Protein AF-A0A7S1AQ30-F1 (afdb_monomer_lite)

pLDDT: mean 84.22, std 15.95, range [24.86, 98.44]

Sequence (669 aa):
MRWVPVAVVLSGFHLGPVALGQPQGQPQKIQPPKWLSDEGKDLFTEVNDEEHWFGNAACDGREKLLKAMAGKSEKDSADHRVRVLLHLGLCEYRKGNYKKSGQRIDSAIGEMNVPSEDVLMKNPPMAPIPLMKQAAIAMQNHELTQAGTALRRTREVIDRNLRKTLKMLHKQLEQQGSVPPLEMLIAEIPGFGYTGDLMPNLVMQVPQLKQDLQWMELVEAALDNSDKLLAQVDASVPAKRSRLSVSKSQSKAGSLLYVRTLATGPLHTAKASLAAQQLIDLGVTKAFVKEGASKEKSASLLAHTREGGGCKQFPKTCEKLDKVEDVKSNGFGDTRVLVVKAGKKQELDLCNTNANVGILVAATEGAKVSVGSSGEEAVLEAGTPTVVDFCQKVVIEASEATPVLFAQAWHPEFAAVERSGELRARSEAFGLSEDEVKAATKVVNDYAKKSWDKVAKAWRQNSPLISDIKSSLKAEAEALQQQQEAAAEEARRMDEANDETRKKNLEELERKRADKRKAEELAEAKRLEHKRKLEMERANRDPWLNAPEVLAAEQNLADLKEARRDANAKLEFDLSTQLTKDISAAERQVKKVIKQAKKTYKKAAKESQGDGVQQPVNDHAEELAKLKAELEEVSKKKVAASDAEEYKEAKRLKQEESKLQEQISKLEL

Foldseek 3Di:
DDDDPPPDQPCLLVVDPPPLVDDPDAFPDDQQDPPFDPVLRVLVRVLLVDLQNLDPVNLVSLVVNLVSLPPDDDPCSLSVLLVSLQSNLLSCVLVLVLVSSLVSLVVSVVSSVDPDVVVLCVPLSRVLSVLSSQLSVCVVLLQLLSNLLSLVVSLLSLLVVLLVVLVVVQVVVVVVDDDDPSVVVSLCLVVQQPPDPPRVSVCSHPVVSSVSSSSSVSSVVSLVVSLVLLCVLDVCSVVLCVVQPDDSPPDPQDLGHERGSFDDDFKFFCLLFVLSVLCVVLVLLVLCLVLPVPDDDKFWQDAQLDGGPCCVSRVVSNVSNCVSLQQNLQRQKIKMKDWAAAADKDKDDAGRYQQKKKKKAKSDFFKKKFWAPVRDIDGHHHSTIMIGNSNTIMIMHGNHGIIMIITMGGRLSCALSNSLVCCVSNVVVSVHDPVRSVVSSVSSVVCRVPPSVVRNVSNCVRPPSSVVSSVVSVVVVVVVVVVVVVVVVVVVVVVVVVVVVVVVVVVVVVVVVVVVVVVVVVVVVVVVVVVVVVVVVVCVPQVLCPDPQLVVLVVVLVVLVVVLVVCVVVVVVVSNVVSVVVNVVSVVVSVVSSVVSSVVVVVVVVDDDDDDDDDDDDDLVVVLVVLVVVLVVLVVVLVVCVVVVVVVSNVVSVVVNVVSVVVNVVSVD

Organism: Noctiluca scintillans (NCBI:txid2966)

Secondary structure (DSSP, 8-state):
-------SSSTTTS-SS----SPTT---PPPPPTTS-HHHHHHHHHHHH-SSTTSHHHHHHHHHHHHHTTT---TTHHHHHHHHHHHHHHHHHHTT-HHHHHHHHHHHHHHTT-S-HHHHHHSTTTTHHHHHHHHHHHHHTT-HHHHHHHHHHHHHHHHHHHHHHHHHHHHHHHTTS----HHHHHHHGGGTTTSSSSHHHHHHH-HHHHHHHHHHHHHHHHHHHHHHHHHHH-TTHHHHHHHH---TTT-SS-S-B--TT----SEEEGGG-HHHHHHHHTTHHHHHHHHHTT--S-EEEEETTEEPGGGGT-HHHHHHHTT-HHHHT-TT-EEEEEEEPTT--EEPPPPSBTTEEEEEEESSS-EEEEETTTTEEEEE-BT--EEE-TTS-EEEEESS-EEEEEEEEE-TTS-HHHHHHHHHHTTTTTT--HHHHHHHHHHHHHHIIIIIHHHHHHHHHH-HHHHHHHHHHHHHHHHHHHHHHHHHHHHHHHHHHHHHHHHHHHHHHHHHHHHHHHHHHHHHHHHHHHHHHHHHHHHHH-GGGGSHHHHHHHHHHHHHHHHHHHHHHTT-HHHHHHHHHHHHHHHHHHHHHHHHHHHHHHHHTTS------------HHHHHHHHHHHHHHHHHHHHHHHHTT-HHHHHHHHHHHHHHHHHHHHHH-

Structure (mmCIF, N/CA/C/O backbone):
data_AF-A0A7S1AQ30-F1
#
_entry.id   AF-A0A7S1AQ30-F1
#
loop_
_atom_site.group_PDB
_atom_site.id
_atom_site.type_symbol
_atom_site.label_atom_id
_atom_site.label_alt_id
_atom_site.label_comp_id
_atom_site.label_asym_id
_atom_site.label_entity_id
_atom_site.label_seq_id
_atom_site.pdbx_PDB_ins_code
_atom_site.Cartn_x
_atom_site.Cartn_y
_atom_site.Cartn_z
_atom_site.occupancy
_atom_site.B_iso_or_equiv
_atom_site.auth_seq_id
_atom_site.auth_comp_id
_atom_site.auth_asym_id
_atom_site.auth_atom_id
_atom_site.pdbx_PDB_model_num
ATOM 1 N N . MET A 1 1 ? 37.862 -14.621 14.852 1.00 35.75 1 MET A N 1
ATOM 2 C CA . MET A 1 1 ? 37.222 -13.595 13.999 1.00 35.75 1 MET A CA 1
ATOM 3 C C . MET A 1 1 ? 36.957 -12.366 14.855 1.00 35.75 1 MET A C 1
ATOM 5 O O . MET A 1 1 ? 36.139 -12.436 15.762 1.00 35.75 1 MET A O 1
ATOM 9 N N . ARG A 1 2 ? 37.736 -11.293 14.668 1.00 24.86 2 ARG A N 1
ATOM 10 C CA . ARG A 1 2 ? 37.573 -10.042 15.422 1.00 24.86 2 ARG A CA 1
ATOM 11 C C . ARG A 1 2 ? 36.401 -9.265 14.821 1.00 24.86 2 ARG A C 1
ATOM 13 O O . ARG A 1 2 ? 36.434 -8.953 13.636 1.00 24.86 2 ARG A O 1
ATOM 20 N N . TRP A 1 3 ? 35.387 -8.989 15.635 1.00 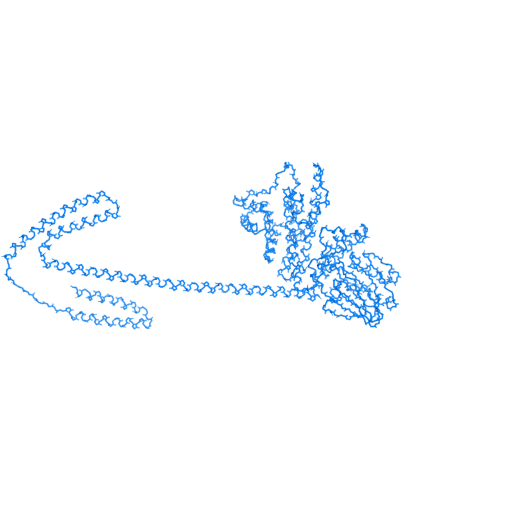27.28 3 TRP A N 1
ATOM 21 C CA . TRP A 1 3 ? 34.316 -8.051 15.312 1.00 27.28 3 TRP A CA 1
ATOM 22 C C . TRP A 1 3 ? 34.930 -6.660 15.138 1.00 27.28 3 TRP A C 1
ATOM 24 O O . TRP A 1 3 ? 35.350 -6.037 16.111 1.00 27.28 3 TRP A O 1
ATOM 34 N N . VAL A 1 4 ? 35.035 -6.198 13.893 1.00 27.28 4 VAL A N 1
ATOM 35 C CA . VAL A 1 4 ? 35.295 -4.787 13.601 1.00 27.28 4 VAL A CA 1
ATOM 36 C C . VAL A 1 4 ? 33.967 -4.056 13.820 1.00 27.28 4 VAL A C 1
ATOM 38 O O . VAL A 1 4 ? 32.960 -4.481 13.252 1.00 27.28 4 VAL A O 1
ATOM 41 N N . PRO A 1 5 ? 33.908 -3.007 14.656 1.00 31.91 5 PRO A N 1
ATOM 42 C CA . PRO A 1 5 ? 32.681 -2.249 14.847 1.00 31.91 5 PRO A CA 1
ATOM 43 C C . PRO A 1 5 ? 32.255 -1.633 13.509 1.00 31.91 5 PRO A C 1
ATOM 45 O O . PRO A 1 5 ? 33.018 -0.907 12.871 1.00 31.91 5 PRO A O 1
ATOM 48 N N . VAL A 1 6 ? 31.030 -1.951 13.087 1.00 38.19 6 VAL A N 1
ATOM 49 C CA . VAL A 1 6 ? 30.344 -1.403 11.909 1.00 38.19 6 VAL A CA 1
ATOM 50 C C . VAL A 1 6 ? 30.047 0.078 12.173 1.00 38.19 6 VAL A C 1
ATOM 52 O O . VAL A 1 6 ? 28.957 0.447 12.592 1.00 38.19 6 VAL A O 1
ATOM 55 N N . ALA A 1 7 ? 31.061 0.925 12.011 1.00 34.66 7 ALA A N 1
ATOM 56 C CA . ALA A 1 7 ? 30.972 2.382 12.136 1.00 34.66 7 ALA A CA 1
ATOM 57 C C . ALA A 1 7 ? 31.231 3.098 10.797 1.00 34.66 7 ALA A C 1
ATOM 59 O O . ALA A 1 7 ? 31.447 4.306 10.763 1.00 34.66 7 ALA A O 1
ATOM 60 N N . VAL A 1 8 ? 31.214 2.371 9.678 1.00 37.03 8 VAL A N 1
ATOM 61 C CA . VAL A 1 8 ? 31.484 2.912 8.341 1.00 37.03 8 VAL A CA 1
ATOM 62 C C . VAL A 1 8 ? 30.286 2.595 7.440 1.00 37.03 8 VAL A C 1
ATOM 64 O O . VAL A 1 8 ? 29.797 1.471 7.462 1.00 37.03 8 VAL A O 1
ATOM 67 N N . VAL A 1 9 ? 29.853 3.593 6.655 1.00 39.03 9 VAL A N 1
ATOM 68 C CA . VAL A 1 9 ? 28.774 3.577 5.633 1.00 39.03 9 VAL A CA 1
ATOM 69 C C . VAL A 1 9 ? 27.334 3.873 6.115 1.00 39.03 9 VAL A C 1
ATOM 71 O O . VAL A 1 9 ? 26.371 3.248 5.693 1.00 39.03 9 VAL A O 1
ATOM 74 N N . LEU A 1 10 ? 27.132 4.882 6.972 1.00 37.28 10 LEU A N 1
ATOM 75 C CA . LEU A 1 10 ? 25.803 5.526 7.140 1.00 37.28 10 LEU A CA 1
ATOM 76 C C . LEU A 1 10 ? 25.809 7.036 6.830 1.00 37.28 10 LEU A C 1
ATOM 78 O O . LEU A 1 10 ? 24.758 7.672 6.768 1.00 37.28 10 LEU A O 1
ATOM 82 N N . SER A 1 11 ? 26.983 7.600 6.545 1.00 36.12 11 SER A N 1
ATOM 83 C CA . SER A 1 11 ? 27.182 8.987 6.104 1.00 36.12 11 SER A CA 1
ATOM 84 C C . SER A 1 11 ? 26.808 9.233 4.630 1.00 36.12 11 SER A C 1
ATOM 86 O O . SER A 1 11 ? 26.823 10.369 4.177 1.00 36.12 11 SER A O 1
ATOM 88 N N . GLY A 1 12 ? 26.450 8.199 3.860 1.00 37.56 12 GLY A N 1
ATOM 89 C CA . GLY A 1 12 ? 26.011 8.354 2.463 1.00 37.56 12 GLY A CA 1
ATOM 90 C C . GLY A 1 12 ? 24.580 8.895 2.317 1.00 37.56 12 GLY A C 1
ATOM 91 O O . GLY A 1 12 ? 24.242 9.511 1.306 1.00 37.56 12 GLY A O 1
ATOM 92 N N . PHE A 1 13 ? 23.744 8.723 3.347 1.00 41.44 13 PHE A N 1
ATOM 93 C CA . PHE A 1 13 ? 22.387 9.292 3.440 1.00 41.44 13 PHE A CA 1
ATOM 94 C C . PHE A 1 13 ? 22.278 10.415 4.480 1.00 41.44 13 PHE A C 1
ATOM 96 O O . PHE A 1 13 ? 21.264 11.102 4.562 1.00 41.44 13 PHE A O 1
ATOM 103 N N . HIS A 1 14 ? 23.325 10.617 5.276 1.00 41.09 14 HIS A N 1
ATOM 104 C CA . HIS A 1 14 ? 23.576 11.852 6.005 1.00 41.09 14 HIS A CA 1
ATOM 105 C C . HIS A 1 14 ? 24.850 12.446 5.431 1.00 41.09 14 HIS A C 1
ATOM 107 O O . HIS A 1 14 ? 25.932 12.229 5.979 1.00 41.09 14 HIS A O 1
ATOM 113 N N . LEU A 1 15 ? 24.710 13.207 4.337 1.00 38.72 15 LEU A N 1
ATOM 114 C CA . LEU A 1 15 ? 25.700 14.237 4.035 1.00 38.72 15 LEU A CA 1
ATOM 115 C C . LEU A 1 15 ? 25.999 14.938 5.366 1.00 38.72 15 LEU A C 1
ATOM 117 O O . LEU A 1 15 ? 25.067 15.254 6.114 1.00 38.72 15 LEU A O 1
ATOM 121 N N . GLY A 1 16 ? 27.285 15.066 5.702 1.00 34.88 16 GLY A N 1
ATOM 122 C CA . GLY A 1 16 ? 27.736 15.744 6.917 1.00 34.88 16 GLY A CA 1
ATOM 123 C C . GLY A 1 16 ? 27.085 17.125 7.068 1.00 34.88 16 GLY A C 1
ATOM 124 O O . GLY A 1 16 ? 26.407 17.569 6.141 1.00 34.88 16 GLY A O 1
ATOM 125 N N . PRO A 1 17 ? 27.268 17.806 8.217 1.00 35.72 17 PRO A N 1
ATOM 126 C CA . PRO A 1 17 ? 26.604 19.079 8.514 1.00 35.72 17 PRO A CA 1
ATOM 127 C C . PRO A 1 17 ? 26.589 19.945 7.261 1.00 35.72 17 PRO A C 1
ATOM 129 O O . PRO A 1 17 ? 27.657 20.273 6.744 1.00 35.72 17 PRO A O 1
ATOM 132 N N . VAL A 1 18 ? 25.387 20.172 6.717 1.00 43.00 18 VAL A N 1
ATOM 133 C CA . VAL A 1 18 ? 25.195 20.814 5.418 1.00 43.00 18 VAL A CA 1
ATOM 134 C C . VAL A 1 18 ? 25.970 22.122 5.473 1.00 43.00 18 VAL A C 1
ATOM 136 O O . VAL A 1 18 ? 25.599 23.033 6.213 1.00 43.00 18 VAL A O 1
ATOM 139 N N . ALA A 1 19 ? 27.102 22.189 4.774 1.00 40.06 19 ALA A N 1
ATOM 140 C CA . ALA A 1 19 ? 27.920 23.386 4.721 1.00 40.06 19 ALA A CA 1
ATOM 141 C C . ALA A 1 19 ? 27.200 24.385 3.806 1.00 40.06 19 ALA A C 1
ATOM 143 O O . ALA A 1 19 ? 27.552 24.558 2.644 1.00 40.06 19 ALA A O 1
ATOM 144 N N . LEU A 1 20 ? 26.148 25.021 4.328 1.00 48.34 20 LEU A N 1
ATOM 145 C CA . LEU A 1 20 ? 25.370 26.085 3.682 1.00 48.34 20 LEU A CA 1
ATOM 146 C C . LEU A 1 20 ? 26.115 27.431 3.739 1.00 48.34 20 LEU A C 1
ATOM 148 O O . LEU A 1 20 ? 25.516 28.480 3.935 1.00 48.34 20 LEU A O 1
ATOM 152 N N . GLY A 1 21 ? 27.440 27.400 3.584 1.00 43.66 21 GLY A N 1
ATOM 153 C CA . GLY A 1 21 ? 28.284 28.593 3.502 1.00 43.66 21 GLY A CA 1
ATOM 154 C C . GLY A 1 21 ? 28.367 29.192 2.095 1.00 43.66 21 GLY A C 1
ATOM 155 O O . GLY A 1 21 ? 29.190 30.075 1.874 1.00 43.66 21 GLY A O 1
ATOM 156 N N . GLN A 1 22 ? 27.583 28.701 1.128 1.00 47.47 22 GLN A N 1
ATOM 157 C CA . GLN A 1 22 ? 27.549 29.280 -0.214 1.00 47.47 22 GLN A CA 1
ATOM 158 C C . GLN A 1 22 ? 26.546 30.440 -0.300 1.00 47.47 22 GLN A C 1
ATOM 160 O O . GLN A 1 22 ? 25.500 30.390 0.348 1.00 47.47 22 GLN A O 1
ATOM 165 N N . PRO A 1 23 ? 26.863 31.491 -1.079 1.00 43.53 23 PRO A N 1
ATOM 166 C CA . PRO A 1 23 ? 26.017 32.671 -1.211 1.00 43.53 23 PRO A CA 1
ATOM 167 C C . PRO A 1 23 ? 24.616 32.309 -1.723 1.00 43.53 23 PRO A C 1
ATOM 169 O O . PRO A 1 23 ? 24.462 31.430 -2.574 1.00 43.53 23 PRO A O 1
ATOM 172 N N . GLN A 1 24 ? 23.602 33.010 -1.201 1.00 44.88 24 GLN A N 1
ATOM 173 C CA . GLN A 1 24 ? 22.209 32.908 -1.644 1.00 44.88 24 GLN A CA 1
ATOM 174 C C . GLN A 1 24 ? 22.126 32.954 -3.180 1.00 44.88 24 GLN A C 1
ATOM 176 O O . GLN A 1 24 ? 22.593 33.908 -3.798 1.00 44.88 24 GLN A O 1
ATOM 181 N N . GLY A 1 25 ? 21.517 31.929 -3.786 1.00 51.97 25 GLY A N 1
ATOM 182 C CA . GLY A 1 25 ? 21.142 31.930 -5.206 1.00 51.97 25 GLY A CA 1
ATOM 183 C C . GLY A 1 25 ? 21.826 30.897 -6.108 1.00 51.97 25 GLY A C 1
ATOM 184 O O . GLY A 1 25 ? 21.402 30.769 -7.253 1.00 51.97 25 GLY A O 1
ATOM 185 N N . GLN A 1 26 ? 22.823 30.130 -5.641 1.00 52.97 26 GLN A N 1
ATOM 186 C CA . GLN A 1 26 ? 23.357 29.004 -6.424 1.00 52.97 26 GLN A CA 1
ATOM 187 C C . GLN A 1 26 ? 22.793 27.655 -5.945 1.00 52.97 26 GLN A C 1
ATOM 189 O O . GLN A 1 26 ? 22.905 27.342 -4.758 1.00 52.97 26 GLN A O 1
ATOM 194 N N . PRO A 1 27 ? 22.190 26.843 -6.838 1.00 59.00 27 PRO A N 1
ATOM 195 C CA . PRO A 1 27 ? 21.684 25.524 -6.477 1.00 59.00 27 PRO A CA 1
ATOM 196 C C . PRO A 1 27 ? 22.842 24.617 -6.049 1.00 59.00 27 PRO A C 1
ATOM 198 O O . PRO A 1 27 ? 23.843 24.494 -6.761 1.00 59.00 27 PRO A O 1
ATOM 201 N N . GLN A 1 28 ? 22.706 23.954 -4.897 1.00 63.56 28 GLN A N 1
ATOM 202 C CA . GLN A 1 28 ? 23.661 22.929 -4.478 1.00 63.56 28 GLN A CA 1
ATOM 203 C C . GLN A 1 28 ? 23.558 21.739 -5.439 1.00 63.56 28 GLN A C 1
ATOM 205 O O . GLN A 1 28 ? 22.665 20.909 -5.317 1.00 63.56 28 GLN A O 1
ATOM 210 N N . LYS A 1 29 ? 24.453 21.637 -6.423 1.00 71.19 29 LYS A N 1
ATOM 211 C CA . LYS A 1 29 ? 24.487 20.470 -7.313 1.00 71.19 29 LYS A CA 1
ATOM 212 C C . LYS A 1 29 ? 25.257 19.326 -6.664 1.00 71.19 29 LYS A C 1
ATOM 214 O O . LYS A 1 29 ? 26.360 19.519 -6.146 1.00 71.19 29 LYS A O 1
ATOM 219 N N . ILE A 1 30 ? 24.693 18.120 -6.720 1.00 77.06 30 ILE A N 1
ATOM 220 C CA . ILE A 1 30 ? 25.434 16.905 -6.372 1.00 77.06 30 ILE A CA 1
ATOM 221 C C . ILE A 1 30 ? 26.508 16.730 -7.447 1.00 77.06 30 ILE A C 1
ATOM 223 O O . ILE A 1 30 ? 26.189 16.570 -8.621 1.00 77.06 30 ILE A O 1
ATOM 227 N N . GLN A 1 31 ? 27.778 16.802 -7.054 1.00 82.81 31 GLN A N 1
ATOM 228 C CA . GLN A 1 31 ? 28.889 16.655 -7.992 1.00 82.81 31 GLN A CA 1
ATOM 229 C C . GLN A 1 31 ? 28.980 15.203 -8.479 1.00 82.81 31 GLN A C 1
ATOM 231 O O . GLN A 1 31 ? 28.841 14.286 -7.659 1.00 82.81 31 GLN A O 1
ATOM 236 N N . PRO A 1 32 ? 29.235 14.968 -9.779 1.00 89.31 32 PRO A N 1
ATOM 237 C CA . PRO A 1 32 ? 29.434 13.620 -10.272 1.00 89.31 32 PRO A CA 1
ATOM 238 C C . PRO A 1 32 ? 30.708 13.017 -9.657 1.00 89.31 32 PRO A C 1
ATOM 240 O O . PRO A 1 32 ? 31.725 13.710 -9.521 1.00 89.31 32 PRO A O 1
ATOM 243 N N . PRO A 1 33 ? 30.688 11.727 -9.283 1.00 90.44 33 PRO A N 1
ATOM 244 C CA . PRO A 1 33 ? 31.868 11.048 -8.770 1.00 90.44 33 PRO A CA 1
ATOM 245 C C . PRO A 1 33 ? 33.064 11.146 -9.718 1.00 90.44 33 PRO A C 1
ATOM 247 O O . PRO A 1 33 ? 32.943 10.939 -10.926 1.00 90.44 33 PRO A O 1
ATOM 250 N N . LYS A 1 34 ? 34.257 11.393 -9.165 1.00 91.75 34 LYS A N 1
ATOM 251 C CA . LYS A 1 34 ? 35.488 11.560 -9.963 1.00 91.75 34 LYS A CA 1
ATOM 252 C C . LYS A 1 34 ? 35.882 10.306 -10.747 1.00 91.75 34 LYS A C 1
ATOM 254 O O . LYS A 1 34 ? 36.579 10.421 -11.748 1.00 91.75 34 LYS A O 1
ATOM 259 N N . TRP A 1 35 ? 35.457 9.132 -10.283 1.00 93.25 35 TRP A N 1
ATOM 260 C CA . TRP A 1 35 ? 35.776 7.831 -10.873 1.00 93.25 35 TRP A CA 1
ATOM 261 C C . TRP A 1 35 ? 34.862 7.416 -12.032 1.00 93.25 35 TRP A C 1
ATOM 263 O O . TRP A 1 35 ? 35.122 6.395 -12.679 1.00 93.25 35 TRP A O 1
ATOM 273 N N . LEU A 1 36 ? 33.794 8.173 -12.299 1.00 93.69 36 LEU A N 1
ATOM 274 C CA . LEU A 1 36 ? 32.994 7.990 -13.507 1.00 93.69 36 LEU A CA 1
ATOM 275 C C . LEU A 1 36 ? 33.792 8.431 -14.740 1.00 93.69 36 LEU A C 1
ATOM 277 O O . LEU A 1 36 ? 34.599 9.360 -14.673 1.00 93.69 36 LEU A O 1
ATOM 281 N N . SER A 1 37 ? 33.549 7.769 -15.875 1.00 93.69 37 SER A N 1
ATOM 282 C CA . SER A 1 37 ? 33.976 8.282 -17.182 1.00 93.69 37 SER A CA 1
ATOM 283 C C . SER A 1 37 ? 33.293 9.617 -17.472 1.00 93.69 37 SER A C 1
ATOM 285 O O . SER A 1 37 ? 32.289 9.934 -16.840 1.00 93.69 37 SER A O 1
ATOM 287 N N . ASP A 1 38 ? 33.790 10.385 -18.438 1.00 94.50 38 ASP A N 1
ATOM 288 C CA . ASP A 1 38 ? 33.160 11.662 -18.797 1.00 94.50 38 ASP A CA 1
ATOM 289 C C . ASP A 1 38 ? 31.712 11.463 -19.271 1.00 94.50 38 ASP A C 1
ATOM 291 O O . ASP A 1 38 ? 30.817 12.103 -18.735 1.00 94.50 38 ASP A O 1
ATOM 295 N N . GLU A 1 39 ? 31.447 10.439 -20.091 1.00 93.56 39 GLU A N 1
ATOM 296 C CA . GLU A 1 39 ? 30.076 10.012 -20.426 1.00 93.56 39 GLU A CA 1
ATOM 297 C C . GLU A 1 39 ? 29.244 9.667 -19.174 1.00 93.56 39 GLU A C 1
ATOM 299 O O . GLU A 1 39 ? 28.075 10.026 -19.064 1.00 93.56 39 GLU A O 1
ATOM 304 N N . GLY A 1 40 ? 29.842 8.990 -18.188 1.00 93.38 40 GLY A N 1
ATOM 305 C CA . GLY A 1 40 ? 29.174 8.674 -16.926 1.00 93.38 40 GLY A CA 1
ATOM 306 C C . GLY A 1 40 ? 28.871 9.914 -16.081 1.00 93.38 40 GLY A C 1
ATOM 307 O O . GLY A 1 40 ? 27.836 9.956 -15.418 1.00 93.38 40 GLY A O 1
ATOM 308 N N . LYS A 1 41 ? 29.746 10.927 -16.104 1.00 94.69 41 LYS A N 1
ATOM 309 C CA . LYS A 1 41 ? 29.526 12.217 -15.435 1.00 94.69 41 LYS A CA 1
ATOM 310 C C . LYS A 1 41 ? 28.421 13.006 -16.129 1.00 94.69 41 LYS A C 1
ATOM 312 O O . LYS A 1 41 ? 27.590 13.576 -15.429 1.00 94.69 41 LYS A O 1
ATOM 317 N N . ASP A 1 42 ? 28.377 12.985 -17.458 1.00 93.62 42 ASP A N 1
ATOM 318 C CA . ASP A 1 42 ? 27.323 13.630 -18.243 1.00 93.62 42 ASP A CA 1
ATOM 319 C C . ASP A 1 42 ? 25.963 12.995 -17.938 1.00 93.62 42 ASP A C 1
ATOM 321 O O . ASP A 1 42 ? 25.036 13.701 -17.546 1.00 93.62 42 ASP A O 1
ATOM 325 N N . LEU A 1 43 ? 25.875 11.657 -17.968 1.00 94.12 43 LEU A N 1
ATOM 326 C CA . LEU A 1 43 ? 24.670 10.916 -17.572 1.00 94.12 43 LEU A CA 1
ATOM 327 C C . LEU A 1 43 ? 24.260 11.201 -16.119 1.00 94.12 43 LEU A C 1
ATOM 329 O O . LEU A 1 43 ? 23.074 11.290 -15.807 1.00 94.12 43 LEU A O 1
ATOM 333 N N . PHE A 1 44 ? 25.228 11.326 -15.207 1.00 93.25 44 PHE A N 1
ATOM 334 C CA . PHE A 1 44 ? 24.955 11.660 -13.810 1.00 93.25 44 PHE A CA 1
ATOM 335 C C . PHE A 1 44 ? 24.370 13.068 -13.672 1.00 93.25 44 PHE A C 1
ATOM 337 O O . PHE A 1 44 ? 23.411 13.257 -12.922 1.00 93.25 44 PHE A O 1
ATOM 344 N N . THR A 1 45 ? 24.934 14.049 -14.373 1.00 91.31 45 THR A N 1
ATOM 345 C CA . THR A 1 45 ? 24.428 15.423 -14.375 1.00 91.31 45 THR A CA 1
ATOM 346 C C . THR A 1 45 ? 23.043 15.492 -15.008 1.00 91.31 45 THR A C 1
ATOM 348 O O . THR A 1 45 ? 22.145 16.051 -14.387 1.00 91.31 45 THR A O 1
ATOM 351 N N . GLU A 1 46 ? 22.837 14.853 -16.164 1.00 91.31 46 GLU A N 1
ATOM 352 C CA . GLU A 1 46 ? 21.544 14.784 -16.858 1.00 91.31 46 GLU A CA 1
ATOM 353 C C . GLU A 1 46 ? 20.455 14.255 -15.917 1.00 91.31 46 GLU A C 1
ATOM 355 O O . GLU A 1 46 ? 19.473 14.939 -15.647 1.00 91.31 46 GLU A O 1
ATOM 360 N N . VAL A 1 47 ? 20.683 13.091 -15.301 1.00 90.38 47 VAL A N 1
ATOM 361 C CA . VAL A 1 47 ? 19.725 12.456 -14.383 1.00 90.38 47 VAL A CA 1
ATOM 362 C C . VAL A 1 47 ? 19.393 13.314 -13.153 1.00 90.38 47 VAL A C 1
ATOM 364 O O . VAL A 1 47 ? 18.273 13.226 -12.644 1.00 90.38 47 VAL A O 1
ATOM 367 N N . ASN A 1 48 ? 20.348 14.088 -12.630 1.00 85.75 48 ASN A N 1
ATOM 368 C CA . ASN A 1 48 ? 20.127 14.924 -11.443 1.00 85.75 48 ASN A CA 1
ATOM 369 C C . ASN A 1 48 ? 19.547 16.308 -11.775 1.00 85.75 48 ASN A C 1
ATOM 371 O O . ASN A 1 48 ? 18.906 16.915 -10.915 1.00 85.75 48 ASN A O 1
ATOM 375 N N . ASP A 1 49 ? 19.759 16.808 -12.991 1.00 86.06 49 ASP A N 1
ATOM 376 C CA . ASP A 1 49 ? 19.189 18.076 -13.449 1.00 86.06 49 ASP A CA 1
ATOM 377 C C . ASP A 1 49 ? 17.737 17.905 -13.950 1.00 86.06 49 ASP A C 1
ATOM 379 O O . ASP A 1 49 ? 16.991 18.883 -13.984 1.00 86.06 49 ASP A O 1
ATOM 383 N N . GLU A 1 50 ? 17.294 16.672 -14.232 1.00 85.62 50 GLU A N 1
ATOM 384 C CA . GLU A 1 50 ? 15.908 16.339 -14.599 1.00 85.62 50 GLU A CA 1
ATOM 385 C C . GLU A 1 50 ? 14.870 16.920 -13.628 1.00 85.62 50 GLU A C 1
ATOM 387 O O . GLU A 1 50 ? 14.935 16.731 -12.407 1.00 85.62 50 GLU A O 1
ATOM 392 N N . GLU A 1 51 ? 13.864 17.609 -14.170 1.00 81.19 51 GLU A N 1
ATOM 393 C CA . GLU A 1 51 ? 12.785 18.217 -13.386 1.00 81.19 51 GLU A CA 1
ATOM 394 C C . GLU A 1 51 ? 11.945 17.138 -12.690 1.00 81.19 51 GLU A C 1
ATOM 396 O O . GLU A 1 51 ? 11.722 17.185 -11.475 1.00 81.19 51 GLU A O 1
ATOM 401 N N . HIS A 1 52 ? 11.572 16.106 -13.448 1.00 83.50 52 HIS A N 1
ATOM 402 C CA . HIS A 1 52 ? 10.823 14.956 -12.963 1.00 83.50 52 HIS A CA 1
ATOM 403 C C . HIS A 1 52 ? 11.775 13.800 -12.651 1.00 83.50 52 HIS A C 1
ATOM 405 O O . HIS A 1 52 ? 12.106 12.982 -13.509 1.00 83.50 52 HIS A O 1
ATOM 411 N N . TRP A 1 53 ? 12.157 13.679 -11.382 1.00 83.19 53 TRP A N 1
ATOM 412 C CA . TRP A 1 53 ? 13.114 12.700 -10.866 1.00 83.19 53 TRP A CA 1
ATOM 413 C C . TRP A 1 53 ? 12.741 11.261 -11.206 1.00 83.19 53 TRP A C 1
ATOM 415 O O . TRP A 1 53 ? 13.618 10.434 -11.439 1.00 83.19 53 TRP A O 1
ATOM 425 N N . PHE A 1 54 ? 11.444 10.965 -11.269 1.00 88.19 54 PHE A N 1
ATOM 426 C CA . PHE A 1 54 ? 10.931 9.651 -11.643 1.00 88.19 54 PHE A CA 1
ATOM 427 C C . PHE A 1 54 ? 10.312 9.623 -13.040 1.00 88.19 54 PHE A C 1
ATOM 429 O O . PHE A 1 54 ? 9.636 8.654 -13.340 1.00 88.19 54 PHE A O 1
ATOM 436 N N . GLY A 1 55 ? 10.507 10.637 -13.891 1.00 87.81 55 GLY A N 1
ATOM 437 C CA . GLY A 1 55 ? 10.032 10.669 -15.281 1.00 87.81 55 GLY A CA 1
ATOM 438 C C . GLY A 1 55 ? 10.662 9.583 -16.166 1.00 87.81 55 GLY A C 1
ATOM 439 O O . GLY A 1 55 ? 11.667 8.983 -15.801 1.00 87.81 55 GLY A O 1
ATOM 440 N N . ASN A 1 56 ? 10.081 9.305 -17.342 1.00 91.44 56 ASN A N 1
ATOM 441 C CA . ASN A 1 56 ? 10.586 8.237 -18.226 1.00 91.44 56 ASN A CA 1
ATOM 442 C C . ASN A 1 56 ? 12.042 8.477 -18.661 1.00 91.44 56 ASN A C 1
ATOM 444 O O . ASN A 1 56 ? 12.855 7.569 -18.515 1.00 91.44 56 ASN A O 1
ATOM 448 N N . ALA A 1 57 ? 12.376 9.702 -19.084 1.00 91.50 57 ALA A N 1
ATOM 449 C CA . ALA A 1 57 ? 13.740 10.091 -19.449 1.00 91.50 57 ALA A CA 1
ATOM 450 C C . ALA A 1 57 ? 14.723 9.878 -18.285 1.00 91.50 57 ALA A C 1
ATOM 452 O O . ALA A 1 57 ? 15.705 9.150 -18.426 1.00 91.50 57 ALA A O 1
ATOM 453 N N . ALA A 1 58 ? 14.388 10.384 -17.095 1.00 91.06 58 ALA A N 1
ATOM 454 C CA . ALA A 1 58 ? 15.197 10.211 -15.892 1.00 91.06 58 ALA A CA 1
ATOM 455 C C . ALA A 1 58 ? 15.368 8.728 -15.488 1.00 91.06 58 ALA A C 1
ATOM 457 O O . ALA A 1 58 ? 16.424 8.328 -14.991 1.00 91.06 58 ALA A O 1
ATOM 458 N N . CYS A 1 59 ? 14.347 7.886 -15.678 1.00 94.62 59 CYS A N 1
ATOM 459 C CA . CYS A 1 59 ? 14.440 6.446 -15.421 1.00 94.62 59 CYS A CA 1
ATOM 460 C C . CYS A 1 59 ? 15.363 5.742 -16.429 1.00 94.62 59 CYS A C 1
ATOM 462 O O . CYS A 1 59 ? 16.190 4.921 -16.032 1.00 94.62 59 CYS A O 1
ATOM 464 N N . ASP A 1 60 ? 15.260 6.078 -17.713 1.00 94.94 60 ASP A N 1
ATOM 465 C CA . ASP A 1 60 ? 16.080 5.474 -18.765 1.00 94.94 60 ASP A CA 1
ATOM 466 C C . ASP A 1 60 ? 17.544 5.940 -18.665 1.00 94.94 60 ASP A C 1
ATOM 468 O O . ASP A 1 60 ? 18.471 5.134 -18.800 1.00 94.94 60 ASP A O 1
ATOM 472 N N . GLY A 1 61 ? 17.764 7.215 -18.324 1.00 95.00 61 GLY A N 1
ATOM 473 C CA . GLY A 1 61 ? 19.074 7.773 -17.991 1.00 95.00 61 GLY A CA 1
ATOM 474 C C . GLY A 1 61 ? 19.726 7.053 -16.809 1.00 95.00 61 GLY A C 1
ATOM 475 O O . GLY A 1 61 ? 20.898 6.689 -16.878 1.00 95.00 61 GLY A O 1
ATOM 476 N N . ARG A 1 62 ? 18.959 6.721 -15.759 1.00 95.25 62 ARG A N 1
ATOM 477 C CA . ARG A 1 62 ? 19.459 5.915 -14.628 1.00 95.25 62 ARG A CA 1
ATOM 478 C C . ARG A 1 62 ? 19.846 4.493 -15.018 1.00 95.25 62 ARG A C 1
ATOM 480 O O . ARG A 1 62 ? 20.812 3.969 -14.471 1.00 95.25 62 ARG A O 1
ATOM 487 N N . GLU A 1 63 ? 19.137 3.866 -15.955 1.00 96.25 63 GLU A N 1
ATOM 488 C CA . GLU A 1 63 ? 19.485 2.525 -16.445 1.00 96.25 63 GLU A CA 1
ATOM 489 C C . GLU A 1 63 ? 20.834 2.562 -17.194 1.00 96.25 63 GLU A C 1
ATOM 491 O O . GLU A 1 63 ? 21.671 1.675 -17.012 1.00 96.25 63 GLU A O 1
ATOM 496 N N . LYS A 1 64 ? 21.084 3.617 -17.988 1.00 96.50 64 LYS A N 1
ATOM 497 C CA . LYS A 1 64 ? 22.381 3.864 -18.648 1.00 96.50 64 LYS A CA 1
ATOM 498 C C . LYS A 1 64 ? 23.482 4.181 -17.634 1.00 96.50 64 LYS A C 1
ATOM 500 O O . LYS A 1 64 ? 24.554 3.580 -17.685 1.00 96.50 64 LYS A O 1
ATOM 505 N N . LEU A 1 65 ? 23.199 5.057 -16.672 1.00 95.94 65 LEU A N 1
ATOM 506 C CA . LEU A 1 65 ? 24.133 5.436 -15.615 1.00 95.94 65 LEU A CA 1
ATOM 507 C C . LEU A 1 65 ? 24.552 4.229 -14.766 1.00 95.94 65 LEU A C 1
ATOM 509 O O . LEU A 1 65 ? 25.734 4.060 -14.481 1.00 95.94 65 LEU A O 1
ATOM 513 N N . LEU A 1 66 ? 23.613 3.341 -14.418 1.00 95.75 66 LEU A N 1
ATOM 514 C CA . LEU A 1 66 ? 23.921 2.108 -13.691 1.00 95.75 66 LEU A CA 1
ATOM 515 C C . LEU A 1 66 ? 24.913 1.225 -14.464 1.00 95.75 66 LEU A C 1
ATOM 517 O O . LEU A 1 66 ? 25.820 0.655 -13.860 1.00 95.75 66 LEU A O 1
ATOM 521 N N . LYS A 1 67 ? 24.776 1.135 -15.795 1.00 95.31 67 LYS A N 1
ATOM 522 C CA . LYS A 1 67 ? 25.733 0.411 -16.648 1.00 95.31 67 LYS A CA 1
ATOM 523 C C . LYS A 1 67 ? 27.107 1.083 -16.645 1.00 95.31 67 LYS A C 1
ATOM 525 O O . LYS A 1 67 ? 28.106 0.382 -16.531 1.00 95.31 67 LYS A O 1
ATOM 530 N N . ALA A 1 68 ? 27.167 2.414 -16.696 1.00 94.06 68 ALA A N 1
ATOM 531 C CA . ALA A 1 68 ? 28.424 3.165 -16.611 1.00 94.06 68 ALA A CA 1
ATOM 532 C C . ALA A 1 68 ? 29.130 3.012 -15.244 1.00 94.06 68 ALA A C 1
ATOM 534 O O . ALA A 1 68 ? 30.355 3.103 -15.155 1.00 94.06 68 ALA A O 1
ATOM 535 N N . MET A 1 69 ? 28.369 2.739 -14.178 1.00 93.44 69 MET A N 1
ATOM 536 C CA . MET A 1 69 ? 28.888 2.452 -12.833 1.00 93.44 69 MET A CA 1
ATOM 537 C C . MET A 1 69 ? 29.372 1.004 -12.645 1.00 93.44 69 MET A C 1
ATOM 539 O O . MET A 1 69 ? 29.983 0.695 -11.617 1.00 93.44 69 MET A O 1
ATOM 543 N N . ALA A 1 70 ? 29.095 0.100 -13.590 1.00 89.25 70 ALA A N 1
ATOM 544 C CA . ALA A 1 70 ? 29.418 -1.316 -13.451 1.00 89.25 70 ALA A CA 1
ATOM 545 C C . ALA A 1 70 ? 30.938 -1.554 -13.378 1.00 89.25 70 ALA A C 1
ATOM 547 O O . ALA A 1 70 ? 31.725 -0.939 -14.098 1.00 89.25 70 ALA A O 1
ATOM 548 N N . GLY A 1 71 ? 31.362 -2.459 -12.489 1.00 84.56 71 GLY A N 1
ATOM 549 C CA . GLY A 1 71 ? 32.774 -2.824 -12.317 1.00 84.56 71 GLY A CA 1
ATOM 550 C C . GLY A 1 71 ? 33.641 -1.782 -11.596 1.00 84.56 71 GLY A C 1
ATOM 551 O O . GLY A 1 71 ? 34.849 -1.975 -11.491 1.00 84.56 71 GLY A O 1
ATOM 552 N N . LYS A 1 72 ? 33.059 -0.688 -11.084 1.00 87.25 72 LYS A N 1
ATOM 553 C CA . LYS A 1 72 ? 33.773 0.322 -10.285 1.00 87.25 72 LYS A CA 1
ATOM 554 C C . LYS A 1 72 ? 33.744 -0.052 -8.801 1.00 87.25 72 LYS A C 1
ATOM 556 O O . LYS A 1 72 ? 32.671 -0.285 -8.250 1.00 87.25 72 LYS A O 1
ATOM 561 N N . SER A 1 73 ? 34.906 -0.085 -8.149 1.00 85.06 73 SER A N 1
ATOM 562 C CA . SER A 1 73 ? 35.066 -0.521 -6.749 1.00 85.06 73 SER A CA 1
ATOM 563 C C . SER A 1 73 ? 35.646 0.560 -5.829 1.00 85.06 73 SER A C 1
ATOM 565 O O . SER A 1 73 ? 36.266 0.246 -4.815 1.00 85.06 73 SER A O 1
ATOM 567 N N . GLU A 1 74 ? 35.478 1.833 -6.186 1.00 88.88 74 GLU A N 1
ATOM 568 C CA . GLU A 1 74 ? 35.914 2.957 -5.350 1.00 88.88 74 GLU A CA 1
ATOM 569 C C . GLU A 1 74 ? 35.118 3.035 -4.043 1.00 88.88 74 GLU A C 1
ATOM 571 O O . GLU A 1 74 ? 33.983 2.552 -3.965 1.00 88.88 74 GLU A O 1
ATOM 576 N N . LYS A 1 75 ? 35.700 3.667 -3.018 1.00 83.88 75 LYS A N 1
ATOM 577 C CA . LYS A 1 75 ? 35.160 3.701 -1.644 1.00 83.88 75 LYS A CA 1
ATOM 578 C C . LYS A 1 75 ? 33.716 4.220 -1.549 1.00 83.88 75 LYS A C 1
ATOM 580 O O . LYS A 1 75 ? 32.971 3.758 -0.694 1.00 83.88 75 LYS A O 1
ATOM 585 N N . ASP A 1 76 ? 33.334 5.166 -2.400 1.00 86.81 76 ASP A N 1
ATOM 586 C CA . ASP A 1 76 ? 32.003 5.788 -2.470 1.00 86.81 76 ASP A CA 1
ATOM 587 C C . ASP A 1 76 ? 31.119 5.209 -3.593 1.00 86.81 76 ASP A C 1
ATOM 589 O O . ASP A 1 76 ? 29.950 5.571 -3.717 1.00 86.81 76 ASP A O 1
ATOM 593 N N . SER A 1 77 ? 31.636 4.281 -4.408 1.00 88.88 77 SER A N 1
ATOM 594 C CA . SER A 1 77 ? 30.899 3.735 -5.557 1.00 88.88 77 SER A CA 1
ATOM 595 C C . SER A 1 77 ? 29.615 3.001 -5.161 1.00 88.88 77 SER A C 1
ATOM 597 O O . SER A 1 77 ? 28.604 3.120 -5.857 1.00 88.88 77 SER A O 1
ATOM 599 N N . ALA A 1 78 ? 29.629 2.305 -4.019 1.00 89.44 78 ALA A N 1
ATOM 600 C CA . ALA A 1 78 ? 28.459 1.626 -3.470 1.00 89.44 78 ALA A CA 1
ATOM 601 C C . ALA A 1 78 ? 27.334 2.618 -3.134 1.00 89.44 78 ALA A C 1
ATOM 603 O O . ALA A 1 78 ? 26.207 2.425 -3.579 1.00 89.44 78 ALA A O 1
ATOM 604 N N . ASP A 1 79 ? 27.639 3.734 -2.463 1.00 88.56 79 ASP A N 1
ATOM 605 C CA . ASP A 1 79 ? 26.643 4.748 -2.082 1.00 88.56 79 ASP A CA 1
ATOM 606 C C . ASP A 1 79 ? 25.925 5.343 -3.308 1.00 88.56 79 ASP A C 1
ATOM 608 O O . ASP A 1 79 ? 24.707 5.555 -3.297 1.00 88.56 79 ASP A O 1
ATOM 612 N N . HIS A 1 80 ? 26.657 5.571 -4.403 1.00 91.00 80 HIS A N 1
ATOM 613 C CA . HIS A 1 80 ? 26.066 6.042 -5.656 1.00 91.00 80 HIS A CA 1
ATOM 614 C C . HIS A 1 80 ? 25.216 4.965 -6.343 1.00 91.00 80 HIS A C 1
ATOM 616 O O . HIS A 1 80 ? 24.108 5.271 -6.796 1.00 91.00 80 HIS A O 1
ATOM 622 N N . ARG A 1 81 ? 25.671 3.703 -6.370 1.00 93.19 81 ARG A N 1
ATOM 623 C CA . ARG A 1 81 ? 24.880 2.585 -6.914 1.00 93.19 81 ARG A CA 1
ATOM 624 C C . ARG A 1 81 ? 23.597 2.353 -6.127 1.00 93.19 81 ARG A C 1
ATOM 626 O O . ARG A 1 81 ? 22.552 2.177 -6.748 1.00 93.19 81 ARG A O 1
ATOM 633 N N . VAL A 1 82 ? 23.642 2.429 -4.795 1.00 93.44 82 VAL A N 1
ATOM 634 C CA . VAL A 1 82 ? 22.459 2.342 -3.923 1.00 93.44 82 VAL A CA 1
ATOM 635 C C . VAL A 1 82 ? 21.392 3.346 -4.362 1.00 93.44 82 VAL A C 1
ATOM 637 O O . VAL A 1 82 ? 20.238 2.968 -4.560 1.00 93.44 82 VAL A O 1
ATOM 640 N N . ARG A 1 83 ? 21.769 4.619 -4.550 1.00 91.12 83 ARG A N 1
ATOM 641 C CA . ARG A 1 83 ? 20.837 5.683 -4.964 1.00 91.12 83 ARG A CA 1
ATOM 642 C C . ARG A 1 83 ? 20.214 5.388 -6.328 1.00 91.12 83 ARG A C 1
ATOM 644 O O . ARG A 1 83 ? 18.993 5.452 -6.463 1.00 91.12 83 ARG A O 1
ATOM 651 N N . VAL A 1 84 ? 21.033 5.019 -7.315 1.00 94.56 84 VAL A N 1
ATOM 652 C CA . VAL A 1 84 ? 20.563 4.709 -8.676 1.00 94.56 84 VAL A CA 1
ATOM 653 C C . VAL A 1 84 ? 19.636 3.489 -8.678 1.00 94.56 84 VAL A C 1
ATOM 655 O O . VAL A 1 84 ? 18.556 3.548 -9.261 1.00 94.56 84 VAL A O 1
ATOM 658 N N . LEU A 1 85 ? 20.010 2.406 -7.990 1.00 96.50 85 LEU A N 1
ATOM 659 C CA . LEU A 1 85 ? 19.204 1.186 -7.883 1.00 96.50 85 LEU A CA 1
ATOM 660 C C . LEU A 1 85 ? 17.874 1.433 -7.171 1.00 96.50 85 LEU A C 1
ATOM 662 O O . LEU A 1 85 ? 16.839 0.962 -7.639 1.00 96.50 85 LEU A O 1
ATOM 666 N N . LEU A 1 86 ? 17.880 2.205 -6.082 1.00 95.75 86 LEU A N 1
ATOM 667 C CA . LEU A 1 86 ? 16.664 2.585 -5.370 1.00 95.75 86 LEU A CA 1
ATOM 668 C C . LEU A 1 86 ? 15.721 3.382 -6.276 1.00 95.75 86 LEU A C 1
ATOM 670 O O . LEU A 1 86 ? 14.546 3.039 -6.388 1.00 95.75 86 LEU A O 1
ATOM 674 N N . HIS A 1 87 ? 16.227 4.412 -6.961 1.00 94.81 87 HIS A N 1
ATOM 675 C CA . HIS A 1 87 ? 15.413 5.218 -7.875 1.00 94.81 87 HIS A CA 1
ATOM 676 C C . HIS A 1 87 ? 14.879 4.394 -9.046 1.00 94.81 87 HIS A C 1
ATOM 678 O O . HIS A 1 87 ? 13.711 4.541 -9.396 1.00 94.81 87 HIS A O 1
ATOM 684 N N . LEU A 1 88 ? 15.679 3.480 -9.605 1.00 96.81 88 LEU A N 1
ATOM 685 C CA . LEU A 1 88 ? 15.202 2.521 -10.605 1.00 96.81 88 LEU A CA 1
ATOM 686 C C . LEU A 1 88 ? 14.110 1.609 -10.038 1.00 96.81 88 LEU A C 1
ATOM 688 O O . LEU A 1 88 ? 13.117 1.353 -10.711 1.00 96.81 88 LEU A O 1
ATOM 692 N N . GLY A 1 89 ? 14.238 1.161 -8.790 1.00 97.56 89 GLY A N 1
ATOM 693 C CA . GLY A 1 89 ? 13.193 0.408 -8.103 1.00 97.56 89 GLY A CA 1
ATOM 694 C C . GLY A 1 89 ? 11.869 1.166 -8.025 1.00 97.56 89 GLY A C 1
ATOM 695 O O . GLY A 1 89 ? 10.818 0.598 -8.323 1.00 97.56 89 GLY A O 1
ATOM 696 N N . LEU A 1 90 ? 11.913 2.459 -7.704 1.00 96.69 90 LEU A N 1
ATOM 697 C CA . LEU A 1 90 ? 10.735 3.332 -7.685 1.00 96.69 90 LEU A CA 1
ATOM 698 C C . LEU A 1 90 ? 10.170 3.573 -9.095 1.00 96.69 90 LEU A C 1
ATOM 700 O O . LEU A 1 90 ? 8.957 3.497 -9.291 1.00 96.69 90 LEU A O 1
ATOM 704 N N . CYS A 1 91 ? 11.032 3.776 -10.094 1.00 96.50 91 CYS A N 1
ATOM 705 C CA . CYS A 1 91 ? 10.642 3.866 -11.503 1.00 96.50 91 CYS A CA 1
ATOM 706 C C . CYS A 1 91 ? 9.856 2.631 -11.960 1.00 96.50 91 CYS A C 1
ATOM 708 O O . CYS A 1 91 ? 8.796 2.765 -12.570 1.00 96.50 91 CYS A O 1
ATOM 710 N N . GLU A 1 92 ? 10.352 1.431 -11.652 1.00 97.50 92 GLU A N 1
ATOM 711 C CA . GLU A 1 92 ? 9.684 0.178 -12.010 1.00 97.50 92 GLU A CA 1
ATOM 712 C C . GLU A 1 92 ? 8.385 -0.024 -11.226 1.00 97.50 92 GLU A C 1
ATOM 714 O O . GLU A 1 92 ? 7.407 -0.510 -11.790 1.00 97.50 92 GLU A O 1
ATOM 719 N N . TYR A 1 93 ? 8.329 0.416 -9.962 1.00 97.44 93 TYR A N 1
ATOM 720 C CA . TYR A 1 93 ? 7.091 0.397 -9.180 1.00 97.44 93 TYR A CA 1
ATOM 721 C C . TYR A 1 93 ? 6.004 1.228 -9.866 1.00 97.44 93 TYR A C 1
ATOM 723 O O . TYR A 1 93 ? 4.885 0.765 -10.070 1.00 97.44 93 TYR A O 1
ATOM 731 N N . ARG A 1 94 ? 6.357 2.452 -10.277 1.00 95.38 94 ARG A N 1
ATOM 732 C CA . ARG A 1 94 ? 5.463 3.374 -10.985 1.00 95.38 94 ARG A CA 1
ATOM 733 C C . ARG A 1 94 ? 4.990 2.811 -12.327 1.00 95.38 94 ARG A C 1
ATOM 735 O O . ARG A 1 94 ? 3.845 3.032 -12.700 1.00 95.38 94 ARG A O 1
ATOM 742 N N . LYS A 1 95 ? 5.856 2.079 -13.037 1.00 94.31 95 LYS A N 1
ATOM 743 C CA . LYS A 1 95 ? 5.526 1.391 -14.298 1.00 94.31 95 LYS A CA 1
ATOM 744 C C . LYS A 1 95 ? 4.643 0.143 -14.101 1.00 94.31 95 LYS A C 1
ATOM 746 O O . LYS A 1 95 ? 4.232 -0.447 -15.091 1.00 94.31 95 LYS A O 1
ATOM 751 N N . GLY A 1 96 ? 4.367 -0.278 -12.862 1.00 94.31 96 GLY A N 1
ATOM 752 C CA . GLY A 1 96 ? 3.641 -1.522 -12.566 1.00 94.31 96 GLY A CA 1
ATOM 753 C C . GLY A 1 96 ? 4.502 -2.789 -12.655 1.00 94.31 96 GLY A C 1
ATOM 754 O O . GLY A 1 96 ? 4.008 -3.895 -12.460 1.00 94.31 96 GLY A O 1
ATOM 755 N N . ASN A 1 97 ? 5.812 -2.655 -12.883 1.00 95.88 97 ASN A N 1
ATOM 756 C CA . ASN A 1 97 ? 6.759 -3.768 -12.967 1.00 95.88 97 ASN A CA 1
ATOM 757 C C . ASN A 1 97 ? 7.219 -4.202 -11.567 1.00 95.88 97 ASN A C 1
ATOM 759 O O . ASN A 1 97 ? 8.405 -4.142 -11.228 1.00 95.88 97 ASN A O 1
ATOM 763 N N . TYR A 1 98 ? 6.282 -4.646 -10.729 1.00 97.12 98 TYR A N 1
ATOM 764 C CA . TYR A 1 98 ? 6.517 -4.877 -9.300 1.00 97.12 98 TYR A CA 1
ATOM 765 C C . TYR A 1 98 ? 7.632 -5.890 -9.005 1.00 97.12 98 TYR A C 1
ATOM 767 O O . TYR A 1 98 ? 8.432 -5.677 -8.094 1.00 97.12 98 TYR A O 1
ATOM 775 N N . LYS A 1 99 ? 7.772 -6.937 -9.828 1.00 97.19 99 LYS A N 1
ATOM 776 C CA . LYS A 1 99 ? 8.874 -7.906 -9.713 1.00 97.19 99 LYS A CA 1
ATOM 777 C C . LYS A 1 99 ? 10.243 -7.245 -9.916 1.00 97.19 99 LYS A C 1
ATOM 779 O O . LYS A 1 99 ? 11.141 -7.416 -9.093 1.00 97.19 99 LYS A O 1
ATOM 784 N N . LYS A 1 100 ? 10.402 -6.465 -10.993 1.00 97.38 100 LYS A N 1
ATOM 785 C CA . LYS A 1 100 ? 11.657 -5.755 -11.296 1.00 97.38 100 LYS A CA 1
ATOM 786 C C . LYS A 1 100 ? 11.925 -4.667 -10.253 1.00 97.38 100 LYS A C 1
ATOM 788 O O . LYS A 1 100 ? 13.061 -4.513 -9.818 1.00 97.38 100 LYS A O 1
ATOM 793 N N . SER A 1 101 ? 10.881 -3.981 -9.788 1.00 98.19 101 SER A N 1
ATOM 794 C CA . SER A 1 101 ? 10.957 -3.031 -8.674 1.00 98.19 101 SER A CA 1
ATOM 795 C C . SER A 1 101 ? 11.539 -3.674 -7.414 1.00 98.19 101 SER A C 1
ATOM 797 O O . SER A 1 101 ? 12.555 -3.202 -6.903 1.00 98.19 101 SER A O 1
ATOM 799 N N . GLY A 1 102 ? 10.969 -4.800 -6.970 1.00 97.94 102 GLY A N 1
ATOM 800 C CA . GLY A 1 102 ? 11.456 -5.547 -5.811 1.00 97.94 102 GLY A CA 1
ATOM 801 C C . GLY A 1 102 ? 12.921 -5.963 -5.955 1.00 97.94 102 GLY A C 1
ATOM 802 O O . GLY A 1 102 ? 13.703 -5.740 -5.038 1.00 97.94 102 GLY A O 1
ATOM 803 N N . GLN A 1 103 ? 13.320 -6.477 -7.125 1.00 98.00 103 GLN A N 1
ATOM 804 C CA . GLN A 1 103 ? 14.710 -6.864 -7.415 1.00 98.00 103 GLN A CA 1
ATOM 805 C C . GLN A 1 103 ? 15.689 -5.682 -7.375 1.00 98.00 103 GLN A C 1
ATOM 807 O O . GLN A 1 103 ? 16.799 -5.810 -6.857 1.00 98.00 103 GLN A O 1
ATOM 812 N N . ARG A 1 104 ? 15.298 -4.520 -7.914 1.00 97.62 104 ARG A N 1
ATOM 813 C CA . ARG A 1 104 ? 16.122 -3.301 -7.896 1.00 97.62 104 ARG A CA 1
ATOM 814 C C . ARG A 1 104 ? 16.310 -2.772 -6.476 1.00 97.62 104 ARG A C 1
ATOM 816 O O . ARG A 1 104 ? 17.433 -2.439 -6.106 1.00 97.62 104 ARG A O 1
ATOM 823 N N . ILE A 1 105 ? 15.242 -2.742 -5.676 1.00 97.56 105 ILE A N 1
ATOM 824 C CA . ILE A 1 105 ? 15.316 -2.311 -4.272 1.00 97.56 105 ILE A CA 1
ATOM 825 C C . ILE A 1 105 ? 16.140 -3.307 -3.449 1.00 97.56 105 ILE A C 1
ATOM 827 O O . ILE A 1 105 ? 16.963 -2.890 -2.641 1.00 97.56 105 ILE A O 1
ATOM 831 N N . ASP A 1 106 ? 15.978 -4.608 -3.683 1.00 96.50 106 ASP A N 1
ATOM 832 C CA . ASP A 1 106 ? 16.780 -5.645 -3.030 1.00 96.50 106 ASP A CA 1
ATOM 833 C C . ASP A 1 106 ? 18.274 -5.511 -3.358 1.00 96.50 106 ASP A C 1
ATOM 835 O O . ASP A 1 106 ? 19.115 -5.524 -2.462 1.00 96.50 106 ASP A O 1
ATOM 839 N N . SER A 1 107 ? 18.601 -5.248 -4.627 1.00 96.06 107 SER A N 1
ATOM 840 C CA . SER A 1 107 ? 19.975 -4.947 -5.051 1.00 96.06 107 SER A CA 1
ATOM 841 C C . SER A 1 107 ? 20.522 -3.699 -4.346 1.00 96.06 107 SER A C 1
ATOM 843 O O . SER A 1 107 ? 21.673 -3.689 -3.919 1.00 96.06 107 SER A O 1
ATOM 845 N N . ALA A 1 108 ? 19.698 -2.655 -4.179 1.00 95.56 108 ALA A N 1
ATOM 846 C CA . ALA A 1 108 ? 20.087 -1.456 -3.439 1.00 95.56 108 ALA A CA 1
ATOM 847 C C . ALA A 1 108 ? 20.375 -1.765 -1.961 1.00 95.56 108 ALA A C 1
ATOM 849 O O . ALA A 1 108 ? 21.360 -1.275 -1.422 1.00 95.56 108 ALA A O 1
ATOM 850 N N . ILE A 1 109 ? 19.554 -2.595 -1.308 1.00 95.25 109 ILE A N 1
ATOM 851 C CA . ILE A 1 109 ? 19.784 -3.042 0.076 1.00 95.25 109 ILE A CA 1
ATOM 852 C C . ILE A 1 109 ? 21.091 -3.843 0.174 1.00 95.25 109 ILE A C 1
ATOM 854 O O . ILE A 1 109 ? 21.867 -3.624 1.105 1.00 95.25 109 ILE A O 1
ATOM 858 N N . GLY A 1 110 ? 21.365 -4.718 -0.800 1.00 93.44 110 GLY A N 1
ATOM 859 C CA . GLY A 1 110 ? 22.613 -5.482 -0.876 1.00 93.44 110 GLY A CA 1
ATOM 860 C C . GLY A 1 110 ? 23.859 -4.593 -0.952 1.00 93.44 110 GLY A C 1
ATOM 861 O O . GLY A 1 110 ? 24.837 -4.843 -0.252 1.00 93.44 110 GLY A O 1
ATOM 862 N N . GLU A 1 111 ? 23.804 -3.507 -1.726 1.00 93.06 111 GLU A N 1
ATOM 863 C CA . GLU A 1 111 ? 24.906 -2.539 -1.846 1.00 93.06 111 GLU A CA 1
ATOM 864 C C . GLU A 1 111 ? 25.139 -1.715 -0.564 1.00 93.06 111 GLU A C 1
ATOM 866 O O . GLU A 1 111 ? 26.261 -1.277 -0.318 1.00 93.06 111 GLU A O 1
ATOM 871 N N . MET A 1 112 ? 24.127 -1.536 0.297 1.00 91.38 112 MET A N 1
ATOM 872 C CA . MET A 1 112 ? 24.298 -0.845 1.590 1.00 91.38 112 MET A CA 1
ATOM 873 C C . MET A 1 112 ? 25.093 -1.662 2.615 1.00 91.38 112 MET A C 1
ATOM 875 O O . MET A 1 112 ? 25.464 -1.124 3.658 1.00 91.38 112 MET A O 1
ATOM 879 N N . ASN A 1 113 ? 25.317 -2.957 2.360 1.00 87.06 113 ASN A N 1
ATOM 880 C CA . ASN A 1 113 ? 26.020 -3.871 3.262 1.00 87.06 113 ASN A CA 1
ATOM 881 C C . ASN A 1 113 ? 25.460 -3.861 4.704 1.00 87.06 113 ASN A C 1
ATOM 883 O O . ASN A 1 113 ? 26.199 -3.920 5.690 1.00 87.06 113 ASN A O 1
ATOM 887 N N . VAL A 1 114 ? 24.134 -3.744 4.840 1.00 88.31 114 VAL A N 1
ATOM 888 C CA . VAL A 1 114 ? 23.464 -3.776 6.146 1.00 88.31 114 VAL A CA 1
ATOM 889 C C . VAL A 1 114 ? 23.224 -5.219 6.607 1.00 88.31 114 VAL A C 1
ATOM 891 O O . VAL A 1 114 ? 22.852 -6.059 5.790 1.00 88.31 114 VAL A O 1
ATOM 894 N N . PRO A 1 115 ? 23.368 -5.534 7.911 1.00 86.06 115 PRO A N 1
ATOM 895 C CA . PRO A 1 115 ? 23.206 -6.906 8.406 1.00 86.06 115 PRO A CA 1
ATOM 896 C C . PRO A 1 115 ? 21.802 -7.492 8.212 1.00 86.06 115 PRO A C 1
ATOM 898 O O . PRO A 1 115 ? 21.650 -8.706 8.101 1.00 86.06 115 PRO A O 1
ATOM 901 N N . SER A 1 116 ? 20.769 -6.645 8.231 1.00 91.12 116 SER A N 1
ATOM 902 C CA . SER A 1 116 ? 19.379 -7.041 7.998 1.00 91.12 116 SER A CA 1
ATOM 903 C C . SER A 1 116 ? 18.496 -5.837 7.664 1.00 91.12 116 SER A C 1
ATOM 905 O O . SER A 1 116 ? 18.810 -4.695 8.012 1.00 91.12 116 SER A O 1
ATOM 907 N N . GLU A 1 117 ? 17.339 -6.094 7.049 1.00 90.62 117 GLU A N 1
ATOM 908 C CA . GLU A 1 117 ? 16.318 -5.065 6.797 1.00 90.62 117 GLU A CA 1
ATOM 909 C C . GLU A 1 117 ? 15.767 -4.444 8.091 1.00 90.62 117 GLU A C 1
ATOM 911 O O . GLU A 1 117 ? 15.378 -3.277 8.094 1.00 90.62 117 GLU A O 1
ATOM 916 N N . ASP A 1 118 ? 15.796 -5.166 9.217 1.00 90.81 118 ASP A N 1
ATOM 917 C CA . ASP A 1 118 ? 15.376 -4.631 10.519 1.00 90.81 118 ASP A CA 1
ATOM 918 C C . ASP A 1 118 ? 16.223 -3.430 10.953 1.00 90.81 118 ASP A C 1
ATOM 920 O O . ASP A 1 118 ? 15.727 -2.529 11.635 1.00 90.81 118 ASP A O 1
ATOM 924 N N . VAL A 1 119 ? 17.502 -3.396 10.563 1.00 91.50 119 VAL A N 1
ATOM 925 C CA . VAL A 1 119 ? 18.382 -2.247 10.817 1.00 91.50 119 VAL A CA 1
ATOM 926 C C . VAL A 1 119 ? 17.902 -1.030 10.026 1.00 91.50 119 VAL A C 1
ATOM 928 O O . VAL A 1 119 ? 17.836 0.067 10.581 1.00 91.50 119 VAL A O 1
ATOM 931 N N . LEU A 1 120 ? 17.493 -1.226 8.767 1.00 92.81 120 LEU A N 1
ATOM 932 C CA . LEU A 1 120 ? 16.918 -0.166 7.935 1.00 92.81 120 LEU A CA 1
ATOM 933 C C . LEU A 1 120 ? 15.579 0.315 8.501 1.00 92.81 120 LEU A C 1
ATOM 935 O O . LEU A 1 120 ? 15.365 1.514 8.627 1.00 92.81 120 LEU A O 1
ATOM 939 N N . MET A 1 121 ? 14.707 -0.604 8.924 1.00 90.50 121 MET A N 1
ATOM 940 C CA . MET A 1 121 ? 13.408 -0.280 9.526 1.00 90.50 121 MET A CA 1
ATOM 941 C C . MET A 1 121 ? 13.524 0.507 10.839 1.00 90.50 121 MET A C 1
ATOM 943 O O . MET A 1 121 ? 12.655 1.324 11.147 1.00 90.50 121 MET A O 1
ATOM 947 N N . LYS A 1 122 ? 14.590 0.285 11.618 1.00 89.19 122 LYS A N 1
ATOM 948 C CA . LYS A 1 122 ? 14.882 1.044 12.847 1.00 89.19 122 LYS A CA 1
ATOM 949 C C . LYS A 1 122 ? 15.461 2.433 12.574 1.00 89.19 122 LYS A C 1
ATOM 951 O O . LYS A 1 122 ? 15.441 3.268 13.476 1.00 89.19 122 LYS A O 1
ATOM 956 N N . ASN A 1 123 ? 15.959 2.687 11.364 1.00 89.50 123 ASN A N 1
ATOM 957 C CA . ASN A 1 123 ? 16.526 3.963 10.948 1.00 89.50 123 ASN A CA 1
ATOM 958 C C . ASN A 1 123 ? 15.486 4.758 10.126 1.00 89.50 123 ASN A C 1
ATOM 960 O O . ASN A 1 123 ? 15.271 4.439 8.958 1.00 89.50 123 ASN A O 1
ATOM 964 N N . PRO A 1 124 ? 14.822 5.792 10.686 1.00 87.19 124 PRO A N 1
ATOM 965 C CA . PRO A 1 124 ? 13.679 6.429 10.025 1.00 87.19 124 PRO A CA 1
ATOM 966 C C . PRO A 1 124 ? 13.954 6.980 8.610 1.00 87.19 124 PRO A C 1
ATOM 968 O O . PRO A 1 124 ? 13.105 6.766 7.748 1.00 87.19 124 PRO A O 1
ATOM 971 N N . PRO A 1 125 ? 15.106 7.616 8.310 1.00 87.81 125 PRO A N 1
ATOM 972 C CA . PRO A 1 125 ? 15.507 7.951 6.937 1.00 87.81 125 PRO A CA 1
ATOM 973 C C . PRO A 1 125 ? 15.525 6.782 5.942 1.00 87.81 125 PRO A C 1
ATOM 975 O O . PRO A 1 125 ? 15.252 6.983 4.765 1.00 87.81 125 PRO A O 1
ATOM 978 N N . MET A 1 126 ? 15.838 5.568 6.401 1.00 91.81 126 MET A N 1
ATOM 979 C CA . MET A 1 126 ? 16.021 4.391 5.543 1.00 91.81 126 MET A CA 1
ATOM 980 C C . MET A 1 126 ? 14.804 3.478 5.495 1.00 91.81 126 MET A C 1
ATOM 982 O O . MET A 1 126 ? 14.639 2.742 4.529 1.00 91.81 126 MET A O 1
ATOM 986 N N . ALA A 1 127 ? 13.945 3.519 6.513 1.00 94.12 127 ALA A N 1
ATOM 987 C CA . ALA A 1 127 ? 12.757 2.679 6.611 1.00 94.12 127 ALA A CA 1
ATOM 988 C C . ALA A 1 127 ? 11.823 2.712 5.375 1.00 94.12 127 ALA A C 1
ATOM 990 O O . ALA A 1 127 ? 11.230 1.672 5.085 1.00 94.12 127 ALA A O 1
ATOM 991 N N . PRO A 1 128 ? 11.705 3.807 4.587 1.00 95.56 128 PRO A N 1
ATOM 992 C CA . PRO A 1 128 ? 10.959 3.790 3.325 1.00 95.56 128 PRO A CA 1
ATOM 993 C C . PRO A 1 128 ? 11.441 2.735 2.317 1.00 95.56 128 PRO A C 1
ATOM 995 O O . PRO A 1 128 ? 10.642 2.232 1.535 1.00 95.56 128 PRO A O 1
ATOM 998 N N . ILE A 1 129 ? 12.725 2.369 2.338 1.00 96.25 129 ILE A N 1
ATOM 999 C CA . ILE A 1 129 ? 13.341 1.444 1.374 1.00 96.25 129 ILE A CA 1
ATOM 1000 C C . ILE A 1 129 ? 12.765 0.021 1.504 1.00 96.25 129 ILE A C 1
ATOM 1002 O O . ILE A 1 129 ? 12.128 -0.447 0.555 1.00 96.25 129 ILE A O 1
ATOM 1006 N N . PRO A 1 130 ? 12.906 -0.675 2.652 1.00 97.06 130 PRO A N 1
ATOM 1007 C CA . PRO A 1 130 ? 12.299 -1.993 2.834 1.00 97.06 130 PRO A CA 1
ATOM 1008 C C . PRO A 1 130 ? 10.762 -1.949 2.780 1.00 97.06 130 PRO A C 1
ATOM 1010 O O . PRO A 1 130 ? 10.150 -2.907 2.316 1.00 97.06 130 PRO A O 1
ATOM 1013 N N . LEU A 1 131 ? 10.110 -0.845 3.169 1.00 97.38 131 LEU A N 1
ATOM 1014 C CA . LEU A 1 131 ? 8.652 -0.713 3.030 1.00 97.38 131 LEU A CA 1
ATOM 1015 C C . LEU A 1 131 ? 8.204 -0.667 1.560 1.00 97.38 131 LEU A C 1
ATOM 1017 O O . LEU A 1 131 ? 7.227 -1.320 1.198 1.00 97.38 131 LEU A O 1
ATOM 1021 N N . MET A 1 132 ? 8.934 0.033 0.687 1.00 98.00 132 MET A N 1
ATOM 1022 C CA . MET A 1 132 ? 8.665 0.003 -0.755 1.00 98.00 132 MET A CA 1
ATOM 1023 C C . MET A 1 132 ? 8.922 -1.381 -1.361 1.00 98.00 132 MET A C 1
ATOM 1025 O O . MET A 1 132 ? 8.146 -1.820 -2.209 1.00 98.00 132 MET A O 1
ATOM 1029 N N . LYS A 1 133 ? 9.943 -2.111 -0.888 1.00 98.06 133 LYS A N 1
ATOM 1030 C CA . LYS A 1 133 ? 10.153 -3.521 -1.264 1.00 98.06 133 LYS A CA 1
ATOM 1031 C C . LYS A 1 133 ? 8.960 -4.392 -0.854 1.00 98.06 133 LYS A C 1
ATOM 1033 O O . LYS A 1 133 ? 8.462 -5.156 -1.676 1.00 98.06 133 LYS A O 1
ATOM 1038 N N . GLN A 1 134 ? 8.465 -4.248 0.379 1.00 97.69 134 GLN A N 1
ATOM 1039 C CA . GLN A 1 134 ? 7.271 -4.958 0.861 1.00 97.69 134 GLN A CA 1
ATOM 1040 C C . GLN A 1 134 ? 6.043 -4.643 0.002 1.00 97.69 134 GLN A C 1
ATOM 1042 O O . GLN A 1 134 ? 5.321 -5.559 -0.385 1.00 97.69 134 GLN A O 1
ATOM 1047 N N . ALA A 1 135 ? 5.838 -3.371 -0.354 1.00 98.38 135 ALA A N 1
ATOM 1048 C CA . ALA A 1 135 ? 4.753 -2.969 -1.242 1.00 98.38 135 ALA A CA 1
ATOM 1049 C C . ALA A 1 135 ? 4.876 -3.617 -2.631 1.00 98.38 135 ALA A C 1
ATOM 1051 O O . ALA A 1 135 ? 3.877 -4.072 -3.182 1.00 98.38 135 ALA A O 1
ATOM 1052 N N . ALA A 1 136 ? 6.088 -3.683 -3.192 1.00 98.44 136 ALA A N 1
ATOM 1053 C CA . ALA A 1 136 ? 6.333 -4.297 -4.496 1.00 98.44 136 ALA A CA 1
ATOM 1054 C C . ALA A 1 136 ? 6.044 -5.805 -4.472 1.00 98.44 136 ALA A C 1
ATOM 1056 O O . ALA A 1 136 ? 5.330 -6.309 -5.334 1.00 98.44 136 ALA A O 1
ATOM 1057 N N . ILE A 1 137 ? 6.529 -6.517 -3.451 1.00 98.25 137 ILE A N 1
ATOM 1058 C CA . ILE A 1 137 ? 6.282 -7.958 -3.284 1.00 98.25 137 ILE A CA 1
ATOM 1059 C C . ILE A 1 137 ? 4.785 -8.238 -3.103 1.00 98.25 137 ILE A C 1
ATOM 1061 O O . ILE A 1 137 ? 4.247 -9.149 -3.728 1.00 98.25 137 ILE A O 1
ATOM 1065 N N . ALA A 1 138 ? 4.095 -7.444 -2.283 1.00 98.00 138 ALA A N 1
ATOM 1066 C CA . ALA A 1 138 ? 2.660 -7.595 -2.077 1.00 98.00 138 ALA A CA 1
ATOM 1067 C C . ALA A 1 138 ? 1.869 -7.378 -3.377 1.00 98.00 138 ALA A C 1
ATOM 1069 O O . ALA A 1 138 ? 1.022 -8.203 -3.711 1.00 98.00 138 ALA A O 1
ATOM 1070 N N . MET A 1 139 ? 2.181 -6.332 -4.152 1.00 97.75 139 MET A N 1
ATOM 1071 C CA . MET A 1 139 ? 1.538 -6.100 -5.453 1.00 97.75 139 MET A CA 1
ATOM 1072 C C . MET A 1 139 ? 1.840 -7.212 -6.460 1.00 97.75 139 MET A C 1
ATOM 1074 O O . MET A 1 139 ? 0.937 -7.653 -7.163 1.00 97.75 139 MET A O 1
ATOM 1078 N N . GLN A 1 140 ? 3.078 -7.718 -6.490 1.00 96.81 140 GLN A N 1
ATOM 1079 C CA . GLN A 1 140 ? 3.448 -8.875 -7.310 1.00 96.81 140 GLN A CA 1
ATOM 1080 C C . GLN A 1 140 ? 2.604 -10.116 -6.967 1.00 96.81 140 GLN A C 1
ATOM 1082 O O . GLN A 1 140 ? 2.295 -10.905 -7.853 1.00 96.81 140 GLN A O 1
ATOM 1087 N N . ASN A 1 141 ? 2.226 -10.283 -5.699 1.00 97.00 141 ASN A N 1
ATOM 1088 C CA . ASN A 1 141 ? 1.409 -11.400 -5.223 1.00 97.00 141 ASN A CA 1
ATOM 1089 C C . ASN A 1 141 ? -0.105 -11.109 -5.240 1.00 97.00 141 ASN A C 1
ATOM 1091 O O . ASN A 1 141 ? -0.880 -11.909 -4.706 1.00 97.00 141 ASN A O 1
ATOM 1095 N N . HIS A 1 142 ? -0.530 -9.980 -5.821 1.00 96.88 142 HIS A N 1
ATOM 1096 C CA . HIS A 1 142 ? -1.921 -9.508 -5.846 1.00 96.88 142 HIS A CA 1
ATOM 1097 C C . HIS A 1 142 ? -2.524 -9.260 -4.447 1.00 96.88 142 HIS A C 1
ATOM 1099 O O . HIS A 1 142 ? -3.731 -9.344 -4.235 1.00 96.88 142 HIS A O 1
ATOM 1105 N N . GLU A 1 143 ? -1.686 -8.944 -3.460 1.00 97.00 143 GLU A N 1
ATOM 1106 C CA . GLU A 1 143 ? -2.072 -8.702 -2.066 1.00 97.00 143 GLU A CA 1
ATOM 1107 C C . GLU A 1 143 ? -2.273 -7.202 -1.812 1.00 97.00 143 GLU A C 1
ATOM 1109 O O . GLU A 1 143 ? -1.526 -6.562 -1.067 1.00 97.00 143 GLU A O 1
ATOM 1114 N N . LEU A 1 144 ? -3.300 -6.636 -2.455 1.00 97.06 144 LEU A N 1
ATOM 1115 C CA . LEU A 1 144 ? -3.556 -5.191 -2.527 1.00 97.06 144 LEU A CA 1
ATOM 1116 C C . LEU A 1 144 ? -3.556 -4.487 -1.164 1.00 97.06 144 LEU A C 1
ATOM 1118 O O . LEU A 1 144 ? -2.948 -3.429 -1.013 1.00 97.06 144 LEU A O 1
ATOM 1122 N N . THR A 1 145 ? -4.216 -5.058 -0.154 1.00 95.38 145 THR A N 1
ATOM 1123 C CA . THR A 1 145 ? -4.307 -4.422 1.169 1.00 95.38 145 THR A CA 1
ATOM 1124 C C . THR A 1 145 ? -2.967 -4.410 1.899 1.00 95.38 145 THR A C 1
ATOM 1126 O O . THR A 1 145 ? -2.642 -3.442 2.585 1.00 95.38 145 THR A O 1
ATOM 1129 N N . GLN A 1 146 ? -2.135 -5.438 1.695 1.00 96.81 146 GLN A N 1
ATOM 1130 C CA . GLN A 1 146 ? -0.783 -5.496 2.250 1.00 96.81 146 GLN A CA 1
ATOM 1131 C C . GLN A 1 146 ? 0.118 -4.446 1.605 1.00 96.81 146 GLN A C 1
ATOM 1133 O O . GLN A 1 146 ? 0.840 -3.738 2.312 1.00 96.81 146 GLN A O 1
ATOM 1138 N N . ALA A 1 147 ? 0.028 -4.307 0.279 1.00 97.88 147 ALA A N 1
ATOM 1139 C CA . ALA A 1 147 ? 0.711 -3.249 -0.449 1.00 97.88 147 ALA A CA 1
ATOM 1140 C C . ALA A 1 147 ? 0.255 -1.869 0.036 1.00 97.88 147 ALA A C 1
ATOM 1142 O O . ALA A 1 147 ? 1.090 -1.021 0.346 1.00 97.88 147 ALA A O 1
ATOM 1143 N N . GLY A 1 148 ? -1.056 -1.681 0.201 1.00 97.25 148 GLY A N 1
ATOM 1144 C CA . GLY A 1 148 ? -1.659 -0.486 0.780 1.00 97.25 148 GLY A CA 1
ATOM 1145 C C . GLY A 1 148 ? -1.091 -0.140 2.155 1.00 97.25 148 GLY A C 1
ATOM 1146 O O . GLY A 1 148 ? -0.605 0.971 2.358 1.00 97.25 148 GLY A O 1
ATOM 1147 N N . THR A 1 149 ? -1.059 -1.099 3.086 1.00 96.25 149 THR A N 1
ATOM 1148 C CA . THR A 1 149 ? -0.448 -0.915 4.411 1.00 96.25 149 THR A CA 1
ATOM 1149 C C . THR A 1 149 ? 1.028 -0.529 4.313 1.00 96.25 149 THR A C 1
ATOM 1151 O O . THR A 1 149 ? 1.462 0.390 5.008 1.00 96.25 149 THR A O 1
ATOM 1154 N N . ALA A 1 150 ? 1.817 -1.192 3.463 1.00 97.00 150 ALA A N 1
ATOM 1155 C CA . ALA A 1 150 ? 3.230 -0.862 3.289 1.00 97.00 150 ALA A CA 1
ATOM 1156 C C . ALA A 1 150 ? 3.416 0.566 2.745 1.00 97.00 150 ALA A C 1
ATOM 1158 O O . ALA A 1 150 ? 4.182 1.336 3.320 1.00 97.00 150 ALA A O 1
ATOM 1159 N N . LEU A 1 151 ? 2.647 0.961 1.725 1.00 97.44 151 LEU A N 1
ATOM 1160 C CA . LEU A 1 151 ? 2.664 2.308 1.149 1.00 97.44 151 LEU A CA 1
ATOM 1161 C C . LEU A 1 151 ? 2.247 3.389 2.157 1.00 97.44 151 LEU A C 1
ATOM 1163 O O . LEU A 1 151 ? 2.912 4.420 2.255 1.00 97.44 151 LEU A O 1
ATOM 1167 N N . ARG A 1 152 ? 1.190 3.165 2.950 1.00 95.50 152 ARG A N 1
ATOM 1168 C CA . ARG A 1 152 ? 0.780 4.118 3.997 1.00 95.50 152 ARG A CA 1
ATOM 1169 C C . ARG A 1 152 ? 1.859 4.272 5.065 1.00 95.50 152 ARG A C 1
ATOM 1171 O O . ARG A 1 152 ? 2.164 5.390 5.468 1.00 95.50 152 ARG A O 1
ATOM 1178 N N . ARG A 1 153 ? 2.512 3.177 5.469 1.00 94.00 153 ARG A N 1
ATOM 1179 C CA . ARG A 1 153 ? 3.667 3.235 6.381 1.00 94.00 153 ARG A CA 1
ATOM 1180 C C . ARG A 1 153 ? 4.836 4.002 5.761 1.00 94.00 153 ARG A C 1
ATOM 1182 O O . ARG A 1 153 ? 5.443 4.808 6.461 1.00 94.00 153 ARG A O 1
ATOM 1189 N N . THR A 1 154 ? 5.131 3.791 4.475 1.00 95.25 154 THR A N 1
ATOM 1190 C CA . THR A 1 154 ? 6.154 4.556 3.743 1.00 95.25 154 THR A CA 1
ATOM 1191 C C . THR A 1 154 ? 5.837 6.047 3.793 1.00 95.25 154 THR A C 1
ATOM 1193 O O . THR A 1 154 ? 6.684 6.834 4.209 1.00 95.25 154 THR A O 1
ATOM 1196 N N . ARG A 1 155 ? 4.600 6.426 3.451 1.00 92.69 155 ARG A N 1
ATOM 1197 C CA . ARG A 1 155 ? 4.106 7.808 3.496 1.00 92.69 155 ARG A CA 1
ATOM 1198 C C . ARG A 1 155 ? 4.285 8.435 4.878 1.00 92.69 155 ARG A C 1
ATOM 1200 O O . ARG A 1 155 ? 4.855 9.515 4.974 1.00 92.69 155 ARG A O 1
ATOM 1207 N N . GLU A 1 156 ? 3.840 7.762 5.940 1.00 89.69 156 GLU A N 1
ATOM 1208 C CA . GLU A 1 156 ? 3.959 8.262 7.319 1.00 89.69 156 GLU A CA 1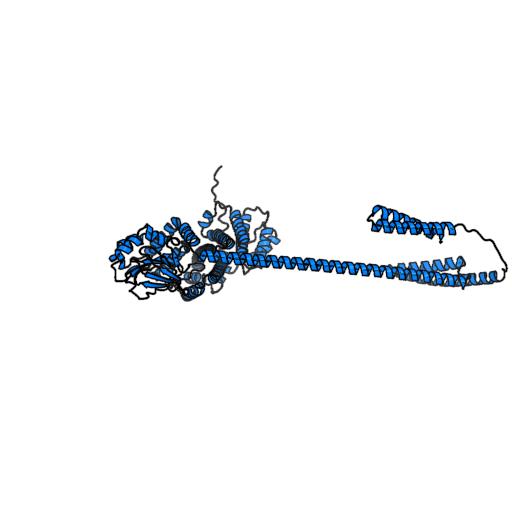
ATOM 1209 C C . GLU A 1 156 ? 5.416 8.496 7.735 1.00 89.69 156 GLU A C 1
ATOM 1211 O O . GLU A 1 156 ? 5.732 9.451 8.446 1.00 89.69 156 GLU A O 1
ATOM 1216 N N . VAL A 1 157 ? 6.327 7.621 7.309 1.00 91.06 157 VAL A N 1
ATOM 1217 C CA . VAL A 1 157 ? 7.752 7.776 7.606 1.00 91.06 157 VAL A CA 1
ATOM 1218 C C . VAL A 1 157 ? 8.359 8.934 6.812 1.00 91.06 157 VAL A C 1
ATOM 1220 O O . VAL A 1 157 ? 9.084 9.738 7.400 1.00 91.06 157 VAL A O 1
ATOM 1223 N N . ILE A 1 158 ? 8.042 9.055 5.518 1.00 90.00 158 ILE A N 1
ATOM 1224 C CA . ILE A 1 158 ? 8.514 10.164 4.676 1.00 90.00 158 ILE A CA 1
ATOM 1225 C C . ILE A 1 158 ? 8.000 11.504 5.214 1.00 90.00 158 ILE A C 1
ATOM 1227 O O . ILE A 1 158 ? 8.808 12.402 5.426 1.00 90.00 158 ILE A O 1
ATOM 1231 N N . ASP A 1 159 ? 6.709 11.628 5.537 1.00 86.19 159 ASP A N 1
ATOM 1232 C CA . ASP A 1 159 ? 6.132 12.850 6.119 1.00 86.19 159 ASP A CA 1
ATOM 1233 C C . ASP A 1 159 ? 6.850 13.251 7.422 1.00 86.19 159 ASP A C 1
ATOM 1235 O O . ASP A 1 159 ? 7.248 14.405 7.597 1.00 86.19 159 ASP A O 1
ATOM 1239 N N . ARG A 1 160 ? 7.134 12.292 8.314 1.00 85.56 160 ARG A N 1
ATOM 1240 C CA . ARG A 1 160 ? 7.909 12.558 9.541 1.00 85.56 160 ARG A CA 1
ATOM 1241 C C . ARG A 1 160 ? 9.333 13.016 9.255 1.00 85.56 160 ARG A C 1
ATOM 1243 O O . ARG A 1 160 ? 9.834 13.889 9.967 1.00 85.56 160 ARG A O 1
ATOM 1250 N N . ASN A 1 161 ? 9.995 12.413 8.270 1.00 86.94 161 ASN A N 1
ATOM 1251 C CA . ASN A 1 161 ? 11.348 12.794 7.874 1.00 86.94 161 ASN A CA 1
ATOM 1252 C C . ASN A 1 161 ? 11.354 14.204 7.270 1.00 86.94 161 ASN A C 1
ATOM 1254 O O . ASN A 1 161 ? 12.125 15.042 7.730 1.00 86.94 161 ASN A O 1
ATOM 1258 N N . LEU A 1 162 ? 10.424 14.508 6.360 1.00 85.19 162 LEU A N 1
ATOM 1259 C CA . LEU A 1 162 ? 10.235 15.837 5.774 1.00 85.19 162 LEU A CA 1
ATOM 1260 C C . LEU A 1 162 ? 9.980 16.899 6.848 1.00 85.19 162 LEU A C 1
ATOM 1262 O O . LEU A 1 162 ? 10.666 17.918 6.879 1.00 85.19 162 LEU A O 1
ATOM 1266 N N . ARG A 1 163 ? 9.076 16.646 7.805 1.00 85.62 163 ARG A N 1
ATOM 1267 C CA . ARG A 1 163 ? 8.829 17.565 8.933 1.00 85.62 163 ARG A CA 1
ATOM 1268 C C . ARG A 1 163 ? 10.077 17.811 9.777 1.00 85.62 163 ARG A C 1
ATOM 1270 O O . ARG A 1 163 ? 10.271 18.924 10.259 1.00 85.62 163 ARG A O 1
ATOM 1277 N N . LYS A 1 164 ? 10.917 16.793 9.998 1.00 86.38 164 LYS A N 1
ATOM 1278 C CA . LYS A 1 164 ? 12.194 16.960 10.713 1.00 86.38 164 LYS A CA 1
ATOM 1279 C C . LYS A 1 164 ? 13.176 17.803 9.906 1.00 86.38 164 LYS A C 1
ATOM 1281 O O . LYS A 1 164 ? 13.779 18.707 10.476 1.00 86.38 164 LYS A O 1
ATOM 1286 N N . THR A 1 165 ? 13.302 17.541 8.608 1.00 83.31 165 THR A N 1
ATOM 1287 C CA . THR A 1 165 ? 14.144 18.328 7.701 1.00 83.31 165 THR A CA 1
ATOM 1288 C C . THR A 1 165 ? 13.707 19.789 7.691 1.00 83.31 165 THR A C 1
ATOM 1290 O O . THR A 1 165 ? 14.528 20.663 7.945 1.00 83.31 165 THR A O 1
ATOM 1293 N N . LEU A 1 166 ? 12.409 20.064 7.539 1.00 83.06 166 LEU A N 1
ATOM 1294 C CA . LEU A 1 166 ? 11.869 21.425 7.577 1.00 83.06 166 LEU A CA 1
ATOM 1295 C C . LEU A 1 166 ? 12.077 22.111 8.930 1.00 83.06 166 LEU A C 1
ATOM 1297 O O . LEU A 1 166 ? 12.411 23.286 8.955 1.00 83.06 166 LEU A O 1
ATOM 1301 N N . LYS A 1 167 ? 11.965 21.395 10.057 1.00 86.19 167 LYS A N 1
ATOM 1302 C CA . LYS A 1 167 ? 12.303 21.943 11.384 1.00 86.19 167 LYS A CA 1
ATOM 1303 C C . LYS A 1 167 ? 13.769 22.360 11.490 1.00 86.19 167 LYS A C 1
ATOM 1305 O O . LYS A 1 167 ? 14.067 23.403 12.068 1.00 86.19 167 LYS A O 1
ATOM 1310 N N . MET A 1 168 ? 14.684 21.548 10.957 1.00 83.50 168 MET A N 1
ATOM 1311 C CA . MET A 1 168 ? 16.111 21.880 10.943 1.00 83.50 168 MET A CA 1
ATOM 1312 C C . MET A 1 168 ? 16.392 23.084 10.042 1.00 83.50 168 MET A C 1
ATOM 1314 O O . MET A 1 168 ? 17.099 23.992 10.469 1.00 83.50 168 MET A O 1
ATOM 1318 N N . LEU A 1 169 ? 15.792 23.117 8.849 1.00 78.44 169 LEU A N 1
ATOM 1319 C CA . LEU A 1 169 ? 15.915 24.234 7.912 1.00 78.44 169 LEU A CA 1
ATOM 1320 C C . LEU A 1 169 ? 15.334 25.523 8.489 1.00 78.44 169 LEU A C 1
ATOM 1322 O O . LEU A 1 169 ? 15.998 26.548 8.453 1.00 78.44 169 LEU A O 1
ATOM 1326 N N . HIS A 1 170 ? 14.149 25.470 9.095 1.00 83.44 170 HIS A N 1
ATOM 1327 C CA . HIS A 1 170 ? 13.530 26.620 9.752 1.00 83.44 170 HIS A CA 1
ATOM 1328 C C . HIS A 1 170 ? 14.448 27.204 10.831 1.00 83.44 170 HIS A C 1
ATOM 1330 O O . HIS A 1 170 ? 14.732 28.395 10.810 1.00 83.44 170 HIS A O 1
ATOM 1336 N N . LYS A 1 171 ? 15.003 26.360 11.713 1.00 84.56 171 LYS A N 1
ATOM 1337 C CA . LYS A 1 171 ? 15.954 26.795 12.749 1.00 84.56 171 LYS A CA 1
ATOM 1338 C C . LYS A 1 171 ? 17.218 27.441 12.166 1.00 84.56 171 LYS A C 1
ATOM 1340 O O . LYS A 1 171 ? 17.803 28.317 12.794 1.00 84.56 171 LYS A O 1
ATOM 1345 N N . GLN A 1 172 ? 17.671 26.993 10.997 1.00 77.06 172 GLN A N 1
ATOM 1346 C CA . GLN A 1 172 ? 18.823 27.581 10.307 1.00 77.06 172 GLN A CA 1
ATOM 1347 C C . GLN A 1 172 ? 18.472 28.914 9.646 1.00 77.06 172 GLN A C 1
ATOM 1349 O O . GLN A 1 172 ? 19.234 29.868 9.765 1.00 77.06 172 GLN A O 1
ATOM 1354 N N . LEU A 1 173 ? 17.311 29.004 8.999 1.00 77.12 173 LEU A N 1
ATOM 1355 C CA . LEU A 1 173 ? 16.817 30.249 8.418 1.00 77.12 173 LEU A CA 1
ATOM 1356 C C . LEU A 1 173 ? 16.579 31.301 9.510 1.00 77.12 173 LEU A C 1
ATOM 1358 O O . LEU A 1 173 ? 16.876 32.469 9.294 1.00 77.12 173 LEU A O 1
ATOM 1362 N N . GLU A 1 174 ? 16.153 30.897 10.715 1.00 82.00 174 GLU A N 1
ATOM 1363 C CA . GLU A 1 174 ? 15.919 31.823 11.838 1.00 82.00 174 GLU A CA 1
ATOM 1364 C C . GLU A 1 174 ? 17.210 32.530 12.248 1.00 82.00 174 GLU A C 1
ATOM 1366 O O . GLU A 1 174 ? 17.186 33.685 12.665 1.00 82.00 174 GLU A O 1
ATOM 1371 N N . GLN A 1 175 ? 18.350 31.862 12.070 1.00 80.25 175 GLN A N 1
ATOM 1372 C CA . GLN A 1 175 ? 19.673 32.436 12.311 1.00 80.25 175 GLN A CA 1
ATOM 1373 C C . GLN A 1 175 ? 20.098 33.429 11.216 1.00 80.25 175 GLN A C 1
ATOM 1375 O O . GLN A 1 175 ? 21.022 34.206 11.439 1.00 80.25 175 GLN A O 1
ATOM 1380 N N . GLN A 1 176 ? 19.443 33.412 10.051 1.00 73.19 176 GLN A N 1
ATOM 1381 C CA . GLN A 1 176 ? 19.744 34.248 8.883 1.00 73.19 176 GLN A CA 1
ATOM 1382 C C . GLN A 1 176 ? 18.753 35.418 8.687 1.00 73.19 176 GLN A C 1
ATOM 1384 O O . GLN A 1 176 ? 19.023 36.299 7.872 1.00 73.19 176 GLN A O 1
ATOM 1389 N N . GLY A 1 177 ? 17.643 35.471 9.438 1.00 73.00 177 GLY A N 1
ATOM 1390 C CA . GLY A 1 177 ? 16.620 36.529 9.377 1.00 73.00 177 GLY A CA 1
ATOM 1391 C C . GLY A 1 177 ? 15.229 36.018 8.968 1.00 73.00 177 GLY A C 1
ATOM 1392 O O . GLY A 1 177 ? 15.060 34.831 8.734 1.00 73.00 177 GLY A O 1
ATOM 1393 N N . SER A 1 178 ? 14.228 36.914 8.927 1.00 64.12 178 SER A N 1
ATOM 1394 C CA . SER A 1 178 ? 12.783 36.658 8.691 1.00 64.12 178 SER A CA 1
ATOM 1395 C C . SER A 1 178 ? 12.436 35.320 8.009 1.00 64.12 178 SER A C 1
ATOM 1397 O O . SER A 1 178 ? 12.499 35.207 6.783 1.00 64.12 178 SER A O 1
ATOM 1399 N N . VAL A 1 179 ? 11.974 34.348 8.800 1.00 71.56 179 VAL A N 1
ATOM 1400 C CA . VAL A 1 179 ? 11.541 33.022 8.328 1.00 71.56 179 VAL A CA 1
ATOM 1401 C C . VAL A 1 179 ? 10.021 32.934 8.339 1.00 71.56 179 VAL A C 1
ATOM 1403 O O . VAL A 1 179 ? 9.399 33.376 9.308 1.00 71.56 179 VAL A O 1
ATOM 1406 N N . PRO A 1 180 ? 9.401 32.340 7.309 1.00 73.19 180 PRO A N 1
ATOM 1407 C CA . PRO A 1 180 ? 7.997 31.960 7.369 1.00 73.19 180 PRO A CA 1
ATOM 1408 C C . PRO A 1 180 ? 7.734 31.025 8.559 1.00 73.19 180 PRO A C 1
ATOM 1410 O O . PRO A 1 180 ? 8.546 30.127 8.785 1.00 73.19 180 PRO A O 1
ATOM 1413 N N . PRO A 1 181 ? 6.600 31.156 9.272 1.00 80.94 181 PRO A N 1
ATOM 1414 C CA . PRO A 1 181 ? 6.241 30.238 10.347 1.00 80.94 181 PRO A CA 1
ATOM 1415 C C . PRO A 1 181 ? 6.339 28.774 9.908 1.00 80.94 181 PRO A C 1
ATOM 1417 O O . PRO A 1 181 ? 5.854 28.401 8.834 1.00 80.94 181 PRO A O 1
ATOM 1420 N N . LEU A 1 182 ? 6.927 27.926 10.752 1.00 78.00 182 LEU A N 1
ATOM 1421 C CA . LEU A 1 182 ? 7.101 26.498 10.485 1.00 78.00 182 LEU A CA 1
ATOM 1422 C C . LEU A 1 182 ? 5.783 25.814 10.094 1.00 78.00 182 LEU A C 1
ATOM 1424 O O . LEU A 1 182 ? 5.774 24.930 9.240 1.00 78.00 182 LEU A O 1
ATOM 1428 N N . GLU A 1 183 ? 4.666 26.224 10.690 1.00 75.75 183 GLU A N 1
ATOM 1429 C CA . GLU A 1 183 ? 3.333 25.705 10.394 1.00 75.75 183 GLU A CA 1
ATOM 1430 C C . GLU A 1 183 ? 2.928 25.958 8.938 1.00 75.75 183 GLU A C 1
ATOM 1432 O O . GLU A 1 183 ? 2.269 25.103 8.349 1.00 75.75 183 GLU A O 1
ATOM 1437 N N . MET A 1 184 ? 3.350 27.079 8.339 1.00 74.81 184 MET A N 1
ATOM 1438 C CA . MET A 1 184 ? 3.110 27.371 6.922 1.00 74.81 184 MET A CA 1
ATOM 1439 C C . MET A 1 184 ? 3.934 26.445 6.026 1.00 74.81 184 MET A C 1
ATOM 1441 O O . MET A 1 184 ? 3.376 25.810 5.137 1.00 74.81 184 MET A O 1
ATOM 1445 N N . LEU A 1 185 ? 5.227 26.273 6.320 1.00 73.88 185 LEU A N 1
ATOM 1446 C CA . LEU A 1 185 ? 6.095 25.348 5.575 1.00 73.88 185 LEU A CA 1
ATOM 1447 C C . LEU A 1 185 ? 5.599 23.900 5.664 1.00 73.88 185 LEU A C 1
ATOM 1449 O O . LEU A 1 185 ? 5.621 23.151 4.691 1.00 73.88 185 LEU A O 1
ATOM 1453 N N . ILE A 1 186 ? 5.127 23.501 6.845 1.00 76.00 186 ILE A N 1
ATOM 1454 C CA . ILE A 1 186 ? 4.546 22.181 7.072 1.00 76.00 186 ILE A CA 1
ATOM 1455 C C . ILE A 1 186 ? 3.207 22.029 6.341 1.00 76.00 186 ILE A C 1
ATOM 1457 O O . ILE A 1 186 ? 2.922 20.937 5.853 1.00 76.00 186 ILE A O 1
ATOM 1461 N N . ALA A 1 187 ? 2.388 23.080 6.266 1.00 70.88 187 ALA A N 1
ATOM 1462 C CA . ALA A 1 187 ? 1.107 23.059 5.562 1.00 70.88 187 ALA A CA 1
ATOM 1463 C C . ALA A 1 187 ? 1.254 22.949 4.034 1.00 70.88 187 ALA A C 1
ATOM 1465 O O . ALA A 1 187 ? 0.308 22.519 3.377 1.00 70.88 187 ALA A O 1
ATOM 1466 N N . GLU A 1 188 ? 2.428 23.260 3.478 1.00 70.12 188 GLU A N 1
ATOM 1467 C CA . GLU A 1 188 ? 2.737 23.031 2.061 1.00 70.12 188 GLU A CA 1
ATOM 1468 C C . GLU A 1 188 ? 3.098 21.559 1.759 1.00 70.12 188 GLU A C 1
ATOM 1470 O O . GLU A 1 188 ? 2.913 21.110 0.629 1.00 70.12 188 GLU A O 1
ATOM 1475 N N . ILE A 1 189 ? 3.516 20.749 2.753 1.00 69.06 189 ILE A N 1
ATOM 1476 C CA . ILE A 1 189 ? 3.836 19.317 2.534 1.00 69.06 189 ILE A CA 1
ATOM 1477 C C . ILE A 1 189 ? 2.616 18.531 2.014 1.00 69.06 189 ILE A C 1
ATOM 1479 O O . ILE A 1 189 ? 2.751 17.797 1.033 1.00 69.06 189 ILE A O 1
ATOM 1483 N N . PRO A 1 190 ? 1.401 18.662 2.598 1.00 55.47 190 PRO A N 1
ATOM 1484 C CA . PRO A 1 190 ? 0.214 17.982 2.088 1.00 55.47 190 PRO A CA 1
ATOM 1485 C C . PRO A 1 190 ? -0.268 18.467 0.707 1.00 55.47 190 PRO A C 1
ATOM 1487 O O . PRO A 1 190 ? -1.248 17.892 0.220 1.00 55.47 190 PRO A O 1
ATOM 1490 N N . GLY A 1 191 ? 0.375 19.480 0.108 1.00 48.84 191 GLY A N 1
ATOM 1491 C CA . GLY A 1 191 ? -0.009 20.180 -1.125 1.00 48.84 191 GLY A CA 1
ATOM 1492 C C . GLY A 1 191 ? 0.827 19.878 -2.378 1.00 48.84 191 GLY A C 1
ATOM 1493 O O . GLY A 1 191 ? 0.672 20.574 -3.368 1.00 48.84 191 GLY A O 1
ATOM 1494 N N . PHE A 1 192 ? 1.651 18.825 -2.395 1.00 50.94 192 PHE A N 1
ATOM 1495 C CA . PHE A 1 192 ? 2.284 18.313 -3.629 1.00 50.94 192 PHE A CA 1
ATOM 1496 C C . PHE A 1 192 ? 3.175 19.319 -4.382 1.00 50.94 192 PHE A C 1
ATOM 1498 O O . PHE A 1 192 ? 2.857 19.754 -5.487 1.00 50.94 192 PHE A O 1
ATOM 1505 N N . GLY A 1 193 ? 4.317 19.664 -3.788 1.00 45.03 193 GLY A N 1
ATOM 1506 C CA . GLY A 1 193 ? 5.519 20.027 -4.552 1.00 45.03 193 GLY A CA 1
ATOM 1507 C C . GLY A 1 193 ? 5.528 21.369 -5.293 1.00 45.03 193 GLY A C 1
ATOM 1508 O O . GLY A 1 193 ? 6.609 21.813 -5.661 1.00 45.03 193 GLY A O 1
ATOM 1509 N N . TYR A 1 194 ? 4.388 22.041 -5.478 1.00 47.19 194 TYR A N 1
ATOM 1510 C CA . TYR A 1 194 ? 4.305 23.258 -6.299 1.00 47.19 194 TYR A CA 1
ATOM 1511 C C . TYR A 1 194 ? 3.250 24.275 -5.847 1.00 47.19 194 TYR A C 1
ATOM 1513 O O . TYR A 1 194 ? 3.233 25.392 -6.360 1.00 47.19 194 TYR A O 1
ATOM 1521 N N . THR A 1 195 ? 2.362 23.944 -4.904 1.00 46.88 195 THR A N 1
ATOM 1522 C CA . THR A 1 195 ? 1.351 24.902 -4.429 1.00 46.88 195 THR A CA 1
ATOM 1523 C C . THR A 1 195 ? 1.837 25.628 -3.180 1.00 46.88 195 THR A C 1
ATOM 1525 O O . THR A 1 195 ? 1.528 25.236 -2.055 1.00 46.88 195 THR A O 1
ATOM 1528 N N . GLY A 1 196 ? 2.621 26.678 -3.395 1.00 55.69 196 GLY A N 1
ATOM 1529 C CA . GLY A 1 196 ? 3.103 27.581 -2.355 1.00 55.69 196 GLY A CA 1
ATOM 1530 C C . GLY A 1 196 ? 4.274 28.412 -2.865 1.00 55.69 196 GLY A C 1
ATOM 1531 O O . GLY A 1 196 ? 5.065 27.935 -3.676 1.00 55.69 196 GLY A O 1
ATOM 1532 N N . ASP A 1 197 ? 4.402 29.651 -2.397 1.00 62.47 197 ASP A N 1
ATOM 1533 C CA . ASP A 1 197 ? 5.494 30.543 -2.811 1.00 62.47 197 ASP A CA 1
ATOM 1534 C C . ASP A 1 197 ? 6.849 30.129 -2.191 1.00 62.47 197 ASP A C 1
ATOM 1536 O O . ASP A 1 197 ? 7.910 30.618 -2.590 1.00 62.47 197 ASP A O 1
ATOM 1540 N N . LEU A 1 198 ? 6.839 29.226 -1.200 1.00 69.19 198 LEU A N 1
ATOM 1541 C CA . LEU A 1 198 ? 7.990 28.936 -0.342 1.00 69.19 198 LEU A CA 1
ATOM 1542 C C . LEU A 1 198 ? 8.667 27.597 -0.661 1.00 69.19 198 LEU A C 1
ATOM 1544 O O . LEU A 1 198 ? 9.895 27.561 -0.786 1.00 69.19 198 LEU A O 1
ATOM 1548 N N . MET A 1 199 ? 7.914 26.502 -0.827 1.00 73.31 199 MET A N 1
ATOM 1549 C CA . MET A 1 199 ? 8.497 25.177 -1.081 1.00 73.31 199 MET A CA 1
ATOM 1550 C C . MET A 1 199 ? 9.362 25.107 -2.352 1.00 73.31 199 MET A C 1
ATOM 1552 O O . MET A 1 199 ? 10.471 24.580 -2.251 1.00 73.31 199 MET A O 1
ATOM 1556 N N . PRO A 1 200 ? 8.966 25.663 -3.519 1.00 73.06 200 PRO A N 1
ATOM 1557 C CA . PRO A 1 200 ? 9.806 25.627 -4.721 1.00 73.06 200 PRO A CA 1
ATOM 1558 C C . PRO A 1 200 ? 11.178 26.283 -4.501 1.00 73.06 200 PRO A C 1
ATOM 1560 O O . PRO A 1 200 ? 12.207 25.736 -4.899 1.00 73.06 200 PRO A O 1
ATOM 1563 N N . ASN A 1 201 ? 11.208 27.408 -3.779 1.00 71.88 201 ASN A N 1
ATOM 1564 C CA . ASN A 1 201 ? 12.440 28.118 -3.437 1.00 71.88 201 ASN A CA 1
ATOM 1565 C C . ASN A 1 201 ? 13.334 27.302 -2.486 1.00 71.88 201 ASN A C 1
ATOM 1567 O O . ASN A 1 201 ? 14.552 27.255 -2.670 1.00 71.88 201 ASN A O 1
ATOM 1571 N N . LEU A 1 202 ? 12.744 26.620 -1.498 1.00 72.81 202 LEU A N 1
ATOM 1572 C CA . LEU A 1 202 ? 13.472 25.744 -0.571 1.00 72.81 202 LEU A CA 1
ATOM 1573 C C . LEU A 1 202 ? 14.019 24.488 -1.259 1.00 72.81 202 LEU A C 1
ATOM 1575 O O . LEU A 1 202 ? 15.136 24.062 -0.964 1.00 72.81 202 LEU A O 1
ATOM 1579 N N . VAL A 1 203 ? 13.269 23.914 -2.200 1.00 75.12 203 VAL A N 1
ATOM 1580 C CA . VAL A 1 203 ? 13.682 22.736 -2.975 1.00 75.12 203 VAL A CA 1
ATOM 1581 C C . VAL A 1 203 ? 14.934 23.020 -3.809 1.00 75.12 203 VAL A C 1
ATOM 1583 O O . VAL A 1 203 ? 15.805 22.155 -3.897 1.00 75.12 203 VAL A O 1
ATOM 1586 N N . MET A 1 204 ? 15.085 24.233 -4.357 1.00 71.88 204 MET A N 1
ATOM 1587 C CA . MET A 1 204 ? 16.318 24.620 -5.062 1.00 71.88 204 MET A CA 1
ATOM 1588 C C . MET A 1 204 ? 17.544 24.692 -4.140 1.00 71.88 204 MET A C 1
ATOM 1590 O O . MET A 1 204 ? 18.667 24.444 -4.578 1.00 71.88 204 MET A O 1
ATOM 1594 N N . GLN A 1 205 ? 17.342 25.054 -2.871 1.00 70.38 205 GLN A N 1
ATOM 1595 C CA . GLN A 1 205 ? 18.422 25.196 -1.890 1.00 70.38 205 GLN A CA 1
ATOM 1596 C C . GLN A 1 205 ? 18.799 23.858 -1.246 1.00 70.38 205 GLN A C 1
ATOM 1598 O O . GLN A 1 205 ? 19.943 23.674 -0.834 1.00 70.38 205 GLN A O 1
ATOM 1603 N N . VAL A 1 206 ? 17.851 22.917 -1.172 1.00 75.75 206 VAL A N 1
ATOM 1604 C CA . VAL A 1 206 ? 18.013 21.628 -0.494 1.00 75.75 206 VAL A CA 1
ATOM 1605 C C . VAL A 1 206 ? 17.621 20.496 -1.449 1.00 75.75 206 VAL A C 1
ATOM 1607 O O . VAL A 1 206 ? 16.484 20.021 -1.410 1.00 75.75 206 VAL A O 1
ATOM 1610 N N . PRO A 1 207 ? 18.558 19.994 -2.275 1.00 72.06 207 PRO A N 1
ATOM 1611 C CA . PRO A 1 207 ? 18.276 18.959 -3.277 1.00 72.06 207 PRO A CA 1
ATOM 1612 C C . PRO A 1 207 ? 17.613 17.697 -2.712 1.00 72.06 207 PRO A C 1
ATOM 1614 O O . PRO A 1 207 ? 16.821 17.050 -3.393 1.00 72.06 207 PRO A O 1
ATOM 1617 N N . GLN A 1 208 ? 17.891 17.355 -1.449 1.00 75.50 208 GLN A N 1
ATOM 1618 C CA . GLN A 1 208 ? 17.257 16.219 -0.778 1.00 75.50 208 GLN A CA 1
ATOM 1619 C C . GLN A 1 208 ? 15.732 16.386 -0.653 1.00 75.50 208 GLN A C 1
ATOM 1621 O O . GLN A 1 208 ? 15.010 15.400 -0.782 1.00 75.50 208 GLN A O 1
ATOM 1626 N N . LEU A 1 209 ? 15.227 17.616 -0.474 1.00 79.25 209 LEU A N 1
ATOM 1627 C CA . LEU A 1 209 ? 13.784 17.874 -0.449 1.00 79.25 209 LEU A CA 1
ATOM 1628 C C . LEU A 1 209 ? 13.136 17.540 -1.794 1.00 79.25 209 LEU A C 1
ATOM 1630 O O . LEU A 1 209 ? 12.051 16.967 -1.797 1.00 79.25 209 LEU A O 1
ATOM 1634 N N . LYS A 1 210 ? 13.809 17.826 -2.921 1.00 80.81 210 LYS A N 1
ATOM 1635 C CA . LYS A 1 210 ? 13.322 17.452 -4.262 1.00 80.81 210 LYS A CA 1
ATOM 1636 C C . LYS A 1 210 ? 13.069 15.948 -4.341 1.00 80.81 210 LYS A C 1
ATOM 1638 O O . LYS A 1 210 ? 12.001 15.514 -4.761 1.00 80.81 210 LYS A O 1
ATOM 1643 N N . GLN A 1 211 ? 14.047 15.159 -3.899 1.00 82.00 211 GLN A N 1
ATOM 1644 C CA . GLN A 1 211 ? 13.958 13.703 -3.919 1.00 82.00 211 GLN A CA 1
ATOM 1645 C C . GLN A 1 211 ? 12.850 13.185 -2.990 1.00 82.00 211 GLN A C 1
ATOM 1647 O O . GLN A 1 211 ? 12.057 12.338 -3.401 1.00 82.00 211 GLN A O 1
ATOM 1652 N N . ASP A 1 212 ? 12.794 13.673 -1.750 1.00 84.94 212 ASP A N 1
ATOM 1653 C CA . ASP A 1 212 ? 11.850 13.183 -0.743 1.00 84.94 212 ASP A CA 1
ATOM 1654 C C . ASP A 1 212 ? 10.396 13.556 -1.089 1.00 84.94 212 ASP A C 1
ATOM 1656 O O . ASP A 1 212 ? 9.498 12.725 -0.935 1.00 84.94 212 ASP A O 1
ATOM 1660 N N . LEU A 1 213 ? 10.159 14.768 -1.611 1.00 85.69 213 LEU A N 1
ATOM 1661 C CA . LEU A 1 213 ? 8.835 15.216 -2.063 1.00 85.69 213 LEU A CA 1
ATOM 1662 C C . LEU A 1 213 ? 8.349 14.412 -3.270 1.00 85.69 213 LEU A C 1
ATOM 1664 O O . LEU A 1 213 ? 7.228 13.910 -3.251 1.00 85.69 213 LEU A O 1
ATOM 1668 N N . GLN A 1 214 ? 9.194 14.201 -4.281 1.00 86.88 214 GLN A N 1
ATOM 1669 C CA . GLN A 1 214 ? 8.793 13.405 -5.444 1.00 86.88 214 GLN A CA 1
ATOM 1670 C C . GLN A 1 214 ? 8.623 11.916 -5.110 1.00 86.88 214 GLN A C 1
ATOM 1672 O O . GLN A 1 214 ? 7.819 11.218 -5.732 1.00 86.88 214 GLN A O 1
ATOM 1677 N N . TRP A 1 215 ? 9.341 11.397 -4.107 1.00 89.94 215 TRP A N 1
ATOM 1678 C CA . TRP A 1 215 ? 9.072 10.051 -3.600 1.00 89.94 215 TRP A CA 1
ATOM 1679 C C . TRP A 1 215 ? 7.712 10.014 -2.894 1.00 89.94 215 TRP A C 1
ATOM 1681 O O . TRP A 1 215 ? 6.911 9.113 -3.146 1.00 89.94 215 TRP A O 1
ATOM 1691 N N . MET A 1 216 ? 7.398 11.015 -2.068 1.00 89.00 216 MET A N 1
ATOM 1692 C CA . MET A 1 216 ? 6.075 11.136 -1.455 1.00 89.00 216 MET A CA 1
ATOM 1693 C C . MET A 1 216 ? 4.959 11.181 -2.510 1.00 89.00 216 MET A C 1
ATOM 1695 O O . MET A 1 216 ? 3.985 10.443 -2.379 1.00 89.00 216 MET A O 1
ATOM 1699 N N . GLU A 1 217 ? 5.123 11.958 -3.583 1.00 88.69 217 GLU A N 1
ATOM 1700 C CA . GLU A 1 217 ? 4.192 12.011 -4.722 1.00 88.69 217 GLU A CA 1
ATOM 1701 C C . GLU A 1 217 ? 3.981 10.640 -5.373 1.00 88.69 217 GLU A C 1
ATOM 1703 O O . GLU A 1 217 ? 2.845 10.239 -5.629 1.00 88.69 217 GLU A O 1
ATOM 1708 N N . LEU A 1 218 ? 5.057 9.881 -5.590 1.00 92.44 218 LEU A N 1
ATOM 1709 C CA . LEU A 1 218 ? 4.970 8.526 -6.131 1.00 92.44 218 LEU A CA 1
ATOM 1710 C C . LEU A 1 218 ? 4.187 7.590 -5.202 1.00 92.44 218 LEU A C 1
ATOM 1712 O O . LEU A 1 218 ? 3.358 6.813 -5.675 1.00 92.44 218 LEU A O 1
ATOM 1716 N N . VAL A 1 219 ? 4.426 7.658 -3.889 1.00 94.25 219 VAL A N 1
ATOM 1717 C CA . VAL A 1 219 ? 3.705 6.845 -2.892 1.00 94.25 219 VAL A CA 1
ATOM 1718 C C . VAL A 1 219 ? 2.223 7.216 -2.850 1.00 94.25 219 VAL A C 1
ATOM 1720 O O . VAL A 1 219 ? 1.368 6.337 -2.762 1.00 94.25 219 VAL A O 1
ATOM 1723 N N . GLU A 1 220 ? 1.901 8.502 -2.943 1.00 91.12 220 GLU A N 1
ATOM 1724 C CA . GLU A 1 220 ? 0.527 9.000 -3.007 1.00 91.12 220 GLU A CA 1
ATOM 1725 C C . GLU A 1 220 ? -0.191 8.513 -4.273 1.00 91.12 220 GLU A C 1
ATOM 1727 O O . GLU A 1 220 ? -1.288 7.962 -4.178 1.00 91.12 220 GLU A O 1
ATOM 1732 N N . ALA A 1 221 ? 0.456 8.613 -5.437 1.00 92.44 221 ALA A N 1
ATOM 1733 C CA . ALA A 1 221 ? -0.075 8.083 -6.691 1.00 92.44 221 ALA A CA 1
ATOM 1734 C C . ALA A 1 221 ? -0.276 6.558 -6.631 1.00 92.44 221 ALA A C 1
ATOM 1736 O O . ALA A 1 221 ? -1.285 6.037 -7.108 1.00 92.44 221 ALA A O 1
ATOM 1737 N N . ALA A 1 222 ? 0.651 5.833 -6.001 1.00 95.75 222 ALA A N 1
ATOM 1738 C CA . ALA A 1 222 ? 0.530 4.397 -5.771 1.00 95.75 222 ALA A CA 1
ATOM 1739 C C . ALA A 1 222 ? -0.655 4.044 -4.858 1.00 95.75 222 ALA A C 1
ATOM 1741 O O . ALA A 1 222 ? -1.387 3.092 -5.145 1.00 95.75 222 ALA A O 1
ATOM 1742 N N . LEU A 1 223 ? -0.873 4.811 -3.783 1.00 95.31 223 LEU A N 1
ATOM 1743 C CA . LEU A 1 223 ? -2.028 4.653 -2.898 1.00 95.31 223 LEU A CA 1
ATOM 1744 C C . LEU A 1 223 ? -3.337 4.945 -3.627 1.00 95.31 223 LEU A C 1
ATOM 1746 O O . LEU A 1 223 ? -4.283 4.182 -3.467 1.00 95.31 223 LEU A O 1
ATOM 1750 N N . ASP A 1 224 ? -3.390 5.999 -4.439 1.00 93.69 224 ASP A N 1
ATOM 1751 C CA . ASP A 1 224 ? -4.577 6.347 -5.222 1.00 93.69 224 ASP A CA 1
ATOM 1752 C C . ASP A 1 224 ? -4.903 5.286 -6.272 1.00 93.69 224 ASP A C 1
ATOM 1754 O O . ASP A 1 224 ? -6.067 4.926 -6.437 1.00 93.69 224 ASP A O 1
ATOM 1758 N N . ASN A 1 225 ? -3.894 4.750 -6.959 1.00 94.94 225 ASN A N 1
ATOM 1759 C CA . ASN A 1 225 ? -4.088 3.650 -7.901 1.00 94.94 225 ASN A CA 1
ATOM 1760 C C . ASN A 1 225 ? -4.575 2.388 -7.188 1.00 94.94 225 ASN A C 1
ATOM 1762 O O . ASN A 1 225 ? -5.523 1.754 -7.638 1.00 94.94 225 ASN A O 1
ATOM 1766 N N . SER A 1 226 ? -3.987 2.063 -6.039 1.00 95.69 226 SER A N 1
ATOM 1767 C CA . SER A 1 226 ? -4.412 0.912 -5.243 1.00 95.69 226 SER A CA 1
ATOM 1768 C C . SER A 1 226 ? -5.837 1.085 -4.691 1.00 95.69 226 SER A C 1
ATOM 1770 O O . SER A 1 226 ? -6.596 0.125 -4.613 1.00 95.69 226 SER A O 1
ATOM 1772 N N . ASP A 1 227 ? -6.232 2.308 -4.333 1.00 95.06 227 ASP A N 1
ATOM 1773 C CA . ASP A 1 227 ? -7.590 2.637 -3.880 1.00 95.06 227 ASP A CA 1
ATOM 1774 C C . ASP A 1 227 ? -8.617 2.516 -5.016 1.00 95.06 227 ASP A C 1
ATOM 1776 O O . ASP A 1 227 ? -9.732 2.052 -4.792 1.00 95.06 227 ASP A O 1
ATOM 1780 N N . LYS A 1 228 ? -8.230 2.863 -6.253 1.00 95.56 228 LYS A N 1
ATOM 1781 C CA . LYS A 1 228 ? -9.055 2.625 -7.450 1.00 95.56 228 LYS A CA 1
ATOM 1782 C C . LYS A 1 228 ? -9.261 1.133 -7.707 1.00 95.56 228 LYS A C 1
ATOM 1784 O O . LYS A 1 228 ? -10.389 0.742 -7.978 1.00 95.56 228 LYS A O 1
ATOM 1789 N N . LEU A 1 229 ? -8.210 0.317 -7.580 1.00 95.12 229 LEU A N 1
ATOM 1790 C CA . LEU A 1 229 ? -8.322 -1.145 -7.687 1.00 95.12 229 LEU A CA 1
ATOM 1791 C C . LEU A 1 229 ? -9.263 -1.710 -6.616 1.00 95.12 229 LEU A C 1
ATOM 1793 O O . LEU A 1 229 ? -10.102 -2.555 -6.902 1.00 95.12 229 LEU A O 1
ATOM 1797 N N . LEU A 1 230 ? -9.185 -1.196 -5.384 1.00 95.88 230 LEU A N 1
ATOM 1798 C CA . LEU A 1 230 ? -10.115 -1.586 -4.324 1.00 95.88 230 LEU A CA 1
ATOM 1799 C C . LEU A 1 230 ? -11.564 -1.205 -4.678 1.00 95.88 230 LEU A C 1
ATOM 1801 O O . LEU A 1 230 ? -12.467 -2.013 -4.493 1.00 95.88 230 LEU A O 1
ATOM 1805 N N . ALA A 1 231 ? -11.785 -0.008 -5.227 1.00 94.94 231 ALA A N 1
ATOM 1806 C CA . ALA A 1 231 ? -13.111 0.473 -5.622 1.00 94.94 231 ALA A CA 1
ATOM 1807 C C . ALA A 1 231 ? -13.746 -0.301 -6.791 1.00 94.94 231 ALA A C 1
ATOM 1809 O O . ALA A 1 231 ? -14.963 -0.254 -6.950 1.00 94.94 231 ALA A O 1
ATOM 1810 N N . GLN A 1 232 ? -12.948 -0.998 -7.607 1.00 94.00 232 GLN A N 1
ATOM 1811 C CA . GLN A 1 232 ? -13.460 -1.883 -8.661 1.00 94.00 232 GLN A CA 1
ATOM 1812 C C . GLN A 1 232 ? -14.138 -3.133 -8.085 1.00 94.00 232 GLN A C 1
ATOM 1814 O O . GLN A 1 232 ? -15.043 -3.673 -8.716 1.00 94.00 232 GLN A O 1
ATOM 1819 N N . VAL A 1 233 ? -13.726 -3.568 -6.889 1.00 92.81 233 VAL A N 1
ATOM 1820 C CA . VAL A 1 233 ? -14.246 -4.773 -6.224 1.00 92.81 233 VAL A CA 1
ATOM 1821 C C . VAL A 1 233 ? -15.242 -4.421 -5.112 1.00 92.81 233 VAL A C 1
ATOM 1823 O O . VAL A 1 233 ? -16.256 -5.093 -4.956 1.00 92.81 233 VAL A O 1
ATOM 1826 N N . ASP A 1 234 ? -14.996 -3.346 -4.358 1.00 92.50 234 ASP A N 1
ATOM 1827 C CA . ASP A 1 234 ? -15.887 -2.852 -3.303 1.00 92.50 234 ASP A CA 1
ATOM 1828 C C . ASP A 1 234 ? -16.610 -1.567 -3.741 1.00 92.50 234 ASP A C 1
ATOM 1830 O O . ASP A 1 234 ? -16.089 -0.451 -3.638 1.00 92.50 234 ASP A O 1
ATOM 1834 N N . ALA A 1 235 ? -17.868 -1.723 -4.161 1.00 91.81 235 ALA A N 1
ATOM 1835 C CA . ALA A 1 235 ? -18.729 -0.625 -4.601 1.00 91.81 235 ALA A CA 1
ATOM 1836 C C . ALA A 1 235 ? -19.044 0.410 -3.501 1.00 91.81 235 ALA A C 1
ATOM 1838 O O . ALA A 1 235 ? -19.527 1.504 -3.803 1.00 91.81 235 ALA A O 1
ATOM 1839 N N . SER A 1 236 ? -18.774 0.110 -2.226 1.00 92.00 236 SER A N 1
ATOM 1840 C CA . SER A 1 236 ? -18.971 1.065 -1.130 1.00 92.00 236 SER A CA 1
ATOM 1841 C C . SER A 1 236 ? -17.841 2.100 -1.029 1.00 92.00 236 SER A C 1
ATOM 1843 O O . SER A 1 236 ? -18.029 3.168 -0.436 1.00 92.00 236 SER A O 1
ATOM 1845 N N . VAL A 1 237 ? -16.677 1.830 -1.631 1.00 94.06 237 VAL A N 1
ATOM 1846 C CA . VAL A 1 237 ? -15.476 2.675 -1.537 1.00 94.06 237 VAL A CA 1
ATOM 1847 C C . VAL A 1 237 ? -15.703 4.101 -2.043 1.00 94.06 237 VAL A C 1
ATOM 1849 O O . VAL A 1 237 ? -15.372 5.028 -1.299 1.00 94.06 237 VAL A O 1
ATOM 1852 N N . PRO A 1 238 ? -16.304 4.350 -3.227 1.00 92.94 238 PRO A N 1
ATOM 1853 C CA . PRO A 1 238 ? -16.542 5.716 -3.694 1.00 92.94 238 PRO A CA 1
ATOM 1854 C C . PRO A 1 238 ? -17.404 6.537 -2.726 1.00 92.94 238 PRO A C 1
ATOM 1856 O O . PRO A 1 238 ? -17.090 7.697 -2.448 1.00 92.94 238 PRO A O 1
ATOM 1859 N N . ALA A 1 239 ? -18.447 5.927 -2.152 1.00 91.69 239 ALA A N 1
ATOM 1860 C CA . ALA A 1 239 ? -19.326 6.583 -1.186 1.00 91.69 239 ALA A CA 1
ATOM 1861 C C . ALA A 1 239 ? -18.599 6.881 0.136 1.00 91.69 239 ALA A C 1
ATOM 1863 O O . ALA A 1 239 ? -18.683 8.000 0.652 1.00 91.69 239 ALA A O 1
ATOM 1864 N N . LYS A 1 240 ? -17.827 5.914 0.659 1.00 92.81 240 LYS A N 1
ATOM 1865 C CA . LYS A 1 240 ? -16.961 6.105 1.836 1.00 92.81 240 LYS A CA 1
ATOM 1866 C C . LYS A 1 240 ? -15.978 7.250 1.600 1.00 92.81 240 LYS A C 1
ATOM 1868 O O . LYS A 1 240 ? -15.902 8.166 2.416 1.00 92.81 240 LYS A O 1
ATOM 1873 N N . ARG A 1 241 ? -15.273 7.236 0.466 1.00 91.12 241 ARG A N 1
ATOM 1874 C CA . ARG A 1 241 ? -14.290 8.256 0.092 1.00 91.12 241 ARG A CA 1
ATOM 1875 C C . ARG A 1 241 ? -14.928 9.635 0.002 1.00 91.12 241 ARG A C 1
ATOM 1877 O O . ARG A 1 241 ? -14.437 10.546 0.653 1.00 91.12 241 ARG A O 1
ATOM 1884 N N . SER A 1 242 ? -16.031 9.794 -0.728 1.00 89.12 242 SER A N 1
ATOM 1885 C CA . SER A 1 242 ? -16.706 11.093 -0.863 1.00 89.12 242 SER A CA 1
ATOM 1886 C C . SER A 1 242 ? -17.149 11.675 0.480 1.00 89.12 242 SER A C 1
ATOM 1888 O O . SER A 1 242 ? -17.132 12.889 0.654 1.00 89.12 242 SER A O 1
ATOM 1890 N N . ARG A 1 243 ? -17.560 10.822 1.423 1.00 88.62 243 ARG A N 1
ATOM 1891 C CA . ARG A 1 243 ? -18.049 11.243 2.739 1.00 88.62 243 ARG A CA 1
ATOM 1892 C C . ARG A 1 243 ? -16.921 11.556 3.722 1.00 88.62 243 ARG A C 1
ATOM 1894 O O . ARG A 1 243 ? -17.049 12.467 4.531 1.00 88.62 243 ARG A O 1
ATOM 1901 N N . LEU A 1 244 ? -15.844 10.777 3.680 1.00 89.25 244 LEU A N 1
ATOM 1902 C CA . LEU A 1 244 ? -14.760 10.819 4.663 1.00 89.25 244 LEU A CA 1
ATOM 1903 C C . LEU A 1 244 ? -13.553 11.657 4.203 1.00 89.25 244 LEU A C 1
ATOM 1905 O O . LEU A 1 244 ? -12.746 12.081 5.030 1.00 89.25 244 LEU A O 1
ATOM 1909 N N . SER A 1 245 ? -13.419 11.911 2.898 1.00 81.25 245 SER A N 1
ATOM 1910 C CA . SER A 1 245 ? -12.346 12.711 2.302 1.00 81.25 245 SER A CA 1
ATOM 1911 C C . SER A 1 245 ? -12.747 14.185 2.211 1.00 81.25 245 SER A C 1
ATOM 1913 O O . SER A 1 245 ? -13.109 14.678 1.146 1.00 81.25 245 SER A O 1
ATOM 1915 N N . VAL A 1 246 ? -12.6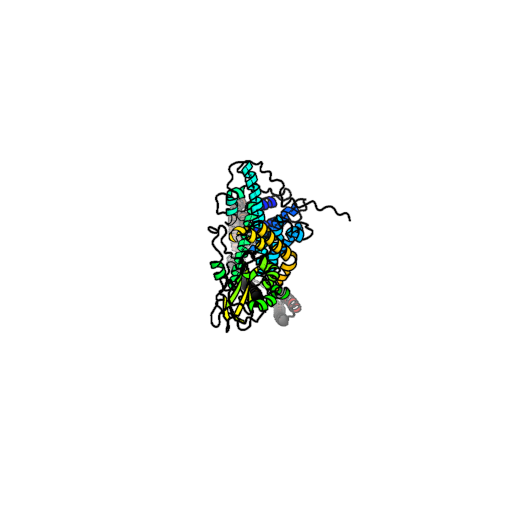49 14.920 3.318 1.00 62.00 246 VAL A N 1
ATOM 1916 C CA . VAL A 1 246 ? -12.744 16.390 3.297 1.00 62.00 246 VAL A CA 1
ATOM 1917 C C . VAL A 1 246 ? -11.477 16.985 2.667 1.00 62.00 246 VAL A C 1
ATOM 1919 O O . VAL A 1 246 ? -10.362 16.645 3.064 1.00 62.00 246 VAL A O 1
ATOM 1922 N N . SER A 1 247 ? -11.629 17.840 1.649 1.00 47.03 247 SER A N 1
ATOM 1923 C CA . SER A 1 247 ? -10.511 18.450 0.916 1.00 47.03 247 SER A CA 1
ATOM 1924 C C . SER A 1 247 ? -9.570 19.215 1.854 1.00 47.03 247 SER A C 1
ATOM 1926 O O . SER A 1 247 ? -10.009 20.030 2.668 1.00 47.03 247 SER A O 1
ATOM 1928 N N . LYS A 1 248 ? -8.262 18.975 1.695 1.00 47.78 248 LYS A N 1
ATOM 1929 C CA . LYS A 1 248 ? -7.158 19.439 2.557 1.00 47.78 248 LYS A CA 1
ATOM 1930 C C . LYS A 1 248 ? -7.096 20.957 2.831 1.00 47.78 248 LYS A C 1
ATOM 1932 O O . LYS A 1 248 ? -6.383 21.350 3.744 1.00 47.78 248 LYS A O 1
ATOM 1937 N N . SER A 1 249 ? -7.819 21.811 2.102 1.00 37.97 249 SER A N 1
ATOM 1938 C CA . SER A 1 249 ? -7.777 23.273 2.281 1.00 37.97 249 SER A CA 1
ATOM 1939 C C . SER A 1 249 ? -8.649 23.819 3.423 1.00 37.97 249 SER A C 1
ATOM 1941 O O . SER A 1 249 ? -8.470 24.972 3.802 1.00 37.97 249 SER A O 1
ATOM 1943 N N . GLN A 1 250 ? -9.559 23.026 4.009 1.00 39.00 250 GLN A N 1
ATOM 1944 C CA . GLN A 1 250 ? -10.433 23.492 5.105 1.00 39.00 250 GLN A CA 1
ATOM 1945 C C . GLN A 1 250 ? -10.315 22.701 6.416 1.00 39.00 250 GLN A C 1
ATOM 1947 O O . GLN A 1 250 ? -10.777 23.176 7.451 1.00 39.00 250 GLN A O 1
ATOM 1952 N N . SER A 1 251 ? -9.670 21.530 6.436 1.00 40.69 251 SER A N 1
ATOM 1953 C CA . SER A 1 251 ? -9.568 20.728 7.661 1.00 40.69 251 SER A CA 1
ATOM 1954 C C . SER A 1 251 ? -8.306 21.056 8.465 1.00 40.69 251 SER A C 1
ATOM 1956 O O . SER A 1 251 ? -7.358 20.269 8.522 1.00 40.69 251 SER A O 1
ATOM 1958 N N . LYS A 1 252 ? -8.312 22.182 9.179 1.00 44.41 252 LYS A N 1
ATOM 1959 C CA . LYS A 1 252 ? -7.637 22.185 10.483 1.00 44.41 252 LYS A CA 1
ATOM 1960 C C . LYS A 1 252 ? -8.421 21.199 11.367 1.00 44.41 252 LYS A C 1
ATOM 1962 O O . LYS A 1 252 ? -9.547 21.491 11.739 1.00 44.41 252 LYS A O 1
ATOM 1967 N N . ALA A 1 253 ? -7.881 19.996 11.572 1.00 53.22 253 ALA A N 1
ATOM 1968 C CA . ALA A 1 253 ? -8.350 18.985 12.533 1.00 53.22 253 ALA A CA 1
ATOM 1969 C C . ALA A 1 253 ? -9.878 18.702 12.571 1.00 53.22 253 ALA A C 1
ATOM 1971 O O . ALA A 1 253 ? -10.514 18.810 13.615 1.00 53.22 253 ALA A O 1
ATOM 1972 N N . GLY A 1 254 ? -10.482 18.292 11.447 1.00 62.06 254 GLY A N 1
ATOM 1973 C CA . GLY A 1 254 ? -11.843 17.726 11.467 1.00 62.06 254 GLY A CA 1
ATOM 1974 C C . GLY A 1 254 ? -11.893 16.341 12.139 1.00 62.06 254 GLY A C 1
ATOM 1975 O O . GLY A 1 254 ? -10.861 15.702 12.331 1.00 62.06 254 GLY A O 1
ATOM 1976 N N . SER A 1 255 ? -13.081 15.822 12.459 1.00 70.25 255 SER A N 1
ATOM 1977 C CA . SER A 1 255 ? -13.254 14.457 12.999 1.00 70.25 255 SER A CA 1
ATOM 1978 C C . SER A 1 255 ? -13.262 13.360 11.923 1.00 70.25 255 SER A C 1
ATOM 1980 O O . SER A 1 255 ? -13.170 12.182 12.258 1.00 70.25 255 SER A O 1
ATOM 1982 N N . LEU A 1 256 ? -13.349 13.739 10.641 1.00 84.25 256 LEU A N 1
ATOM 1983 C CA . LEU A 1 256 ? -13.461 12.814 9.510 1.00 84.25 256 LEU A CA 1
ATOM 1984 C C . LEU A 1 256 ? -12.095 12.415 8.931 1.00 84.25 256 LEU A C 1
ATOM 1986 O O . LEU A 1 256 ? -11.191 13.252 8.813 1.00 84.25 256 LEU A O 1
ATOM 1990 N N . LEU A 1 257 ? -11.948 11.142 8.556 1.00 88.50 257 LEU A N 1
ATOM 1991 C CA . LEU A 1 257 ? -10.747 10.597 7.921 1.00 88.50 257 LEU A CA 1
ATOM 1992 C C . LEU A 1 257 ? -11.090 9.460 6.951 1.00 88.50 257 LEU A C 1
ATOM 1994 O O . LEU A 1 257 ? -11.683 8.461 7.341 1.00 88.50 257 LEU A O 1
ATOM 1998 N N . TYR A 1 258 ? -10.640 9.567 5.702 1.00 92.19 258 TYR A N 1
ATOM 1999 C CA . TYR A 1 258 ? -10.582 8.432 4.783 1.00 92.19 258 TYR A CA 1
ATOM 2000 C C . TYR A 1 258 ? -9.159 7.878 4.719 1.00 92.19 258 TYR A C 1
ATOM 2002 O O . TYR A 1 258 ? -8.217 8.597 4.378 1.00 92.19 258 TYR A O 1
ATOM 2010 N N . VAL A 1 259 ? -9.005 6.590 4.998 1.00 93.56 259 VAL A N 1
ATOM 2011 C CA . VAL A 1 259 ? -7.758 5.852 4.828 1.00 93.56 259 VAL A CA 1
ATOM 2012 C C . VAL A 1 259 ? -7.878 4.981 3.584 1.00 93.56 259 VAL A C 1
ATOM 2014 O O . VAL A 1 259 ? -8.667 4.040 3.533 1.00 93.56 259 VAL A O 1
ATOM 2017 N N . ARG A 1 260 ? -7.079 5.310 2.568 1.00 93.81 260 ARG A N 1
ATOM 2018 C CA . ARG A 1 260 ? -7.003 4.556 1.309 1.00 93.81 260 ARG A CA 1
ATOM 2019 C C . ARG A 1 260 ? -6.597 3.110 1.560 1.00 93.81 260 ARG A C 1
ATOM 2021 O O . ARG A 1 260 ? -5.849 2.845 2.503 1.00 93.81 260 ARG A O 1
ATOM 2028 N N . THR A 1 261 ? -7.038 2.212 0.678 1.00 93.94 261 THR A N 1
ATOM 2029 C CA . THR A 1 261 ? -6.607 0.799 0.649 1.00 93.94 261 THR 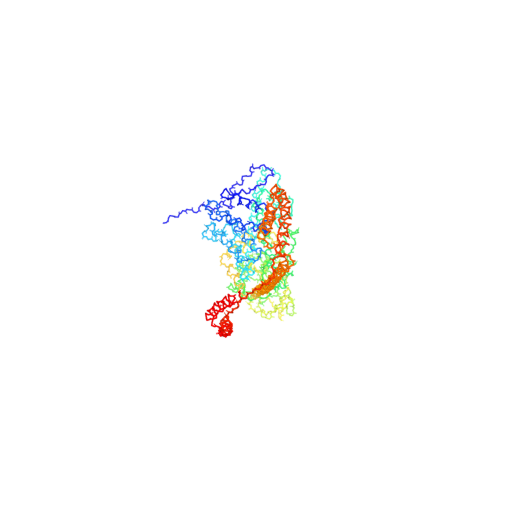A CA 1
ATOM 2030 C C . THR A 1 261 ? -6.812 0.033 1.965 1.00 93.94 261 THR A C 1
ATOM 2032 O O . THR A 1 261 ? -6.005 -0.828 2.327 1.00 93.94 261 THR A O 1
ATOM 2035 N N . LEU A 1 262 ? -7.879 0.353 2.702 1.00 94.25 262 LEU A N 1
ATOM 2036 C CA . LEU A 1 262 ? -8.400 -0.471 3.796 1.00 94.25 262 LEU A CA 1
ATOM 2037 C C . LEU A 1 262 ? -9.657 -1.197 3.317 1.00 94.25 262 LEU A C 1
ATOM 2039 O O . LEU A 1 262 ? -10.665 -0.550 3.031 1.00 94.25 262 LEU A O 1
ATOM 2043 N N . ALA A 1 263 ? -9.583 -2.525 3.222 1.00 93.75 263 ALA A N 1
ATOM 2044 C CA . ALA A 1 263 ? -10.706 -3.347 2.790 1.00 93.75 263 ALA A CA 1
ATOM 2045 C C . ALA A 1 263 ? -11.506 -3.849 3.998 1.00 93.75 263 ALA A C 1
ATOM 2047 O O . ALA A 1 263 ? -11.008 -4.648 4.800 1.00 93.75 263 ALA A O 1
ATOM 2048 N N . THR A 1 264 ? -12.769 -3.431 4.060 1.00 93.19 264 THR A N 1
ATOM 2049 C CA . THR A 1 264 ? -13.725 -3.861 5.082 1.00 93.19 264 THR A CA 1
ATOM 2050 C C . THR A 1 264 ? -14.996 -4.334 4.396 1.00 93.19 264 THR A C 1
ATOM 2052 O O . THR A 1 264 ? -15.771 -3.521 3.899 1.00 93.19 264 THR A O 1
ATOM 2055 N N . GLY A 1 265 ? -15.202 -5.652 4.367 1.00 92.06 265 GLY A N 1
ATOM 2056 C CA . GLY A 1 265 ? -16.491 -6.223 3.970 1.00 92.06 265 GLY A CA 1
ATOM 2057 C C . GLY A 1 265 ? -17.608 -5.838 4.957 1.00 92.06 265 GLY A C 1
ATOM 2058 O O . GLY A 1 265 ? -17.298 -5.501 6.102 1.00 92.06 265 GLY A O 1
ATOM 2059 N N . PRO A 1 266 ? -18.882 -5.898 4.541 1.00 94.25 266 PRO A N 1
ATOM 2060 C CA . PRO A 1 266 ? -20.029 -5.457 5.341 1.00 94.25 266 PRO A CA 1
ATOM 2061 C C . PRO A 1 266 ? -20.169 -6.207 6.674 1.00 94.25 266 PRO A C 1
ATOM 2063 O O . PRO A 1 266 ? -20.390 -5.573 7.709 1.00 94.25 266 PRO A O 1
ATOM 2066 N N . LEU A 1 267 ? -19.990 -7.531 6.660 1.00 94.19 267 LEU A N 1
ATOM 2067 C CA . LEU A 1 267 ? -20.121 -8.411 7.818 1.00 94.19 267 LEU A CA 1
ATOM 2068 C C . LEU A 1 267 ? -18.922 -9.357 7.928 1.00 94.19 267 LEU A C 1
ATOM 2070 O O . LEU A 1 267 ? -18.464 -9.920 6.937 1.00 94.19 267 LEU A O 1
ATOM 2074 N N . HIS A 1 268 ? -18.429 -9.560 9.151 1.00 94.12 268 HIS A N 1
ATOM 2075 C CA . HIS A 1 268 ? -17.437 -10.591 9.463 1.00 94.12 268 HIS A CA 1
ATOM 2076 C C . HIS A 1 268 ? -17.752 -11.268 10.794 1.00 94.12 268 HIS A C 1
ATOM 2078 O O . HIS A 1 268 ? -18.349 -10.693 11.705 1.00 94.12 268 HIS A O 1
ATOM 2084 N N . THR A 1 269 ? -17.281 -12.502 10.938 1.00 91.75 269 THR A N 1
ATOM 2085 C CA . THR A 1 269 ? -17.363 -13.232 12.209 1.00 91.75 269 THR A CA 1
ATOM 2086 C C . THR A 1 269 ? -16.305 -12.742 13.203 1.00 91.75 269 THR A C 1
ATOM 2088 O O . THR A 1 269 ? -15.304 -12.130 12.817 1.00 91.75 269 THR A O 1
ATOM 2091 N N . ALA A 1 270 ? -16.463 -13.085 14.487 1.00 91.31 270 ALA A N 1
ATOM 2092 C CA . ALA A 1 270 ? -15.467 -12.792 15.522 1.00 91.31 270 ALA A CA 1
ATOM 2093 C C . ALA A 1 270 ? -14.041 -13.257 15.157 1.00 91.31 270 ALA A C 1
ATOM 2095 O O . ALA A 1 270 ? -13.072 -12.598 15.521 1.00 91.31 270 ALA A O 1
ATOM 2096 N N . LYS A 1 271 ? -13.899 -14.345 14.383 1.00 90.00 271 LYS A N 1
ATOM 2097 C CA . LYS A 1 271 ? -12.594 -14.896 13.975 1.00 90.00 271 LYS A CA 1
ATOM 2098 C C . LYS A 1 271 ? -11.776 -13.947 13.097 1.00 90.00 271 LYS A C 1
ATOM 2100 O O . LYS A 1 271 ? -10.552 -14.054 13.074 1.00 90.00 271 LYS A O 1
ATOM 2105 N N . ALA A 1 272 ? -12.429 -13.031 12.381 1.00 86.81 272 ALA A N 1
ATOM 2106 C CA . ALA A 1 272 ? -11.730 -12.065 11.543 1.00 86.81 272 ALA A CA 1
ATOM 2107 C C . ALA A 1 272 ? -11.029 -10.977 12.370 1.00 86.81 272 ALA A C 1
ATOM 2109 O O . ALA A 1 272 ? -9.997 -10.463 11.946 1.00 86.81 272 ALA A O 1
ATOM 2110 N N . SER A 1 273 ? -11.536 -10.649 13.564 1.00 91.81 273 SER A N 1
ATOM 2111 C CA . SER A 1 273 ? -11.051 -9.531 14.379 1.00 91.81 273 SER A CA 1
ATOM 2112 C C . SER A 1 273 ? -10.510 -10.000 15.726 1.00 91.81 273 SER A C 1
ATOM 2114 O O . SER A 1 273 ? -11.254 -10.504 16.565 1.00 91.81 273 SER A O 1
ATOM 2116 N N . LEU A 1 274 ? -9.221 -9.755 15.992 1.00 91.75 274 LEU A N 1
ATOM 2117 C CA . LEU A 1 274 ? -8.649 -10.076 17.304 1.00 91.75 274 LEU A CA 1
ATOM 2118 C C . LEU A 1 274 ? -9.322 -9.279 18.425 1.00 91.75 274 LEU A C 1
ATOM 2120 O O . LEU A 1 274 ? -9.503 -9.822 19.503 1.00 91.75 274 LEU A O 1
ATOM 2124 N N . ALA A 1 275 ? -9.756 -8.041 18.169 1.00 94.81 275 ALA A N 1
ATOM 2125 C CA . ALA A 1 275 ? -10.516 -7.270 19.149 1.00 94.81 275 ALA A CA 1
ATOM 2126 C C . ALA A 1 275 ? -11.838 -7.974 19.502 1.00 94.81 275 ALA A C 1
ATOM 2128 O O . ALA A 1 275 ? -12.186 -8.079 20.675 1.00 94.81 275 ALA A O 1
ATOM 2129 N N . ALA A 1 276 ? -12.541 -8.531 18.509 1.00 96.44 276 ALA A N 1
ATOM 2130 C CA . ALA A 1 276 ? -13.756 -9.310 18.741 1.00 96.44 276 ALA A CA 1
ATOM 2131 C C . ALA A 1 276 ? -13.466 -10.602 19.522 1.00 96.44 276 ALA A C 1
ATOM 2133 O O . ALA A 1 276 ? -14.189 -10.928 20.462 1.00 96.44 276 ALA A O 1
ATOM 2134 N N . GLN A 1 277 ? -12.371 -11.295 19.202 1.00 95.25 277 GLN A N 1
ATOM 2135 C CA . GLN A 1 277 ? -11.926 -12.465 19.960 1.00 95.25 277 GLN A CA 1
ATOM 2136 C C . GLN A 1 277 ? -11.532 -12.103 21.404 1.00 95.25 277 GLN A C 1
ATOM 2138 O O . GLN A 1 277 ? -11.912 -12.798 22.341 1.00 95.25 277 GLN A O 1
ATOM 2143 N N . GLN A 1 278 ? -10.862 -10.971 21.623 1.00 95.50 278 GLN A N 1
ATOM 2144 C CA . GLN A 1 278 ? -10.510 -10.476 22.955 1.00 95.50 278 GLN A CA 1
ATOM 2145 C C . GLN A 1 278 ? -11.745 -10.140 23.799 1.00 95.50 278 GLN A C 1
ATOM 2147 O O . GLN A 1 278 ? -11.721 -10.364 25.010 1.00 95.50 278 GLN A O 1
ATOM 2152 N N . LEU A 1 279 ? -12.846 -9.666 23.195 1.00 97.62 279 LEU A N 1
ATOM 2153 C CA . LEU A 1 279 ? -14.112 -9.495 23.922 1.00 97.62 279 LEU A CA 1
ATOM 2154 C C . LEU A 1 279 ? -14.604 -10.827 24.515 1.00 97.62 279 LEU A C 1
ATOM 2156 O O . LEU A 1 279 ? -15.177 -10.832 25.608 1.00 97.62 279 LEU A O 1
ATOM 2160 N N . ILE A 1 280 ? -14.370 -11.948 23.828 1.00 96.94 280 ILE A N 1
ATOM 2161 C CA . ILE A 1 280 ? -14.698 -13.293 24.317 1.00 96.94 280 ILE A CA 1
ATOM 2162 C C . ILE A 1 280 ? -13.683 -13.723 25.381 1.00 96.94 280 ILE A C 1
ATOM 2164 O O . ILE A 1 280 ? -14.073 -14.046 26.503 1.00 96.94 280 ILE A O 1
ATOM 2168 N N . ASP A 1 281 ? -12.391 -13.677 25.056 1.00 96.38 281 ASP A N 1
ATOM 2169 C CA . ASP A 1 281 ? -11.315 -14.255 25.872 1.00 96.38 281 ASP A CA 1
ATOM 2170 C C . ASP A 1 281 ? -11.152 -13.539 27.221 1.00 96.38 281 ASP A C 1
ATOM 2172 O O . ASP A 1 281 ? -10.951 -14.169 28.261 1.00 96.38 281 ASP A O 1
ATOM 2176 N N . LEU A 1 282 ? -11.316 -12.213 27.240 1.00 97.19 282 LEU A N 1
ATOM 2177 C CA . LEU A 1 282 ? -11.311 -11.407 28.468 1.00 97.19 282 LEU A CA 1
ATOM 2178 C C . LEU A 1 282 ? -12.673 -11.464 29.195 1.00 97.19 282 LEU A C 1
ATOM 2180 O O . LEU A 1 282 ? -12.844 -10.974 30.319 1.00 97.19 282 LEU A O 1
ATOM 2184 N N . GLY A 1 283 ? -13.664 -12.112 28.578 1.00 97.44 283 GLY A N 1
ATOM 2185 C CA . GLY A 1 283 ? -15.010 -12.334 29.088 1.00 97.44 283 GLY A CA 1
ATOM 2186 C C . GLY A 1 283 ? -15.847 -11.063 29.182 1.00 97.44 283 GLY A C 1
ATOM 2187 O O . GLY A 1 283 ? -16.658 -10.965 30.111 1.00 97.44 283 GLY A O 1
ATOM 2188 N N . VAL A 1 284 ? -15.618 -10.097 28.286 1.00 97.94 284 VAL A N 1
ATOM 2189 C CA . VAL A 1 284 ? -16.452 -8.897 28.114 1.00 97.94 284 VAL A CA 1
ATOM 2190 C C . VAL A 1 284 ? -17.849 -9.316 27.680 1.00 97.94 284 VAL A C 1
ATOM 2192 O O . VAL A 1 284 ? -18.816 -8.890 28.300 1.00 97.94 284 VAL A O 1
ATOM 2195 N N . THR A 1 285 ? -17.967 -10.219 26.700 1.00 97.50 285 THR A N 1
ATOM 2196 C CA . THR A 1 285 ? -19.268 -10.714 26.214 1.00 97.50 285 THR A CA 1
ATOM 2197 C C . THR A 1 285 ? -20.081 -11.355 27.338 1.00 97.50 285 THR A C 1
ATOM 2199 O O . THR A 1 285 ? -21.235 -11.000 27.553 1.00 97.50 285 THR A O 1
ATOM 2202 N N . LYS A 1 286 ? -19.451 -12.216 28.147 1.00 97.81 286 LYS A N 1
ATOM 2203 C CA . LYS A 1 286 ? -20.079 -12.853 29.316 1.00 97.81 286 LYS A CA 1
ATOM 2204 C C . LYS A 1 286 ? -20.518 -11.841 30.380 1.00 97.81 286 LYS A C 1
ATOM 2206 O O . LYS A 1 286 ? -21.563 -12.023 31.003 1.00 97.81 286 LYS A O 1
ATOM 2211 N N . ALA A 1 287 ? -19.714 -10.804 30.628 1.00 97.38 287 ALA A N 1
ATOM 2212 C CA . ALA A 1 287 ? -20.082 -9.740 31.560 1.00 97.38 287 ALA A CA 1
ATOM 2213 C C . ALA A 1 287 ? -21.258 -8.916 31.019 1.00 97.38 287 ALA A C 1
ATOM 2215 O O . ALA A 1 287 ? -22.221 -8.697 31.752 1.00 97.38 287 ALA A O 1
ATOM 2216 N N . PHE A 1 288 ? -21.218 -8.564 29.733 1.00 97.94 288 PHE A N 1
ATOM 2217 C CA . PHE A 1 288 ? -22.254 -7.787 29.069 1.00 97.94 288 PHE A CA 1
ATOM 2218 C C . PHE A 1 288 ? -23.587 -8.532 28.989 1.00 97.94 288 PHE A C 1
ATOM 2220 O O . PHE A 1 288 ? -24.603 -7.955 29.345 1.00 97.94 288 PHE A O 1
ATOM 2227 N N . VAL A 1 289 ? -23.606 -9.816 28.620 1.00 97.25 289 VAL A N 1
ATOM 2228 C CA . VAL A 1 289 ? -24.837 -10.632 28.626 1.00 97.25 289 VAL A CA 1
ATOM 2229 C C . VAL A 1 289 ? -25.490 -10.608 30.011 1.00 97.25 289 VAL A C 1
ATOM 2231 O O . VAL A 1 289 ? -26.694 -10.408 30.134 1.00 97.25 289 VAL A O 1
ATOM 2234 N N . LYS A 1 290 ? -24.691 -10.721 31.080 1.00 96.56 290 LYS A N 1
ATOM 2235 C CA . LYS A 1 290 ? -25.203 -10.700 32.456 1.00 96.56 290 LYS A CA 1
ATOM 2236 C C . LYS A 1 290 ? -25.690 -9.317 32.905 1.00 96.56 290 LYS A C 1
ATOM 2238 O O . LYS A 1 290 ? -26.727 -9.226 33.553 1.00 96.56 290 LYS A O 1
ATOM 2243 N N . GLU A 1 291 ? -24.920 -8.262 32.649 1.00 95.81 291 GLU A N 1
ATOM 2244 C CA . GLU A 1 291 ? -25.250 -6.895 33.086 1.00 95.81 291 GLU A CA 1
ATOM 2245 C C . GLU A 1 291 ? -26.299 -6.226 32.190 1.00 95.81 291 GLU A C 1
ATOM 2247 O O . GLU A 1 291 ? -27.038 -5.366 32.662 1.00 95.81 291 GLU A O 1
ATOM 2252 N N . GLY A 1 292 ? -26.352 -6.619 30.917 1.00 92.94 292 GLY A N 1
ATOM 2253 C CA . GLY A 1 292 ? -27.178 -6.048 29.862 1.00 92.94 292 GLY A CA 1
ATOM 2254 C C . GLY A 1 292 ? -28.571 -6.646 29.762 1.00 92.94 292 GLY A C 1
ATOM 2255 O O . GLY A 1 292 ? -29.479 -5.890 29.453 1.00 92.94 292 GLY A O 1
ATOM 2256 N N . ALA A 1 293 ? -28.781 -7.927 30.089 1.00 90.88 293 ALA A N 1
ATOM 2257 C CA . ALA A 1 293 ? -30.067 -8.612 29.887 1.00 90.88 293 ALA A CA 1
ATOM 2258 C C . ALA A 1 293 ? -31.297 -7.907 30.501 1.00 90.88 293 ALA A C 1
ATOM 2260 O O . ALA A 1 293 ? -32.405 -8.090 30.014 1.00 90.88 293 ALA A O 1
ATOM 2261 N N . SER A 1 294 ? -31.123 -7.099 31.552 1.00 88.00 294 SER A N 1
ATOM 2262 C CA . SER A 1 294 ? -32.209 -6.373 32.232 1.00 88.00 294 SER A CA 1
ATOM 2263 C C . SER A 1 294 ? -32.202 -4.856 32.002 1.00 88.00 294 SER A C 1
ATOM 2265 O O . SER A 1 294 ? -32.872 -4.113 32.721 1.00 88.00 294 SER A O 1
ATOM 2267 N N . LYS A 1 295 ? -31.408 -4.353 31.052 1.00 90.69 295 LYS A N 1
ATOM 2268 C CA . LYS A 1 295 ? -31.209 -2.910 30.854 1.00 90.69 295 LYS A CA 1
ATOM 2269 C C . LYS A 1 295 ? -32.126 -2.367 29.769 1.00 90.69 295 LYS A C 1
ATOM 2271 O O . LYS A 1 295 ? -32.093 -2.807 28.631 1.00 90.69 295 LYS A O 1
ATOM 2276 N N . GLU A 1 296 ? -32.875 -1.327 30.119 1.00 88.88 296 GLU A N 1
ATOM 2277 C CA . GLU A 1 296 ? -33.850 -0.692 29.220 1.00 88.88 296 GLU A CA 1
ATOM 2278 C C . GLU A 1 296 ? -33.352 0.617 28.590 1.00 88.88 296 GLU A C 1
ATOM 2280 O O . GLU A 1 296 ? -34.000 1.182 27.708 1.00 88.88 296 GLU A O 1
ATOM 2285 N N . LYS A 1 297 ? -32.205 1.134 29.050 1.00 91.88 297 LYS A N 1
ATOM 2286 C CA . LYS A 1 297 ? -31.637 2.407 28.592 1.00 91.88 297 LYS A CA 1
ATOM 2287 C C . LYS A 1 297 ? -30.259 2.207 27.978 1.00 91.88 297 LYS A C 1
ATOM 2289 O O . LYS A 1 297 ? -29.433 1.472 28.515 1.00 91.88 297 LYS A O 1
ATOM 2294 N N . SER A 1 298 ? -30.014 2.922 26.883 1.00 93.88 298 SER A N 1
ATOM 2295 C CA . SER A 1 298 ? -28.696 3.028 26.263 1.00 93.88 298 SER A CA 1
ATOM 2296 C C . SER A 1 298 ? -27.694 3.710 27.202 1.00 93.88 298 SER A C 1
ATOM 2298 O O . SER A 1 298 ? -28.069 4.564 28.010 1.00 93.88 298 SER A O 1
ATOM 2300 N N . ALA A 1 299 ? -26.414 3.360 27.081 1.00 96.25 299 ALA A N 1
ATOM 2301 C CA . ALA A 1 299 ? -25.350 3.907 27.922 1.00 96.25 299 ALA A CA 1
ATOM 2302 C C . ALA A 1 299 ? -24.014 3.955 27.168 1.00 96.25 299 ALA A C 1
ATOM 2304 O O . ALA A 1 299 ? -23.625 2.963 26.562 1.00 96.25 299 ALA A O 1
ATOM 2305 N N . SER A 1 300 ? -23.284 5.073 27.229 1.00 96.56 300 SER A N 1
ATOM 2306 C CA . SER A 1 300 ? -21.908 5.144 26.704 1.00 96.56 300 SER A CA 1
ATOM 2307 C C . SER A 1 300 ? -20.927 4.580 27.733 1.00 96.56 300 SER A C 1
ATOM 2309 O O . SER A 1 300 ? -20.954 4.981 28.900 1.00 96.56 300 SER A O 1
ATOM 2311 N N . LEU A 1 301 ? -20.100 3.625 27.308 1.00 97.06 301 LEU A N 1
ATOM 2312 C CA . LEU A 1 301 ? -19.116 2.928 28.138 1.00 97.06 301 LEU A CA 1
ATOM 2313 C C . LEU A 1 301 ? -17.706 3.478 27.922 1.00 97.06 301 LEU A C 1
ATOM 2315 O O . LEU A 1 301 ? -16.984 3.673 28.891 1.00 97.06 301 LEU A O 1
ATOM 2319 N N . LEU A 1 302 ? -17.321 3.764 26.677 1.00 95.12 302 LEU A N 1
ATOM 2320 C CA . LEU A 1 302 ? -16.051 4.412 26.350 1.00 95.12 302 LEU A CA 1
ATOM 2321 C C . LEU A 1 302 ? -16.269 5.452 25.258 1.00 95.12 302 LEU A C 1
ATOM 2323 O O . LEU A 1 302 ? -16.873 5.126 24.246 1.00 95.12 302 LEU A O 1
ATOM 2327 N N . ALA A 1 303 ? -15.713 6.648 25.411 1.00 92.50 303 ALA A N 1
ATOM 2328 C CA . ALA A 1 303 ? -15.732 7.687 24.386 1.00 92.50 303 ALA A CA 1
ATOM 2329 C C . ALA A 1 303 ? -14.321 8.250 24.193 1.00 92.50 303 ALA A C 1
ATOM 2331 O O . ALA A 1 303 ? -13.746 8.811 25.129 1.00 92.50 303 ALA A O 1
ATOM 2332 N N . HIS A 1 304 ? -13.760 8.103 22.988 1.00 87.88 304 HIS A N 1
ATOM 2333 C CA . HIS A 1 304 ? -12.423 8.595 22.635 1.00 87.88 304 HIS A CA 1
ATOM 2334 C C . HIS A 1 304 ? -11.371 8.201 23.682 1.00 87.88 304 HIS A C 1
ATOM 2336 O O . HIS A 1 304 ? -10.723 9.058 24.270 1.00 87.88 304 HIS A O 1
ATOM 2342 N N . THR A 1 305 ? -11.229 6.904 23.970 1.00 89.62 305 THR A N 1
ATOM 2343 C CA . THR A 1 305 ? -10.316 6.323 24.986 1.00 89.62 305 THR A CA 1
ATOM 2344 C C . THR A 1 305 ? -10.676 6.531 26.470 1.00 89.62 305 THR A C 1
ATOM 2346 O O . THR A 1 305 ? -10.112 5.851 27.336 1.00 89.62 305 THR A O 1
ATOM 2349 N N . ARG A 1 306 ? -11.649 7.393 26.793 1.00 92.12 306 ARG A N 1
ATOM 2350 C CA . ARG A 1 306 ? -12.074 7.686 28.175 1.00 92.12 306 ARG A CA 1
ATOM 2351 C C . ARG A 1 306 ? -13.279 6.858 28.595 1.00 92.12 306 ARG A C 1
ATOM 2353 O O . ARG A 1 306 ? -14.104 6.505 27.760 1.00 92.12 306 ARG A O 1
ATOM 2360 N N . GLU A 1 307 ? -13.402 6.589 29.891 1.00 93.06 307 GLU A N 1
ATOM 2361 C CA . GLU A 1 307 ? -14.597 5.951 30.448 1.00 93.06 307 GLU A CA 1
ATOM 2362 C C . GLU A 1 307 ? -15.823 6.864 30.359 1.00 93.06 307 GLU A C 1
ATOM 2364 O O . GLU A 1 307 ? -15.789 8.038 30.731 1.00 93.06 307 GLU A O 1
ATOM 2369 N N . GLY A 1 308 ? -16.922 6.303 29.862 1.00 93.06 308 GLY A N 1
ATOM 2370 C CA . GLY A 1 308 ? -18.225 6.945 29.808 1.00 93.06 308 GLY A CA 1
ATOM 2371 C C . GLY A 1 308 ? -19.014 6.756 31.105 1.00 93.06 308 GLY A C 1
ATOM 2372 O O . GLY A 1 308 ? -18.795 5.827 31.886 1.00 93.06 308 GLY A O 1
ATOM 2373 N N . GLY A 1 309 ? -20.016 7.614 31.325 1.00 93.06 309 GLY A N 1
ATOM 2374 C CA . GLY A 1 309 ? -20.879 7.545 32.514 1.00 93.06 309 GLY A CA 1
ATOM 2375 C C . GLY A 1 309 ? -21.644 6.219 32.668 1.00 93.06 309 GLY A C 1
ATOM 2376 O O . GLY A 1 309 ? -22.068 5.875 33.774 1.00 93.06 309 GLY A O 1
ATOM 2377 N N . GLY A 1 310 ? -21.785 5.448 31.584 1.00 94.81 310 GLY A N 1
ATOM 2378 C CA . GLY A 1 310 ? -22.384 4.117 31.577 1.00 94.81 310 GLY A CA 1
ATOM 2379 C C . GLY A 1 310 ? -21.590 3.068 32.352 1.00 94.81 310 GLY A C 1
ATOM 2380 O O . GLY A 1 310 ? -22.192 2.097 32.805 1.00 94.81 310 GLY A O 1
ATOM 2381 N N . CYS A 1 311 ? -20.296 3.274 32.620 1.00 95.94 311 CYS A N 1
ATOM 2382 C CA . CYS A 1 311 ? -19.504 2.320 33.404 1.00 95.94 311 CYS A CA 1
ATOM 2383 C C . CYS A 1 311 ? -19.989 2.146 34.847 1.00 95.94 311 CYS A C 1
ATOM 2385 O O . CYS A 1 311 ? -19.802 1.084 35.432 1.00 95.94 311 CYS A O 1
ATOM 2387 N N . LYS A 1 312 ? -20.730 3.116 35.401 1.00 94.69 312 LYS A N 1
ATOM 2388 C CA . LYS A 1 312 ? -21.423 2.939 36.692 1.00 94.69 312 LYS A CA 1
ATOM 2389 C C . LYS A 1 312 ? -22.530 1.881 36.627 1.00 94.69 312 LYS A C 1
ATOM 2391 O O . LYS A 1 312 ? -22.843 1.255 37.634 1.00 94.69 312 LYS A O 1
ATOM 2396 N N . GLN A 1 313 ? -23.143 1.698 35.457 1.00 94.81 313 GLN A N 1
ATOM 2397 C CA . GLN A 1 313 ? -24.218 0.729 35.225 1.00 94.81 313 GLN A CA 1
ATOM 2398 C C . GLN A 1 313 ? -23.697 -0.632 34.747 1.00 94.81 313 GLN A C 1
ATOM 2400 O O . GLN A 1 313 ? -24.404 -1.627 34.917 1.00 94.81 313 GLN A O 1
ATOM 2405 N N . PHE A 1 314 ? -22.490 -0.652 34.172 1.00 96.56 314 PHE A N 1
ATOM 2406 C CA . PHE A 1 314 ? -21.821 -1.817 33.590 1.00 96.56 314 PHE A CA 1
ATOM 2407 C C . PHE A 1 314 ? -20.374 -1.972 34.106 1.00 96.56 314 PHE A C 1
ATOM 2409 O O . PHE A 1 314 ? -19.430 -1.995 33.307 1.00 96.56 314 PHE A O 1
ATOM 2416 N N . PRO A 1 315 ? -20.154 -2.029 35.433 1.00 96.56 315 PRO A N 1
ATOM 2417 C CA . PRO A 1 315 ? -18.810 -1.970 36.001 1.00 96.56 315 PRO A CA 1
ATOM 2418 C C . PRO A 1 315 ? -17.938 -3.156 35.576 1.00 96.56 315 PRO A C 1
ATOM 2420 O O . PRO A 1 315 ? -16.766 -2.961 35.263 1.00 96.56 315 PRO A O 1
ATOM 2423 N N . LYS A 1 316 ? -18.489 -4.378 35.497 1.00 97.62 316 LYS A N 1
ATOM 2424 C CA . LYS A 1 316 ? -17.700 -5.561 35.108 1.00 97.62 316 LYS A CA 1
ATOM 2425 C C . LYS A 1 316 ? -17.426 -5.588 33.616 1.00 97.62 316 LYS A C 1
ATOM 2427 O O . LYS A 1 316 ? -16.368 -6.058 33.201 1.00 97.62 316 LYS A O 1
ATOM 2432 N N . THR A 1 317 ? -18.375 -5.114 32.810 1.00 97.56 317 THR A N 1
ATOM 2433 C CA . THR A 1 317 ? -18.161 -4.971 31.370 1.00 97.56 317 THR A CA 1
ATOM 2434 C C . THR A 1 317 ? -17.051 -3.953 31.109 1.00 97.56 317 THR A C 1
ATOM 2436 O O . THR A 1 317 ? -16.117 -4.282 30.386 1.00 97.56 317 THR A O 1
ATOM 2439 N N . CYS A 1 318 ? -17.081 -2.776 31.751 1.00 97.38 318 CYS A N 1
ATOM 2440 C CA . CYS A 1 318 ? -16.048 -1.749 31.577 1.00 97.38 318 CYS A CA 1
ATOM 2441 C C . CYS A 1 318 ? -14.662 -2.185 32.069 1.00 97.38 318 CYS A C 1
ATOM 2443 O O . CYS A 1 318 ? -13.697 -2.028 31.327 1.00 97.38 318 CYS A O 1
ATOM 2445 N N . GLU A 1 319 ? -14.554 -2.811 33.248 1.00 97.19 319 GLU A N 1
ATOM 2446 C CA . GLU A 1 319 ? -13.267 -3.299 33.781 1.00 97.19 319 GLU A CA 1
ATOM 2447 C C . GLU A 1 319 ? -12.558 -4.262 32.810 1.00 97.19 319 GLU A C 1
ATOM 2449 O O . GLU A 1 319 ? -11.331 -4.312 32.719 1.00 97.19 319 GLU A O 1
ATOM 2454 N N . LYS A 1 320 ? -13.337 -5.057 32.072 1.00 97.88 320 LYS A N 1
ATOM 2455 C CA . LYS A 1 320 ? -12.810 -5.993 31.077 1.00 97.88 320 LYS A CA 1
ATOM 2456 C C . LYS A 1 320 ? -12.585 -5.338 29.721 1.00 97.88 320 LYS A C 1
ATOM 2458 O O . LYS A 1 320 ? -11.630 -5.694 29.040 1.00 97.88 320 LYS A O 1
ATOM 2463 N N . LEU A 1 321 ? -13.443 -4.396 29.337 1.00 96.75 321 LEU A N 1
ATOM 2464 C CA . LEU A 1 321 ? -13.320 -3.641 28.093 1.00 96.75 321 LEU A CA 1
ATOM 2465 C C . LEU A 1 321 ? -12.047 -2.782 28.081 1.00 96.75 321 LEU A C 1
ATOM 2467 O O . LEU A 1 321 ? -11.402 -2.679 27.044 1.00 96.75 321 LEU A O 1
ATOM 2471 N N . ASP A 1 322 ? -11.637 -2.249 29.236 1.00 94.88 322 ASP A N 1
ATOM 2472 C CA . ASP A 1 322 ? -10.386 -1.491 29.398 1.00 94.88 322 ASP A CA 1
ATOM 2473 C C . ASP A 1 322 ? -9.133 -2.323 29.054 1.00 94.88 322 ASP A C 1
ATOM 2475 O O . ASP A 1 322 ? -8.101 -1.782 28.662 1.00 94.88 322 ASP A O 1
ATOM 2479 N N . LYS A 1 323 ? -9.246 -3.658 29.116 1.00 96.06 323 LYS A N 1
ATOM 2480 C CA . LYS A 1 323 ? -8.181 -4.612 28.772 1.00 96.06 323 LYS A CA 1
ATOM 2481 C C . LYS A 1 323 ? -8.146 -4.968 27.277 1.00 96.06 323 LYS A C 1
ATOM 2483 O O . LYS A 1 323 ? -7.241 -5.686 26.869 1.00 96.06 323 LYS A O 1
ATOM 2488 N N . VAL A 1 324 ? -9.103 -4.499 26.468 1.00 96.50 324 VAL A N 1
ATOM 2489 C CA . VAL A 1 324 ? -9.126 -4.703 25.008 1.00 96.50 324 VAL A CA 1
ATOM 2490 C C . VAL A 1 324 ? -8.403 -3.535 24.342 1.00 96.50 324 VAL A C 1
ATOM 2492 O O . VAL A 1 324 ? -8.975 -2.460 24.151 1.00 96.50 324 VAL A O 1
ATOM 2495 N N . GLU A 1 325 ? -7.136 -3.722 23.979 1.00 95.06 325 GLU A N 1
ATOM 2496 C CA . GLU A 1 325 ? -6.243 -2.623 23.596 1.00 95.06 325 GLU A CA 1
ATOM 2497 C C . GLU A 1 325 ? -6.719 -1.860 22.354 1.00 95.06 325 GLU A C 1
ATOM 2499 O O . GLU A 1 325 ? -6.649 -0.627 22.320 1.00 95.06 325 GLU A O 1
ATOM 2504 N N . ASP A 1 326 ? -7.238 -2.567 21.347 1.00 95.19 326 ASP A N 1
ATOM 2505 C CA . ASP A 1 326 ? -7.726 -1.962 20.101 1.00 95.19 326 ASP A CA 1
ATOM 2506 C C . ASP A 1 326 ? -9.015 -1.151 20.285 1.00 95.19 326 ASP A C 1
ATOM 2508 O O . ASP A 1 326 ? -9.265 -0.248 19.491 1.00 95.19 326 ASP A O 1
ATOM 2512 N N . VAL A 1 327 ? -9.812 -1.444 21.318 1.00 96.62 327 VAL A N 1
ATOM 2513 C CA . VAL A 1 327 ? -10.999 -0.654 21.685 1.00 96.62 327 VAL A CA 1
ATOM 2514 C C . VAL A 1 327 ? -10.580 0.516 22.571 1.00 96.62 327 VAL A C 1
ATOM 2516 O O . VAL A 1 327 ? -10.917 1.667 22.297 1.00 96.62 327 VAL A O 1
ATOM 2519 N N . LYS A 1 328 ? -9.783 0.242 23.610 1.00 95.62 328 LYS A N 1
ATOM 2520 C CA . LYS A 1 328 ? -9.356 1.243 24.591 1.00 95.62 328 LYS A CA 1
ATOM 2521 C C . LYS A 1 328 ? -8.528 2.363 23.972 1.00 95.62 328 LYS A C 1
ATOM 2523 O O . LYS A 1 328 ? -8.691 3.522 24.337 1.00 95.62 328 LYS A O 1
ATOM 2528 N N . SER A 1 329 ? -7.629 2.035 23.049 1.00 95.38 329 SER A N 1
ATOM 2529 C CA . SER A 1 329 ? -6.737 3.019 22.428 1.00 95.38 329 SER A CA 1
ATOM 2530 C C . SER A 1 329 ? -7.327 3.703 21.190 1.00 95.38 329 SER A C 1
ATOM 2532 O O . SER A 1 329 ? -6.628 4.475 20.528 1.00 95.38 329 SER A O 1
ATOM 2534 N N . ASN A 1 330 ? -8.586 3.419 20.842 1.00 95.50 330 ASN A N 1
ATOM 2535 C CA . ASN A 1 330 ? -9.227 3.955 19.647 1.00 95.50 330 ASN A CA 1
ATOM 2536 C C . ASN A 1 330 ? -9.690 5.400 19.843 1.00 95.50 330 ASN A C 1
ATOM 2538 O O . ASN A 1 330 ? -10.741 5.661 20.424 1.00 95.50 330 ASN A O 1
ATOM 2542 N N . GLY A 1 331 ? -8.913 6.347 19.309 1.00 92.25 331 GLY A N 1
ATOM 2543 C CA . GLY A 1 331 ? -9.237 7.775 19.359 1.00 92.25 331 GLY A CA 1
ATOM 2544 C C . GLY A 1 331 ? -10.501 8.144 18.581 1.00 92.25 331 GLY A C 1
ATOM 2545 O O . GLY A 1 331 ? -11.176 9.098 18.946 1.00 92.25 331 GLY A O 1
ATOM 2546 N N . PHE A 1 332 ? -10.873 7.368 17.559 1.00 92.00 332 PHE A N 1
ATOM 2547 C CA . PHE A 1 332 ? -12.118 7.569 16.809 1.00 92.00 332 PHE A CA 1
ATOM 2548 C C . PHE A 1 332 ? -13.314 6.818 17.409 1.00 92.00 332 PHE A C 1
ATOM 2550 O O . PHE A 1 332 ? -14.439 7.032 16.962 1.00 92.00 332 PHE A O 1
ATOM 2557 N N . GLY A 1 333 ? -13.069 5.933 18.379 1.00 91.12 333 GLY A N 1
ATOM 2558 C CA . GLY A 1 333 ? -14.040 4.970 18.877 1.00 91.12 333 GLY A CA 1
ATOM 2559 C C . GLY A 1 333 ? -14.996 5.521 19.934 1.00 91.12 333 GLY A C 1
ATOM 2560 O O . GLY A 1 333 ? -14.585 6.216 20.865 1.00 91.12 333 GLY A O 1
ATOM 2561 N N . ASP A 1 334 ? -16.259 5.116 19.829 1.00 93.81 334 ASP A N 1
ATOM 2562 C CA . ASP A 1 334 ? -17.274 5.194 20.887 1.00 93.81 334 ASP A CA 1
ATOM 2563 C C . ASP A 1 334 ? -17.850 3.790 21.120 1.00 93.81 334 ASP A C 1
ATOM 2565 O O . ASP A 1 334 ? -18.382 3.162 20.201 1.00 93.81 334 ASP A O 1
ATOM 2569 N N . THR A 1 335 ? -17.705 3.276 22.340 1.00 97.31 335 THR A N 1
ATOM 2570 C CA . THR A 1 335 ? -18.294 2.004 22.761 1.00 97.31 335 THR A CA 1
ATOM 2571 C C . THR A 1 335 ? -19.487 2.267 23.657 1.00 97.31 335 THR A C 1
ATOM 2573 O O . THR A 1 335 ? -19.364 2.890 24.712 1.00 97.31 335 THR A O 1
ATOM 2576 N N . ARG A 1 336 ? -20.649 1.749 23.267 1.00 97.50 336 ARG A N 1
ATOM 2577 C CA . ARG A 1 336 ? -21.924 2.029 23.928 1.00 97.50 336 ARG A CA 1
ATOM 2578 C C . ARG A 1 336 ? -22.875 0.845 23.872 1.00 97.50 336 ARG A C 1
ATOM 2580 O O . ARG A 1 336 ? -22.802 0.004 22.984 1.00 97.50 336 ARG A O 1
ATOM 2587 N N . VAL A 1 337 ? -23.799 0.809 24.819 1.00 97.75 337 VAL A N 1
ATOM 2588 C CA . VAL A 1 337 ? -24.939 -0.104 24.833 1.00 97.75 337 VAL A CA 1
ATOM 2589 C C . VAL A 1 337 ? -26.118 0.593 24.174 1.00 97.75 337 VAL A C 1
ATOM 2591 O O . VAL A 1 337 ? -26.457 1.720 24.539 1.00 97.75 337 VAL A O 1
ATOM 2594 N N . LEU A 1 338 ? -26.739 -0.083 23.218 1.00 96.75 338 LEU A N 1
ATOM 2595 C CA . LEU A 1 338 ? -27.948 0.325 22.517 1.00 96.75 338 LEU A CA 1
ATOM 2596 C C . LEU A 1 338 ? -29.085 -0.595 22.945 1.00 96.75 338 LEU A C 1
ATOM 2598 O O . LEU A 1 338 ? -28.886 -1.801 23.018 1.00 96.75 338 LEU A O 1
ATOM 2602 N N . VAL A 1 339 ? -30.274 -0.061 23.206 1.00 95.88 339 VAL A N 1
ATOM 2603 C CA . VAL A 1 339 ? -31.458 -0.892 23.475 1.00 95.88 339 VAL A CA 1
ATOM 2604 C C . VAL A 1 339 ? -32.377 -0.840 22.264 1.00 95.88 339 VAL A C 1
ATOM 2606 O O . VAL A 1 339 ? -33.068 0.157 22.038 1.00 95.88 339 VAL A O 1
ATOM 2609 N N . VAL A 1 340 ? -32.355 -1.909 21.467 1.00 95.75 340 VAL A N 1
ATOM 2610 C CA . VAL A 1 340 ? -33.180 -2.044 20.264 1.00 95.75 340 VAL A CA 1
ATOM 2611 C C . VAL A 1 340 ? -34.579 -2.442 20.704 1.00 95.75 340 VAL A C 1
ATOM 2613 O O . VAL A 1 340 ? -34.765 -3.485 21.319 1.00 95.75 340 VAL A O 1
ATOM 2616 N N . LYS A 1 341 ? -35.571 -1.587 20.446 1.00 94.44 341 LYS A N 1
ATOM 2617 C CA . LYS A 1 341 ? -36.962 -1.852 20.838 1.00 94.44 341 LYS A CA 1
ATOM 2618 C C . LYS A 1 341 ? -37.596 -2.870 19.890 1.00 94.44 341 LYS A C 1
ATOM 2620 O O . LYS A 1 341 ? -37.365 -2.799 18.686 1.00 94.44 341 LYS A O 1
ATOM 2625 N N . ALA A 1 342 ? -38.465 -3.721 20.431 1.00 94.44 342 ALA A N 1
ATOM 2626 C CA . ALA A 1 342 ? -39.235 -4.702 19.669 1.00 94.44 342 ALA A CA 1
ATOM 2627 C C . ALA A 1 342 ? -39.897 -4.077 18.426 1.00 94.44 342 ALA A C 1
ATOM 2629 O O . ALA A 1 342 ? -40.585 -3.055 18.525 1.00 94.44 342 ALA A O 1
ATOM 2630 N N . GLY A 1 343 ? -39.658 -4.673 17.256 1.00 90.88 343 GLY A N 1
ATOM 2631 C CA . GLY A 1 343 ? -40.226 -4.249 15.974 1.00 90.88 343 GLY A CA 1
ATOM 2632 C C . GLY A 1 343 ? -39.738 -2.889 15.459 1.00 90.88 343 GLY A C 1
ATOM 2633 O O . GLY A 1 343 ? -40.286 -2.383 14.480 1.00 90.88 343 GLY A O 1
ATOM 2634 N N . LYS A 1 344 ? -38.737 -2.265 16.099 1.00 94.44 344 LYS A N 1
ATOM 2635 C CA . LYS A 1 344 ? -38.159 -0.994 15.649 1.00 94.44 344 LYS A CA 1
ATOM 2636 C C . LYS A 1 344 ? -36.778 -1.198 15.044 1.00 94.44 344 LYS A C 1
ATOM 2638 O O . LYS A 1 344 ? -35.935 -1.890 15.605 1.00 94.44 344 LYS A O 1
ATOM 2643 N N . LYS A 1 345 ? -36.544 -0.497 13.936 1.00 94.88 345 LYS A N 1
ATOM 2644 C CA . LYS A 1 345 ? -35.233 -0.379 13.300 1.00 94.88 345 LYS A CA 1
ATOM 2645 C C . LYS A 1 345 ? -34.388 0.640 14.060 1.00 94.88 345 LYS A C 1
ATOM 2647 O O . LYS A 1 345 ? -34.788 1.798 14.180 1.00 94.88 345 LYS A O 1
ATOM 2652 N N . GLN A 1 346 ? -33.235 0.219 14.568 1.00 96.31 346 GLN A N 1
ATOM 2653 C CA . GLN A 1 346 ? -32.225 1.095 15.150 1.00 96.31 346 GLN A CA 1
ATOM 2654 C C . GLN A 1 346 ? -31.079 1.263 14.153 1.00 96.31 346 GLN A C 1
ATOM 2656 O O . GLN A 1 346 ? -30.323 0.329 13.904 1.00 96.31 346 GLN A O 1
ATOM 2661 N N . GLU A 1 347 ? -30.937 2.460 13.597 1.00 96.19 347 GLU A N 1
ATOM 2662 C CA . GLU A 1 347 ? -29.808 2.801 12.731 1.00 96.19 347 GLU A CA 1
ATOM 2663 C C . GLU A 1 347 ? -28.599 3.213 13.582 1.00 96.19 347 GLU A C 1
ATOM 2665 O O . GLU A 1 347 ? -28.757 3.890 14.606 1.00 96.19 347 GLU A O 1
ATOM 2670 N N . LEU A 1 348 ? -27.405 2.761 13.195 1.00 95.94 348 LEU A N 1
ATOM 2671 C CA . LEU A 1 348 ? -26.152 3.221 13.792 1.00 95.94 348 LEU A CA 1
ATOM 2672 C C . LEU A 1 348 ? -25.666 4.493 13.100 1.00 95.94 348 LEU A C 1
ATOM 2674 O O . LEU A 1 348 ? -25.859 4.671 11.898 1.00 95.94 348 LEU A O 1
ATOM 2678 N N . ASP A 1 349 ? -24.969 5.341 13.858 1.00 92.75 349 ASP A N 1
ATOM 2679 C CA . ASP A 1 349 ? -24.263 6.483 13.284 1.00 92.75 349 ASP A CA 1
ATOM 2680 C C . ASP A 1 349 ? -23.207 5.986 12.293 1.00 92.75 349 ASP A C 1
ATOM 2682 O O . ASP A 1 349 ? -22.454 5.052 12.584 1.00 92.75 349 ASP A O 1
ATOM 2686 N N . LEU A 1 350 ? -23.130 6.632 11.131 1.00 92.50 350 LEU A N 1
ATOM 2687 C CA . LEU A 1 350 ? -22.095 6.328 10.152 1.00 92.50 350 LEU A CA 1
ATOM 2688 C C . LEU A 1 350 ? -20.718 6.705 10.701 1.00 92.50 350 LEU A C 1
ATOM 2690 O O . LEU A 1 350 ? -20.540 7.766 11.301 1.00 92.50 350 LEU A O 1
ATOM 2694 N N . CYS A 1 351 ? -19.726 5.859 10.428 1.00 93.19 351 CYS A N 1
ATOM 2695 C CA . CYS A 1 351 ? -18.360 6.053 10.903 1.00 93.19 351 CYS A CA 1
ATOM 2696 C C . CYS A 1 351 ? -17.798 7.437 10.535 1.00 93.19 351 CYS A C 1
ATOM 2698 O O . CYS A 1 351 ? -18.063 7.962 9.456 1.00 93.19 351 CYS A O 1
ATOM 2700 N N . ASN A 1 352 ? -16.945 8.003 11.379 1.00 91.88 352 ASN A N 1
ATOM 2701 C CA . ASN A 1 352 ? -16.127 9.173 11.040 1.00 91.88 352 ASN A CA 1
ATOM 2702 C C . ASN A 1 352 ? -14.796 8.782 10.368 1.00 91.88 352 ASN A C 1
ATOM 2704 O O . ASN A 1 352 ? -14.091 9.640 9.844 1.00 91.88 352 ASN A O 1
ATOM 2708 N N . THR A 1 353 ? -14.452 7.493 10.351 1.00 94.00 353 THR A N 1
ATOM 2709 C CA . THR A 1 353 ? -13.285 6.961 9.651 1.00 94.00 353 THR A CA 1
ATOM 2710 C C . THR A 1 353 ? -13.455 5.492 9.293 1.00 94.00 353 THR A C 1
ATOM 2712 O O . THR A 1 353 ? -14.008 4.728 10.082 1.00 94.00 353 THR A O 1
ATOM 2715 N N . ASN A 1 354 ? -12.925 5.076 8.140 1.00 95.38 354 ASN A N 1
ATOM 2716 C CA . ASN A 1 354 ? -12.808 3.658 7.774 1.00 95.38 354 ASN A CA 1
ATOM 2717 C C . ASN A 1 354 ? -11.586 2.970 8.406 1.00 95.38 354 ASN A C 1
ATOM 2719 O O . ASN A 1 354 ? -11.392 1.772 8.226 1.00 95.38 354 ASN A O 1
ATOM 2723 N N . ALA A 1 355 ? -10.796 3.695 9.204 1.00 95.06 355 ALA A N 1
ATOM 2724 C CA . ALA A 1 355 ? -9.793 3.120 10.100 1.00 95.06 355 ALA A CA 1
ATOM 2725 C C . ALA A 1 355 ? -10.397 2.472 11.362 1.00 95.06 355 ALA A C 1
ATOM 2727 O O . ALA A 1 355 ? -9.659 2.109 12.279 1.00 95.06 355 ALA A O 1
ATOM 2728 N N . ASN A 1 356 ? -11.722 2.348 11.430 1.00 94.31 356 ASN A N 1
ATOM 2729 C CA . ASN A 1 356 ? -12.471 1.866 12.578 1.00 94.31 356 ASN A CA 1
ATOM 2730 C C . ASN A 1 356 ? -13.451 0.776 12.124 1.00 94.31 356 ASN A C 1
ATOM 2732 O O . ASN A 1 356 ? -14.045 0.883 11.052 1.00 94.31 356 ASN A O 1
ATOM 2736 N N . VAL A 1 357 ? -13.616 -0.263 12.938 1.00 96.50 357 VAL A N 1
ATOM 2737 C CA . VAL A 1 357 ? -14.585 -1.342 12.713 1.00 96.50 357 VAL A CA 1
ATOM 2738 C C . VAL A 1 357 ? -15.561 -1.418 13.878 1.00 96.50 357 VAL A C 1
ATOM 2740 O O . VAL A 1 357 ? -15.197 -1.177 15.031 1.00 96.50 357 VAL A O 1
ATOM 2743 N N . GLY A 1 358 ? -16.811 -1.751 13.571 1.00 97.69 358 GLY A N 1
ATOM 2744 C CA . GLY A 1 358 ? -17.855 -1.949 14.564 1.00 97.69 358 GLY A CA 1
ATOM 2745 C C . GLY A 1 358 ? -17.888 -3.399 15.023 1.00 97.69 358 GLY A C 1
ATOM 2746 O O . GLY A 1 358 ? -17.706 -4.303 14.215 1.00 97.69 358 GLY A O 1
ATOM 2747 N N . ILE A 1 359 ? -18.140 -3.639 16.304 1.00 98.31 359 ILE A N 1
ATOM 2748 C CA . ILE A 1 359 ? -18.332 -4.975 16.866 1.00 98.31 359 ILE A CA 1
ATOM 2749 C C . ILE A 1 359 ? -19.636 -4.967 17.659 1.00 98.31 359 ILE A C 1
ATOM 2751 O O . ILE A 1 359 ? -19.782 -4.211 18.618 1.00 98.31 359 ILE A O 1
ATOM 2755 N N . LEU A 1 360 ? -20.583 -5.799 17.243 1.00 98.38 360 LEU A N 1
ATOM 2756 C CA . LEU A 1 360 ? -21.894 -5.961 17.855 1.00 98.38 360 LEU A CA 1
ATOM 2757 C C . LEU A 1 360 ? -21.921 -7.228 18.702 1.00 98.38 360 LEU A C 1
ATOM 2759 O O . LEU A 1 360 ? -21.522 -8.292 18.237 1.00 98.38 360 LEU A O 1
ATOM 2763 N N . VAL A 1 361 ? -22.415 -7.121 19.932 1.00 98.06 361 VAL A N 1
ATOM 2764 C CA . VAL A 1 361 ? -22.675 -8.264 20.818 1.00 98.06 361 VAL A CA 1
ATOM 2765 C C . VAL A 1 361 ? -24.078 -8.100 21.383 1.00 98.06 361 VAL A C 1
ATOM 2767 O O . VAL A 1 361 ? -24.345 -7.112 22.065 1.00 98.06 361 VAL A O 1
ATOM 2770 N N . ALA A 1 362 ? -24.977 -9.045 21.122 1.00 97.44 362 ALA A N 1
ATOM 2771 C CA . ALA A 1 362 ? -26.311 -9.025 21.714 1.00 97.44 362 ALA A CA 1
ATOM 2772 C C . ALA A 1 362 ? -26.284 -9.603 23.139 1.00 97.44 362 ALA A C 1
ATOM 2774 O O . ALA A 1 362 ? -25.554 -10.555 23.422 1.00 97.44 362 ALA A O 1
ATOM 2775 N N . ALA A 1 363 ? -27.056 -9.015 24.055 1.00 96.69 363 ALA A N 1
ATOM 2776 C CA . ALA A 1 363 ? -27.227 -9.550 25.408 1.00 96.69 363 ALA A CA 1
ATOM 2777 C C . ALA A 1 363 ? -28.222 -10.721 25.442 1.00 96.69 363 ALA A C 1
ATOM 2779 O O . ALA A 1 363 ? -28.112 -11.593 26.300 1.00 96.69 363 ALA A O 1
ATOM 2780 N N . THR A 1 364 ? -29.179 -10.728 24.514 1.00 94.38 364 THR A N 1
ATOM 2781 C CA . THR A 1 364 ? -30.227 -11.740 24.350 1.00 94.38 364 THR A CA 1
ATOM 2782 C C . THR A 1 364 ? -30.381 -12.094 22.874 1.00 94.38 364 THR A C 1
ATOM 2784 O O . THR A 1 364 ? -29.954 -11.340 22.001 1.00 94.38 364 THR A O 1
ATOM 2787 N N . GLU A 1 365 ? -30.989 -13.244 22.598 1.00 93.19 365 GLU A N 1
ATOM 2788 C CA . GLU A 1 365 ? -31.283 -13.690 21.235 1.00 93.19 365 GLU A CA 1
ATOM 2789 C C . GLU A 1 365 ? -32.326 -12.796 20.541 1.00 93.19 365 GLU A C 1
ATOM 2791 O O . GLU A 1 365 ? -33.026 -12.001 21.174 1.00 93.19 365 GLU A O 1
ATOM 2796 N N . GLY A 1 366 ? -32.463 -12.956 19.222 1.00 87.25 366 GLY A N 1
ATOM 2797 C CA . GLY A 1 366 ? -33.574 -12.375 18.456 1.00 87.25 366 GLY A CA 1
ATOM 2798 C C . GLY A 1 366 ? -33.308 -10.999 17.842 1.00 87.25 366 GLY A C 1
ATOM 2799 O O . GLY A 1 366 ? -34.225 -10.408 17.266 1.00 87.25 366 GLY A O 1
ATOM 2800 N N . ALA A 1 367 ? -32.072 -10.498 17.919 1.00 94.88 367 ALA A N 1
ATOM 2801 C CA . ALA A 1 367 ? -31.638 -9.343 17.140 1.00 94.88 367 ALA A CA 1
ATOM 2802 C C . ALA A 1 367 ? -31.030 -9.772 15.793 1.00 94.88 367 ALA A C 1
ATOM 2804 O O . ALA A 1 367 ? -30.412 -10.828 15.668 1.00 94.88 367 ALA A O 1
ATOM 2805 N N . LYS A 1 368 ? -31.193 -8.932 14.776 1.00 96.69 368 LYS A N 1
ATOM 2806 C CA . LYS A 1 368 ? -30.604 -9.066 13.444 1.00 96.69 368 LYS A CA 1
ATOM 2807 C C . LYS A 1 368 ? -29.945 -7.757 13.056 1.00 96.69 368 LYS A C 1
ATOM 2809 O O . LYS A 1 368 ? -30.423 -6.689 13.430 1.00 96.69 368 LYS A O 1
ATOM 2814 N N . VAL A 1 369 ? -28.866 -7.842 12.295 1.00 97.25 369 VAL A N 1
ATOM 2815 C CA . VAL A 1 369 ? -28.178 -6.690 11.720 1.00 97.25 369 VAL A CA 1
ATOM 2816 C C . VAL A 1 369 ? -28.190 -6.794 10.204 1.00 97.25 369 VAL A C 1
ATOM 2818 O O . VAL A 1 369 ? -27.938 -7.866 9.669 1.00 97.25 369 VAL A O 1
ATOM 2821 N N . SER A 1 370 ? -28.452 -5.679 9.528 1.00 96.94 370 SER A N 1
ATOM 2822 C CA . SER A 1 370 ? -28.297 -5.526 8.081 1.00 96.94 370 SER A CA 1
ATOM 2823 C C . SER A 1 370 ? -27.266 -4.438 7.779 1.00 96.94 370 SER A C 1
ATOM 2825 O O . SER A 1 370 ? -27.346 -3.354 8.375 1.00 96.94 370 SER A O 1
ATOM 2827 N N . VAL A 1 371 ? -26.334 -4.689 6.856 1.00 95.94 371 VAL A N 1
ATOM 2828 C CA . VAL A 1 371 ? -25.258 -3.747 6.498 1.00 95.94 371 VAL A CA 1
ATOM 2829 C C . VAL A 1 371 ? -25.253 -3.439 5.001 1.00 95.94 371 VAL A C 1
ATOM 2831 O O . VAL A 1 371 ? -25.336 -4.334 4.163 1.00 95.94 371 VAL A O 1
ATOM 2834 N N . GLY A 1 372 ? -25.097 -2.156 4.667 1.00 90.50 372 GLY A N 1
ATOM 2835 C CA . GLY A 1 372 ? -24.914 -1.694 3.291 1.00 90.50 372 GLY A CA 1
ATOM 2836 C C . GLY A 1 372 ? -26.193 -1.673 2.455 1.00 90.50 372 GLY A C 1
ATOM 2837 O O . GLY A 1 372 ? -27.291 -1.958 2.928 1.00 90.50 372 GLY A O 1
ATOM 2838 N N . SER A 1 373 ? -26.052 -1.280 1.189 1.00 79.38 373 SER A N 1
ATOM 2839 C CA . SER A 1 373 ? -27.159 -1.231 0.222 1.00 79.38 373 SER A CA 1
ATOM 2840 C C . SER A 1 373 ? -27.542 -2.606 -0.326 1.00 79.38 373 SER A C 1
ATOM 2842 O O . SER A 1 373 ? -28.668 -2.771 -0.786 1.00 79.38 373 SER A O 1
ATOM 2844 N N . SER A 1 374 ? -26.631 -3.582 -0.265 1.00 73.69 374 SER A N 1
ATOM 2845 C CA . SER A 1 374 ? -26.914 -4.986 -0.581 1.00 73.69 374 SER A CA 1
ATOM 2846 C C . SER A 1 374 ? -27.851 -5.635 0.439 1.00 73.69 374 SER A C 1
ATOM 2848 O O . SER A 1 374 ? -28.473 -6.643 0.117 1.00 73.69 374 SER A O 1
ATOM 2850 N N . GLY A 1 375 ? -27.966 -5.053 1.641 1.00 79.75 375 GLY A N 1
ATOM 2851 C CA . GLY A 1 375 ? -28.802 -5.577 2.714 1.00 79.75 375 GLY A CA 1
ATOM 2852 C C . GLY A 1 375 ? -28.293 -6.913 3.240 1.00 79.75 375 GLY A C 1
ATOM 2853 O O . GLY A 1 375 ? -29.099 -7.791 3.513 1.00 79.75 375 GLY A O 1
ATOM 2854 N N . GLU A 1 376 ? -26.974 -7.099 3.344 1.00 89.81 376 GLU A N 1
ATOM 2855 C CA . GLU A 1 376 ? -26.431 -8.343 3.889 1.00 89.81 376 GLU A CA 1
ATOM 2856 C C . GLU A 1 376 ? -26.829 -8.464 5.364 1.00 89.81 376 GLU A C 1
ATOM 2858 O O . GLU A 1 376 ? -26.571 -7.547 6.150 1.00 89.81 376 GLU A O 1
ATOM 2863 N N . GLU A 1 377 ? -27.495 -9.565 5.720 1.00 94.19 377 GLU A N 1
ATOM 2864 C CA . GLU A 1 377 ? -28.083 -9.771 7.043 1.00 94.19 377 GLU A CA 1
ATOM 2865 C C . GLU A 1 377 ? -27.343 -10.843 7.848 1.00 94.19 377 GLU A C 1
ATOM 2867 O O . GLU A 1 377 ? -26.976 -11.897 7.330 1.00 94.19 377 GLU A O 1
ATOM 2872 N N . ALA A 1 378 ? -27.208 -10.611 9.153 1.00 94.81 378 ALA A N 1
ATOM 2873 C CA . ALA A 1 378 ? -26.776 -11.614 10.118 1.00 94.81 378 ALA A CA 1
ATOM 2874 C C . ALA A 1 378 ? -27.669 -11.600 11.362 1.00 94.81 378 ALA A C 1
ATOM 2876 O O . ALA A 1 378 ? -28.087 -10.546 11.845 1.00 94.81 378 ALA A O 1
ATOM 2877 N N . VAL A 1 379 ? -27.938 -12.786 11.906 1.00 95.81 379 VAL A N 1
ATOM 2878 C CA . VAL A 1 379 ? -28.558 -12.932 13.228 1.00 95.81 379 VAL A CA 1
ATOM 2879 C C . VAL A 1 379 ? -27.487 -12.688 14.289 1.00 95.81 379 VAL A C 1
ATOM 2881 O O . VAL A 1 379 ? -26.391 -13.239 14.205 1.00 95.81 379 VAL A O 1
ATOM 2884 N N . LEU A 1 380 ? -27.795 -11.851 15.277 1.00 96.00 380 LEU A N 1
ATOM 2885 C CA . LEU A 1 380 ? -26.915 -11.587 16.409 1.00 96.00 380 LEU A CA 1
ATOM 2886 C C . LEU A 1 380 ? -27.213 -12.595 17.522 1.00 96.00 380 LEU A C 1
ATOM 2888 O O . LEU A 1 380 ? -28.176 -12.427 18.270 1.00 96.00 380 LEU A O 1
ATOM 2892 N N . GLU A 1 381 ? -26.375 -13.622 17.628 1.00 95.31 381 GLU A N 1
ATOM 2893 C CA . GLU A 1 381 ? -26.437 -14.599 18.719 1.00 95.31 381 GLU A CA 1
ATOM 2894 C C . GLU A 1 381 ? -25.978 -13.977 20.049 1.00 95.31 381 GLU A C 1
ATOM 2896 O O . GLU A 1 381 ? -25.055 -13.148 20.095 1.00 95.31 381 GLU A O 1
ATOM 2901 N N . ALA A 1 382 ? -26.598 -14.383 21.157 1.00 95.56 382 ALA A N 1
ATOM 2902 C CA . ALA A 1 382 ? -26.310 -13.813 22.465 1.00 95.56 382 ALA A CA 1
ATOM 2903 C C . ALA A 1 382 ? -24.861 -14.100 22.891 1.00 95.56 382 ALA A C 1
ATOM 2905 O O . ALA A 1 382 ? -24.414 -15.241 22.991 1.00 95.56 382 ALA A O 1
ATOM 2906 N N . GLY A 1 383 ? -24.109 -13.040 23.191 1.00 95.69 383 GLY A N 1
ATOM 2907 C CA . GLY A 1 383 ? -22.711 -13.143 23.610 1.00 95.69 383 GLY A CA 1
ATOM 2908 C C . GLY A 1 383 ? -21.714 -13.472 22.493 1.00 95.69 383 GLY A C 1
ATOM 2909 O O . GLY A 1 383 ? -20.513 -13.500 22.776 1.00 95.69 383 GLY A O 1
ATOM 2910 N N . THR A 1 384 ? -22.164 -13.652 21.248 1.00 96.94 384 THR A N 1
ATOM 2911 C CA . THR A 1 384 ? -21.291 -13.882 20.091 1.00 96.94 384 THR A CA 1
ATOM 2912 C C . THR A 1 384 ? -21.031 -12.560 19.360 1.00 96.94 384 THR A C 1
ATOM 2914 O O . THR A 1 384 ? -21.969 -11.912 18.896 1.00 96.94 384 THR A O 1
ATOM 2917 N N . PRO A 1 385 ? -19.767 -12.120 19.229 1.00 97.50 385 PRO A N 1
ATOM 2918 C CA . PRO A 1 385 ? -19.444 -10.904 18.495 1.00 97.50 385 PRO A CA 1
ATOM 2919 C C . PRO A 1 385 ? -19.634 -11.044 16.981 1.00 97.50 385 PRO A C 1
ATOM 2921 O O . PRO A 1 385 ? -19.128 -11.981 16.362 1.00 97.50 385 PRO A O 1
ATOM 2924 N N . THR A 1 386 ? -20.263 -10.037 16.381 1.00 97.38 386 THR A N 1
ATOM 2925 C CA . THR A 1 386 ? -20.349 -9.838 14.928 1.00 97.38 386 THR A CA 1
ATOM 2926 C C . THR A 1 386 ? -19.639 -8.543 14.561 1.00 97.38 386 THR A C 1
ATOM 2928 O O . THR A 1 386 ? -19.915 -7.496 15.143 1.00 97.38 386 THR A O 1
ATOM 2931 N N . VAL A 1 387 ? -18.704 -8.595 13.618 1.00 97.19 387 VAL A N 1
ATOM 2932 C CA . VAL A 1 387 ? -17.955 -7.418 13.164 1.00 97.19 387 VAL A CA 1
ATOM 2933 C C . VAL A 1 387 ? -18.668 -6.820 11.959 1.00 97.19 387 VAL A C 1
ATOM 2935 O O . VAL A 1 387 ? -19.050 -7.548 11.047 1.00 97.19 387 VAL A O 1
ATOM 2938 N N . VAL A 1 388 ? -18.842 -5.503 11.949 1.00 97.00 388 VAL A N 1
ATOM 2939 C CA . VAL A 1 388 ? -19.599 -4.787 10.919 1.00 97.00 388 VAL A CA 1
ATOM 2940 C C . VAL A 1 388 ? -18.820 -3.593 10.378 1.00 97.00 388 VAL A C 1
ATOM 2942 O O . VAL A 1 388 ? -18.149 -2.867 11.124 1.00 97.00 388 VAL A O 1
ATOM 2945 N N . ASP A 1 389 ? -18.953 -3.347 9.079 1.00 96.25 389 ASP A N 1
ATOM 2946 C CA . ASP A 1 389 ? -18.505 -2.105 8.458 1.00 96.25 389 ASP A CA 1
ATOM 2947 C C . ASP A 1 389 ? -19.549 -0.996 8.636 1.00 96.25 389 ASP A C 1
ATOM 2949 O O . ASP A 1 389 ? -20.380 -0.723 7.769 1.00 96.25 389 ASP A O 1
ATOM 2953 N N . PHE A 1 390 ? -19.483 -0.310 9.774 1.00 96.06 390 PHE A N 1
ATOM 2954 C CA . PHE A 1 390 ? -20.364 0.822 10.072 1.00 96.06 390 PHE A CA 1
ATOM 2955 C C . PHE A 1 390 ? -19.992 2.122 9.337 1.00 96.06 390 PHE A C 1
ATOM 2957 O O . PHE A 1 390 ? -20.553 3.185 9.608 1.00 96.06 390 PHE A O 1
ATOM 2964 N N . CYS A 1 391 ? -19.059 2.073 8.379 1.00 95.00 391 CYS A N 1
ATOM 2965 C CA . CYS A 1 391 ? -18.934 3.132 7.380 1.00 95.00 391 CYS A CA 1
ATOM 2966 C C . CYS A 1 391 ? -19.999 3.049 6.289 1.00 95.00 391 CYS A C 1
ATOM 2968 O O . CYS A 1 391 ? -20.173 4.016 5.536 1.00 95.00 391 CYS A O 1
ATOM 2970 N N . GLN A 1 392 ? -20.706 1.926 6.232 1.00 94.94 392 GLN A N 1
ATOM 2971 C CA . GLN A 1 392 ? -21.948 1.745 5.507 1.00 94.94 392 GLN A CA 1
ATOM 2972 C C . GLN A 1 392 ? -23.131 1.868 6.473 1.00 94.94 392 GLN A C 1
ATOM 2974 O O . GLN A 1 392 ? -22.965 1.842 7.692 1.00 94.94 392 GLN A O 1
ATOM 2979 N N . LYS A 1 393 ? -24.342 2.017 5.930 1.00 95.62 393 LYS A N 1
ATOM 2980 C CA . LYS A 1 393 ? -25.559 2.045 6.744 1.00 95.62 393 LYS A CA 1
ATOM 2981 C C . LYS A 1 393 ? -25.710 0.709 7.473 1.00 95.62 393 LYS A C 1
ATOM 2983 O O . LYS A 1 393 ? -25.747 -0.330 6.820 1.00 95.62 393 LYS A O 1
ATOM 2988 N N . VAL A 1 394 ? -25.818 0.754 8.800 1.00 97.19 394 VAL A N 1
ATOM 2989 C CA . VAL A 1 394 ? -26.066 -0.419 9.647 1.00 97.19 394 VAL A CA 1
ATOM 2990 C C . VAL A 1 394 ? -27.397 -0.232 10.348 1.00 97.19 394 VAL A C 1
ATOM 2992 O O . VAL A 1 394 ? -27.611 0.775 11.026 1.00 97.19 394 VAL A O 1
ATOM 2995 N N . VAL A 1 395 ? -28.282 -1.208 10.193 1.00 97.31 395 VAL A N 1
ATOM 2996 C CA . VAL A 1 395 ? -29.592 -1.227 10.842 1.00 97.31 395 VAL A CA 1
ATOM 2997 C C . VAL A 1 395 ? -29.696 -2.485 11.685 1.00 97.31 395 VAL A C 1
ATOM 2999 O O . VAL A 1 395 ? -29.381 -3.574 11.215 1.00 97.31 395 VAL A O 1
ATOM 3002 N N . ILE A 1 396 ? -30.114 -2.322 12.936 1.00 97.44 396 ILE A N 1
ATOM 3003 C CA . ILE A 1 396 ? -30.349 -3.416 13.873 1.00 97.44 396 ILE A CA 1
ATOM 3004 C C . ILE A 1 396 ? -31.846 -3.492 14.151 1.00 97.44 396 ILE A C 1
ATOM 3006 O O . ILE A 1 396 ? -32.485 -2.485 14.459 1.00 97.44 396 ILE A O 1
ATOM 3010 N N . GLU A 1 397 ? -32.400 -4.690 14.061 1.00 96.69 397 GLU A N 1
ATOM 3011 C CA . GLU A 1 397 ? -33.806 -4.983 14.323 1.00 96.69 397 GLU A CA 1
ATOM 3012 C C . GLU A 1 397 ? -33.900 -6.104 15.345 1.00 96.69 397 GLU A C 1
ATOM 3014 O O . GLU A 1 397 ? -33.079 -7.015 15.338 1.00 96.69 397 GLU A O 1
ATOM 3019 N N . ALA A 1 398 ? -34.890 -6.054 16.231 1.00 95.06 398 ALA A N 1
ATOM 3020 C CA . ALA A 1 398 ? -35.103 -7.105 17.215 1.00 95.06 398 ALA A CA 1
ATOM 3021 C C . ALA A 1 398 ? -36.594 -7.417 17.360 1.00 95.06 398 ALA A C 1
ATOM 3023 O O . ALA A 1 398 ? -37.439 -6.516 17.305 1.00 95.06 398 ALA A O 1
ATOM 3024 N N . SER A 1 399 ? -36.922 -8.699 17.529 1.00 91.56 399 SER A N 1
ATOM 3025 C CA . SER A 1 399 ? -38.297 -9.144 17.799 1.00 91.56 399 SER A CA 1
ATOM 3026 C C . SER A 1 399 ? -38.765 -8.743 19.197 1.00 91.56 399 SER A C 1
ATOM 3028 O O . SER A 1 399 ? -39.942 -8.462 19.400 1.00 91.56 399 SER A O 1
ATOM 3030 N N . GLU A 1 400 ? -37.832 -8.663 20.142 1.00 91.94 400 GLU A N 1
ATOM 3031 C CA . GLU A 1 400 ? -38.044 -8.223 21.517 1.00 91.94 400 GLU A CA 1
ATOM 3032 C C . GLU A 1 400 ? -37.114 -7.050 21.844 1.00 91.94 400 GLU A C 1
ATOM 3034 O O . GLU A 1 400 ? -36.283 -6.652 21.029 1.00 91.94 400 GLU A O 1
ATOM 3039 N N . ALA A 1 401 ? -37.280 -6.434 23.016 1.00 93.31 401 ALA A N 1
ATOM 3040 C CA . ALA A 1 401 ? -36.356 -5.393 23.446 1.00 93.31 401 ALA A CA 1
ATOM 3041 C C . ALA A 1 401 ? -34.984 -6.016 23.762 1.00 93.31 401 ALA A C 1
ATOM 3043 O O . ALA A 1 401 ? -34.826 -6.647 24.803 1.00 93.31 401 ALA A O 1
ATOM 3044 N N . THR A 1 402 ? -33.999 -5.815 22.883 1.00 95.81 402 THR A N 1
ATOM 3045 C CA . THR A 1 402 ? -32.680 -6.458 22.982 1.00 95.81 402 THR A CA 1
ATOM 3046 C C . THR A 1 402 ? -31.572 -5.421 23.174 1.00 95.81 402 THR A C 1
ATOM 3048 O O . THR A 1 402 ? -31.339 -4.576 22.301 1.00 95.81 402 THR A O 1
ATOM 3051 N N . PRO A 1 403 ? -30.853 -5.470 24.307 1.00 97.00 403 PRO A N 1
ATOM 3052 C CA . PRO A 1 403 ? -29.642 -4.690 24.518 1.00 97.00 403 PRO A CA 1
ATOM 3053 C C . PRO A 1 403 ? -28.488 -5.230 23.669 1.00 97.00 403 PRO A C 1
ATOM 3055 O O . PRO A 1 403 ? -28.172 -6.419 23.702 1.00 97.00 403 PRO A O 1
ATOM 3058 N N . VAL A 1 404 ? -27.828 -4.346 22.929 1.00 98.00 404 VAL A N 1
ATOM 3059 C CA . VAL A 1 404 ? -26.701 -4.650 22.045 1.00 98.00 404 VAL A CA 1
ATOM 3060 C C . VAL A 1 404 ? -25.522 -3.766 22.428 1.00 98.00 404 VAL A C 1
ATOM 3062 O O . VAL A 1 404 ? -25.624 -2.540 22.436 1.00 98.00 404 VAL A O 1
ATOM 3065 N N . LEU A 1 405 ? -24.388 -4.381 22.747 1.00 98.38 405 LEU A N 1
ATOM 3066 C CA . LEU A 1 405 ? -23.118 -3.685 22.896 1.00 98.38 405 LEU A CA 1
ATOM 3067 C C . LEU A 1 405 ? -22.572 -3.401 21.501 1.00 98.38 405 LEU A C 1
ATOM 3069 O O . LEU A 1 405 ? -22.330 -4.324 20.729 1.00 98.38 405 LEU A O 1
ATOM 3073 N N . PHE A 1 406 ? -22.352 -2.128 21.208 1.00 98.38 406 PHE A N 1
ATOM 3074 C CA . PHE A 1 406 ? -21.635 -1.660 20.035 1.00 98.38 406 PHE A CA 1
ATOM 3075 C C . PHE A 1 406 ? -20.268 -1.149 20.481 1.00 98.38 406 PHE A C 1
ATOM 3077 O O . PHE A 1 406 ? -20.176 -0.078 21.078 1.00 98.38 406 PHE A O 1
ATOM 3084 N N . ALA A 1 407 ? -19.222 -1.932 20.230 1.00 98.19 407 ALA A N 1
ATOM 3085 C CA . ALA A 1 407 ? -17.836 -1.563 20.491 1.00 98.19 407 ALA A CA 1
ATOM 3086 C C . ALA A 1 407 ? -17.137 -1.149 19.195 1.00 98.19 407 ALA A C 1
ATOM 3088 O O . ALA A 1 407 ? -17.346 -1.757 18.149 1.00 98.19 407 ALA A O 1
ATOM 3089 N N . GLN A 1 408 ? -16.292 -0.126 19.269 1.00 97.56 408 GLN A N 1
ATOM 3090 C CA . GLN A 1 408 ? -15.529 0.371 18.125 1.00 97.56 408 GLN A CA 1
ATOM 3091 C C . GLN A 1 408 ? -14.040 0.108 18.332 1.00 97.56 408 GLN A C 1
ATOM 3093 O O . GLN A 1 408 ? -13.460 0.550 19.325 1.00 97.56 408 GLN A O 1
ATOM 3098 N N . ALA A 1 409 ? -13.411 -0.586 17.390 1.00 96.94 409 ALA A N 1
ATOM 3099 C CA . ALA A 1 409 ? -12.008 -0.983 17.465 1.00 96.94 409 ALA A CA 1
ATOM 3100 C C . ALA A 1 409 ? -11.219 -0.474 16.256 1.00 96.94 409 ALA A C 1
ATOM 3102 O O . ALA A 1 409 ? -11.760 -0.340 15.158 1.00 96.94 409 ALA A O 1
ATOM 3103 N N . TRP A 1 410 ? -9.917 -0.240 16.432 1.00 96.44 410 TRP A N 1
ATOM 3104 C CA . TRP A 1 410 ? -9.039 0.047 15.297 1.00 96.44 410 TRP A CA 1
ATOM 3105 C C . TRP A 1 410 ? -9.149 -1.027 14.213 1.00 96.44 410 TRP A C 1
ATOM 3107 O O . TRP A 1 410 ? -9.127 -2.225 14.503 1.00 96.44 410 TRP A O 1
ATOM 3117 N N . HIS A 1 411 ? -9.172 -0.602 12.950 1.00 96.62 411 HIS A N 1
ATOM 3118 C CA . HIS A 1 411 ? -9.106 -1.531 11.832 1.00 96.62 411 HIS A CA 1
ATOM 3119 C C . HIS A 1 411 ? -7.800 -2.358 11.911 1.00 96.62 411 HIS A C 1
ATOM 3121 O O . HIS A 1 411 ? -6.714 -1.779 12.082 1.00 96.62 411 HIS A O 1
ATOM 3127 N N . PRO A 1 412 ? -7.855 -3.697 11.760 1.00 94.81 412 PRO A N 1
ATOM 3128 C CA . PRO A 1 412 ? -6.690 -4.585 11.862 1.00 94.81 412 PRO A CA 1
ATOM 3129 C C . PRO A 1 412 ? -5.492 -4.181 10.990 1.00 94.81 412 PRO A C 1
ATOM 3131 O O . PRO A 1 412 ? -4.346 -4.226 11.432 1.00 94.81 412 PRO A O 1
ATOM 3134 N N . GLU A 1 413 ? -5.749 -3.726 9.762 1.00 94.69 413 GLU A N 1
ATOM 3135 C CA . GLU A 1 413 ? -4.705 -3.320 8.805 1.00 94.69 413 GLU A CA 1
ATOM 3136 C C . GLU A 1 413 ? -4.241 -1.858 8.922 1.00 94.69 413 GLU A C 1
ATOM 3138 O O . GLU A 1 413 ? -3.338 -1.441 8.189 1.00 94.69 413 GLU A O 1
ATOM 3143 N N . PHE A 1 414 ? -4.824 -1.078 9.838 1.00 95.25 414 PHE A N 1
ATOM 3144 C CA . PHE A 1 414 ? -4.342 0.266 10.151 1.00 95.25 414 PHE A CA 1
ATOM 3145 C C . PHE A 1 414 ? -3.158 0.140 11.110 1.00 95.25 414 PHE A C 1
ATOM 3147 O O . PHE A 1 414 ? -3.317 -0.350 12.225 1.00 95.25 414 PHE A O 1
ATOM 3154 N N . ALA A 1 415 ? -1.949 0.488 10.679 1.00 92.94 415 ALA A N 1
ATOM 3155 C CA . ALA A 1 415 ? -0.728 0.172 11.410 1.00 92.94 415 ALA A CA 1
ATOM 3156 C C . ALA A 1 415 ? -0.542 1.052 12.655 1.00 92.94 415 ALA A C 1
ATOM 3158 O O . ALA A 1 415 ? -1.005 2.189 12.719 1.00 92.94 415 ALA A O 1
ATOM 3159 N N . ALA A 1 416 ? 0.230 0.575 13.637 1.00 92.88 416 ALA A N 1
ATOM 3160 C CA . ALA A 1 416 ? 0.538 1.343 14.852 1.00 92.88 416 ALA A CA 1
ATOM 3161 C C . ALA A 1 416 ? 1.169 2.720 14.583 1.00 92.88 416 ALA A C 1
ATOM 3163 O O . ALA A 1 416 ? 0.907 3.689 15.304 1.00 92.88 416 ALA A O 1
ATOM 3164 N N . VAL A 1 417 ? 1.995 2.822 13.536 1.00 90.00 417 VAL A N 1
ATOM 3165 C CA . VAL A 1 417 ? 2.592 4.100 13.133 1.00 90.00 417 VAL A CA 1
ATOM 3166 C C . VAL A 1 417 ? 1.516 5.108 12.720 1.00 90.00 417 VAL A C 1
ATOM 3168 O O . VAL A 1 417 ? 1.619 6.263 13.125 1.00 90.00 417 VAL A O 1
ATOM 3171 N N . GLU A 1 418 ? 0.470 4.653 12.028 1.00 91.56 418 GLU A N 1
ATOM 3172 C CA . GLU A 1 418 ? -0.665 5.462 11.574 1.00 91.56 418 GLU A CA 1
ATOM 3173 C C . GLU A 1 418 ? -1.588 5.800 12.756 1.00 91.56 418 GLU A C 1
ATOM 3175 O O . GLU A 1 418 ? -1.825 6.970 13.037 1.00 91.56 418 GLU A O 1
ATOM 3180 N N . ARG A 1 419 ? -1.993 4.793 13.549 1.00 93.69 419 ARG A N 1
ATOM 3181 C CA . ARG A 1 419 ? -2.811 4.958 14.771 1.00 93.69 419 ARG A CA 1
ATOM 3182 C C . ARG A 1 419 ? -2.226 5.999 15.722 1.00 93.69 419 ARG A C 1
ATOM 3184 O O . ARG A 1 419 ? -2.914 6.907 16.179 1.00 93.69 419 ARG A O 1
ATOM 3191 N N . SER A 1 420 ? -0.929 5.884 16.012 1.00 92.69 420 SER A N 1
ATOM 3192 C CA . SER A 1 420 ? -0.243 6.836 16.888 1.00 92.69 420 SER A CA 1
ATOM 3193 C C . SER A 1 420 ? -0.019 8.202 16.233 1.00 92.69 420 SER A C 1
ATOM 3195 O O . SER A 1 420 ? 0.122 9.193 16.947 1.00 92.69 420 SER A O 1
ATOM 3197 N N . GLY A 1 421 ? 0.051 8.270 14.900 1.00 89.00 421 GLY A N 1
ATOM 3198 C CA . GLY A 1 421 ? 0.071 9.524 14.148 1.00 89.00 421 GLY A CA 1
ATOM 3199 C C . GLY A 1 421 ? -1.241 10.283 14.322 1.00 89.00 421 GLY A C 1
ATOM 3200 O O . GLY A 1 421 ? -1.223 11.422 14.779 1.00 89.00 421 GLY A O 1
ATOM 3201 N N . GLU A 1 422 ? -2.369 9.615 14.083 1.00 88.62 422 GLU A N 1
ATOM 3202 C CA . GLU A 1 422 ? -3.706 10.211 14.184 1.00 88.62 422 GLU A CA 1
ATOM 3203 C C . GLU A 1 422 ? -4.077 10.614 15.616 1.00 88.62 422 GLU A C 1
ATOM 3205 O O . GLU A 1 422 ? -4.613 11.700 15.818 1.00 88.62 422 GLU A O 1
ATOM 3210 N N . LEU A 1 423 ? -3.721 9.811 16.629 1.00 90.94 423 LEU A N 1
ATOM 3211 C CA . LEU A 1 423 ? -3.918 10.185 18.039 1.00 90.94 423 LEU A CA 1
ATOM 3212 C C . LEU A 1 423 ? -3.233 11.511 18.401 1.00 90.94 423 LEU A C 1
ATOM 3214 O O . LEU A 1 423 ? -3.761 12.270 19.205 1.00 90.94 423 LEU A O 1
ATOM 3218 N N . ARG A 1 424 ? -2.062 11.793 17.814 1.00 88.38 424 ARG A N 1
ATOM 3219 C CA . ARG A 1 424 ? -1.340 13.057 18.027 1.00 88.38 424 ARG A CA 1
ATOM 3220 C C . ARG A 1 424 ? -1.899 14.180 17.165 1.00 88.38 424 ARG A C 1
ATOM 3222 O O . ARG A 1 424 ? -2.062 15.287 17.650 1.00 88.38 424 ARG A O 1
ATOM 3229 N N . ALA A 1 425 ? -2.176 13.900 15.894 1.00 84.00 425 ALA A N 1
ATOM 3230 C CA . ALA A 1 425 ? -2.644 14.903 14.942 1.00 84.00 425 ALA A CA 1
ATOM 3231 C C . ALA A 1 425 ? -4.052 15.424 15.270 1.00 84.00 425 ALA A C 1
ATOM 3233 O O . ALA A 1 425 ? -4.392 16.542 14.895 1.00 84.00 425 ALA A O 1
ATOM 3234 N N . ARG A 1 426 ? -4.868 14.617 15.959 1.00 86.38 426 ARG A N 1
ATOM 3235 C CA . ARG A 1 426 ? -6.268 14.920 16.283 1.00 86.38 426 ARG A CA 1
ATOM 3236 C C . ARG A 1 426 ? -6.551 14.945 17.782 1.00 86.38 426 ARG A C 1
ATOM 3238 O O . ARG A 1 426 ? -7.711 14.873 18.171 1.00 86.38 426 ARG A O 1
ATOM 3245 N N . SER A 1 427 ? -5.524 15.060 18.626 1.00 88.88 427 SER A N 1
ATOM 3246 C CA . SER A 1 427 ? -5.697 15.071 20.084 1.00 88.88 427 SER A CA 1
ATOM 3247 C C . SER A 1 427 ? -6.703 16.128 20.543 1.00 88.88 427 SER A C 1
ATOM 3249 O O . SER A 1 427 ? -7.571 15.828 21.355 1.00 88.88 427 SER A O 1
ATOM 3251 N N . GLU A 1 428 ? -6.651 17.327 19.957 1.00 87.06 428 GLU A N 1
ATOM 3252 C CA . GLU A 1 428 ? -7.600 18.412 20.233 1.00 87.06 428 GLU A CA 1
ATOM 3253 C C . GLU A 1 428 ? -9.030 18.053 19.806 1.00 87.06 428 GLU A C 1
ATOM 3255 O O . GLU A 1 428 ? -9.960 18.201 20.595 1.00 87.06 428 GLU A O 1
ATOM 3260 N N . ALA A 1 429 ? -9.209 17.505 18.598 1.00 85.75 429 ALA A N 1
ATOM 3261 C CA . ALA A 1 429 ? -10.517 17.081 18.090 1.00 85.75 429 ALA A CA 1
ATOM 3262 C C . ALA A 1 429 ? -11.128 15.929 18.910 1.00 85.75 429 ALA A C 1
ATOM 3264 O O . ALA A 1 429 ? -12.347 15.809 19.001 1.00 85.75 429 ALA A O 1
ATOM 3265 N N . PHE A 1 430 ? -10.287 15.094 19.525 1.00 88.12 430 PHE A N 1
ATOM 3266 C CA . PHE A 1 430 ? -10.699 14.030 20.443 1.00 88.12 430 PHE A CA 1
ATOM 3267 C C . PHE A 1 430 ? -10.867 14.513 21.894 1.00 88.12 430 PHE A C 1
ATOM 3269 O O . PHE A 1 430 ? -11.333 13.757 22.750 1.00 88.12 430 PHE A O 1
ATOM 3276 N N . GLY A 1 431 ? -10.501 15.765 22.190 1.00 89.50 431 GLY A N 1
ATOM 3277 C CA . GLY A 1 431 ? -10.513 16.325 23.539 1.00 89.50 431 GLY A CA 1
ATOM 3278 C C . GLY A 1 431 ? -9.580 15.586 24.500 1.00 89.50 431 GLY A C 1
ATOM 3279 O O . GLY A 1 431 ? -9.959 15.384 25.656 1.00 89.50 431 GLY A O 1
ATOM 3280 N N . LEU A 1 432 ? -8.418 15.143 24.007 1.00 90.69 432 LEU A N 1
ATOM 3281 C CA . LEU A 1 432 ? -7.384 14.430 24.756 1.00 90.69 432 LEU A CA 1
ATOM 3282 C C . LEU A 1 432 ? -6.274 15.380 25.206 1.00 90.69 432 LEU A C 1
ATOM 3284 O O . LEU A 1 432 ? -5.741 16.160 24.414 1.00 90.69 432 LEU A O 1
ATOM 3288 N N . SER A 1 433 ? -5.876 15.251 26.466 1.00 94.12 433 SER A N 1
ATOM 3289 C CA . SER A 1 433 ? -4.661 15.858 27.008 1.00 94.12 433 SER A CA 1
ATOM 3290 C C . SER A 1 433 ? -3.396 15.178 26.471 1.00 94.12 433 SER A C 1
ATOM 3292 O O . SER A 1 433 ? -3.423 14.051 25.972 1.00 94.12 433 SER A O 1
ATOM 3294 N N . GLU A 1 434 ? -2.246 15.844 26.602 1.00 93.88 434 GLU A N 1
ATOM 3295 C CA . GLU A 1 434 ? -0.960 15.292 26.161 1.00 93.88 434 GLU A CA 1
ATOM 3296 C C . GLU A 1 434 ? -0.621 13.959 26.858 1.00 93.88 434 GLU A C 1
ATOM 3298 O O . GLU A 1 434 ? -0.102 13.036 26.224 1.00 93.88 434 GLU A O 1
ATOM 3303 N N . ASP A 1 435 ? -0.954 13.829 28.144 1.00 95.50 435 ASP A N 1
ATOM 3304 C CA . ASP A 1 435 ? -0.714 12.608 28.916 1.00 95.50 435 ASP A CA 1
ATOM 3305 C C . ASP A 1 435 ? -1.629 11.461 28.477 1.00 95.50 435 ASP A C 1
ATOM 3307 O O . ASP A 1 435 ? -1.168 10.324 28.344 1.00 95.50 435 ASP A O 1
ATOM 3311 N N . GLU A 1 436 ? -2.891 11.750 28.150 1.00 94.50 436 GLU A N 1
ATOM 3312 C CA . GLU A 1 436 ? -3.807 10.765 27.564 1.00 94.50 436 GLU A CA 1
ATOM 3313 C C . GLU A 1 436 ? -3.323 10.305 26.183 1.00 94.50 436 GLU A C 1
ATOM 3315 O O . GLU A 1 436 ? -3.311 9.105 25.899 1.00 94.50 436 GLU A O 1
ATOM 3320 N N . VAL A 1 437 ? -2.829 11.222 25.344 1.00 94.69 437 VAL A N 1
ATOM 3321 C CA . VAL A 1 437 ? -2.218 10.874 24.051 1.00 94.69 437 VAL A CA 1
ATOM 3322 C C . VAL A 1 437 ? -0.990 9.983 24.255 1.00 94.69 437 VAL A C 1
ATOM 3324 O O . VAL A 1 437 ? -0.832 8.970 23.566 1.00 94.69 437 VAL A O 1
ATOM 3327 N N . LYS A 1 438 ? -0.109 10.302 25.210 1.00 95.62 438 LYS A N 1
ATOM 3328 C CA . LYS A 1 438 ? 1.057 9.462 25.542 1.00 95.62 438 LYS A CA 1
ATOM 3329 C C . LYS A 1 438 ? 0.632 8.073 26.022 1.00 95.62 438 LYS A C 1
ATOM 3331 O O . LYS A 1 438 ? 1.198 7.081 25.561 1.00 95.62 438 LYS A O 1
ATOM 3336 N N . ALA A 1 439 ? -0.378 7.982 26.885 1.00 95.44 439 ALA A N 1
ATOM 3337 C CA . ALA A 1 439 ? -0.904 6.713 27.378 1.00 95.44 439 ALA A CA 1
ATOM 3338 C C . ALA A 1 439 ? -1.512 5.868 26.245 1.00 95.44 439 ALA A C 1
ATOM 3340 O O . ALA A 1 439 ? -1.110 4.719 26.055 1.00 95.44 439 ALA A O 1
ATOM 3341 N N . ALA A 1 440 ? -2.397 6.446 25.428 1.00 95.19 440 ALA A N 1
ATOM 3342 C CA . ALA A 1 440 ? -3.025 5.752 24.305 1.00 95.19 440 ALA A CA 1
ATOM 3343 C C . ALA A 1 440 ? -1.992 5.308 23.255 1.00 95.19 440 ALA A C 1
ATOM 3345 O O . ALA A 1 440 ? -2.001 4.161 22.806 1.00 95.19 440 ALA A O 1
ATOM 3346 N N . THR A 1 441 ? -1.036 6.176 22.901 1.00 95.88 441 THR A N 1
ATOM 3347 C CA . THR A 1 441 ? 0.033 5.822 21.951 1.00 95.88 441 THR A CA 1
ATOM 3348 C C . THR A 1 441 ? 0.969 4.744 22.496 1.00 95.88 441 THR A C 1
ATOM 3350 O O . THR A 1 441 ? 1.457 3.921 21.718 1.00 95.88 441 THR A O 1
ATOM 3353 N N . LYS A 1 442 ? 1.206 4.697 23.813 1.00 96.31 442 LYS A N 1
ATOM 3354 C CA . LYS A 1 442 ? 1.941 3.602 24.455 1.00 96.31 442 LYS A CA 1
ATOM 3355 C C . LYS A 1 442 ? 1.194 2.276 24.312 1.00 96.31 442 LYS A C 1
ATOM 3357 O O . LYS A 1 442 ? 1.806 1.318 23.849 1.00 96.31 442 LYS A O 1
ATOM 3362 N N . VAL A 1 443 ? -0.109 2.240 24.610 1.00 95.31 443 VAL A N 1
ATOM 3363 C CA . VAL A 1 443 ? -0.953 1.040 24.431 1.00 95.31 443 VAL A CA 1
ATOM 3364 C C . VAL A 1 443 ? -0.885 0.539 22.986 1.00 95.31 443 VAL A C 1
ATOM 3366 O O . VAL A 1 443 ? -0.575 -0.629 22.763 1.00 95.31 443 VAL A O 1
ATOM 3369 N N . VAL A 1 444 ? -1.059 1.433 22.003 1.00 95.38 444 VAL A N 1
ATOM 3370 C CA . VAL A 1 444 ? -0.941 1.101 20.569 1.00 95.38 444 VAL A CA 1
ATOM 3371 C C . VAL A 1 444 ? 0.410 0.458 20.246 1.00 95.38 444 VAL A C 1
ATOM 3373 O O . VAL A 1 444 ? 0.465 -0.577 19.583 1.00 95.38 444 VAL A O 1
ATOM 3376 N N . ASN A 1 445 ? 1.512 1.064 20.694 1.00 94.31 445 ASN A N 1
ATOM 3377 C CA . ASN A 1 445 ? 2.856 0.593 20.363 1.00 94.31 445 ASN A CA 1
ATOM 3378 C C . ASN A 1 445 ? 3.209 -0.728 21.062 1.00 94.31 445 ASN A C 1
ATOM 3380 O O . ASN A 1 445 ? 3.838 -1.593 20.450 1.00 94.31 445 ASN A O 1
ATOM 3384 N N . ASP A 1 446 ? 2.828 -0.889 22.329 1.00 94.69 446 ASP A N 1
ATOM 3385 C CA . ASP A 1 446 ? 3.118 -2.096 23.108 1.00 94.69 446 ASP A CA 1
ATOM 3386 C C . ASP A 1 446 ? 2.303 -3.292 22.610 1.00 94.69 446 ASP A C 1
ATOM 3388 O O . ASP A 1 446 ? 2.842 -4.397 22.494 1.00 94.69 446 ASP A O 1
ATOM 3392 N N . TYR A 1 447 ? 1.042 -3.065 22.237 1.00 92.38 447 TYR A N 1
ATOM 3393 C CA . TYR A 1 447 ? 0.207 -4.077 21.600 1.00 92.38 447 TYR A CA 1
ATOM 3394 C C . TYR A 1 447 ? 0.731 -4.445 20.208 1.00 92.38 447 TYR A C 1
ATOM 3396 O O . TYR A 1 447 ? 0.867 -5.628 19.882 1.00 92.38 447 TYR A O 1
ATOM 3404 N N . ALA A 1 448 ? 1.125 -3.456 19.399 1.00 90.12 448 ALA A N 1
ATOM 3405 C CA . ALA A 1 448 ? 1.587 -3.723 18.043 1.00 90.12 448 ALA A CA 1
ATOM 3406 C C . ALA A 1 448 ? 2.851 -4.584 17.981 1.00 90.12 448 ALA A C 1
ATOM 3408 O O . ALA A 1 448 ? 2.929 -5.472 17.136 1.00 90.12 448 ALA A O 1
ATOM 3409 N N . LYS A 1 449 ? 3.787 -4.400 18.920 1.00 87.75 449 LYS A N 1
ATOM 3410 C CA . LYS A 1 449 ? 4.988 -5.245 19.044 1.00 87.75 449 LYS A CA 1
ATOM 3411 C C . LYS A 1 449 ? 4.674 -6.726 19.281 1.00 87.75 449 LYS A C 1
ATOM 3413 O O . LYS A 1 449 ? 5.499 -7.571 18.953 1.00 87.75 449 LYS A O 1
ATOM 3418 N N . LYS A 1 450 ? 3.533 -7.044 19.900 1.00 87.81 450 LYS A N 1
ATOM 3419 C CA . LYS A 1 450 ? 3.169 -8.415 20.300 1.00 87.81 450 LYS A CA 1
ATOM 3420 C C . LYS A 1 450 ? 2.186 -9.075 19.336 1.00 87.81 450 LYS A C 1
ATOM 3422 O O . LYS A 1 450 ? 2.243 -10.294 19.145 1.00 87.81 450 LYS A O 1
ATOM 3427 N N . SER A 1 451 ? 1.284 -8.278 18.765 1.00 87.25 451 SER A N 1
ATOM 3428 C CA . SER A 1 451 ? 0.046 -8.801 18.189 1.00 87.25 451 SER A CA 1
ATOM 3429 C C . SER A 1 451 ? -0.299 -8.257 16.805 1.00 87.25 451 SER A C 1
ATOM 3431 O O . SER A 1 451 ? -1.031 -8.942 16.102 1.00 87.25 451 SER A O 1
ATOM 3433 N N . TRP A 1 452 ? 0.214 -7.102 16.356 1.00 88.25 452 TRP A N 1
ATOM 3434 C CA . TRP A 1 452 ? -0.308 -6.466 15.130 1.00 88.25 452 TRP A CA 1
ATOM 3435 C C . TRP A 1 452 ? -0.173 -7.338 13.876 1.00 88.25 452 TRP A C 1
ATOM 3437 O O . TRP A 1 452 ? -1.153 -7.505 13.155 1.00 88.25 452 TRP A O 1
ATOM 3447 N N . ASP A 1 453 ? 0.979 -7.976 13.652 1.00 86.38 453 ASP A N 1
ATOM 3448 C CA . ASP A 1 453 ? 1.148 -8.872 12.498 1.00 86.38 453 ASP A CA 1
ATOM 3449 C C . ASP A 1 453 ? 0.168 -10.054 12.540 1.00 86.38 453 ASP A C 1
ATOM 3451 O O . ASP A 1 453 ? -0.361 -10.468 11.508 1.00 86.38 453 ASP A O 1
ATOM 3455 N N . LYS A 1 454 ? -0.130 -10.573 13.741 1.00 88.25 454 LYS A N 1
ATOM 3456 C CA . LYS A 1 454 ? -1.120 -11.644 13.933 1.00 88.25 454 LYS A CA 1
ATOM 3457 C C . LYS A 1 454 ? -2.532 -11.142 13.636 1.00 88.25 454 LYS A C 1
ATOM 3459 O O . LYS A 1 454 ? -3.276 -11.828 12.944 1.00 88.25 454 LYS A O 1
ATOM 3464 N N . VAL A 1 455 ? -2.870 -9.946 14.120 1.00 88.38 455 VAL A N 1
ATOM 3465 C CA . VAL A 1 455 ? -4.167 -9.276 13.926 1.00 88.38 455 VAL A CA 1
ATOM 3466 C C . VAL A 1 455 ? -4.427 -9.029 12.440 1.00 88.38 455 VAL A C 1
ATOM 3468 O O . VAL A 1 455 ? -5.446 -9.461 11.908 1.00 88.38 455 VAL A O 1
ATOM 3471 N N . ALA A 1 456 ? -3.481 -8.392 11.749 1.00 92.12 456 ALA A N 1
ATOM 3472 C CA . ALA A 1 456 ? -3.599 -8.089 10.328 1.00 92.12 456 ALA A CA 1
ATOM 3473 C C . ALA A 1 456 ? -3.646 -9.368 9.477 1.00 92.12 456 ALA A C 1
ATOM 3475 O O . ALA A 1 456 ? -4.428 -9.457 8.533 1.00 92.12 456 ALA A O 1
ATOM 3476 N N . LYS A 1 457 ? -2.855 -10.392 9.827 1.00 92.31 457 LYS A N 1
ATOM 3477 C CA . LYS A 1 457 ? -2.890 -11.691 9.144 1.00 92.31 457 LYS A CA 1
ATOM 3478 C C . LYS A 1 457 ? -4.232 -12.403 9.324 1.00 92.31 457 LYS A C 1
ATOM 3480 O O . LYS A 1 457 ? -4.772 -12.892 8.337 1.00 92.31 457 LYS A O 1
ATOM 3485 N N . ALA A 1 458 ? -4.774 -12.441 10.542 1.00 91.44 458 ALA A N 1
ATOM 3486 C CA . ALA A 1 458 ? -6.076 -13.050 10.811 1.00 91.44 458 ALA A CA 1
ATOM 3487 C C . ALA A 1 458 ? -7.198 -12.355 10.025 1.00 91.44 458 ALA A C 1
ATOM 3489 O O . ALA A 1 458 ? -8.029 -13.039 9.433 1.00 91.44 458 ALA A O 1
ATOM 3490 N N . TRP A 1 459 ? -7.172 -11.021 9.937 1.00 94.88 459 TRP A N 1
ATOM 3491 C CA . TRP A 1 459 ? -8.119 -10.261 9.115 1.00 94.88 459 TRP A CA 1
ATOM 3492 C C . TRP A 1 459 ? -8.041 -10.658 7.637 1.00 94.88 459 TRP A C 1
ATOM 3494 O O . TRP A 1 459 ? -9.046 -11.017 7.034 1.00 94.88 459 TRP A O 1
ATOM 3504 N N . ARG A 1 460 ? -6.832 -10.685 7.065 1.00 94.19 460 ARG A N 1
ATOM 3505 C CA . ARG A 1 460 ? -6.610 -11.054 5.654 1.00 94.19 460 ARG A CA 1
ATOM 3506 C C . ARG A 1 460 ? -7.047 -12.478 5.327 1.00 94.19 460 ARG A C 1
ATOM 3508 O O . ARG A 1 460 ? -7.527 -12.720 4.230 1.00 94.19 460 ARG A O 1
ATOM 3515 N N . 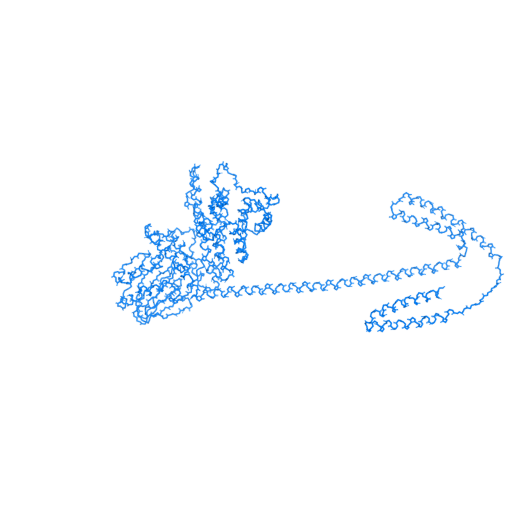GLN A 1 461 ? -6.856 -13.415 6.255 1.00 92.69 461 GLN A N 1
ATOM 3516 C CA . GLN A 1 461 ? -7.198 -14.825 6.052 1.00 92.69 461 GLN A CA 1
ATOM 3517 C C . GLN A 1 461 ? -8.697 -15.108 6.165 1.00 92.69 461 GLN A C 1
ATOM 3519 O O . GLN A 1 461 ? -9.171 -16.060 5.555 1.00 92.69 461 GLN A O 1
ATOM 3524 N N . ASN A 1 462 ? -9.426 -14.313 6.951 1.00 92.56 462 ASN A N 1
ATOM 3525 C CA . ASN A 1 462 ? -10.838 -14.554 7.251 1.00 92.56 462 ASN A CA 1
ATOM 3526 C C . ASN A 1 462 ? -11.786 -13.535 6.597 1.00 92.56 462 ASN A C 1
ATOM 3528 O O . ASN A 1 462 ? -12.982 -13.589 6.864 1.00 92.56 462 ASN A O 1
ATOM 3532 N N . SER A 1 463 ? -11.275 -12.612 5.776 1.00 93.06 463 SER A N 1
ATOM 3533 C CA . SER A 1 463 ? -12.070 -11.607 5.062 1.00 93.06 463 SER A CA 1
ATOM 3534 C C . SER A 1 463 ? -12.398 -12.090 3.643 1.00 93.06 463 SER A C 1
ATOM 3536 O O . SER A 1 463 ? -11.478 -12.191 2.822 1.00 93.06 463 SER A O 1
ATOM 3538 N N . PRO A 1 464 ? -13.683 -12.346 3.319 1.00 91.88 464 PRO A N 1
ATOM 3539 C CA . PRO A 1 464 ? -14.096 -12.738 1.970 1.00 91.88 464 PRO A CA 1
ATOM 3540 C C . PRO A 1 464 ? -13.689 -11.698 0.922 1.00 91.88 464 PRO A C 1
ATOM 3542 O O . PRO A 1 464 ? -13.034 -12.038 -0.057 1.00 91.88 464 PRO A O 1
ATOM 3545 N N . LEU A 1 465 ? -13.926 -10.414 1.214 1.00 93.00 465 LEU A N 1
ATOM 3546 C CA . LEU A 1 465 ? -13.581 -9.305 0.323 1.00 93.00 465 LEU A CA 1
ATOM 3547 C C . LEU A 1 465 ? -12.088 -9.286 -0.046 1.00 93.00 465 LEU A C 1
ATOM 3549 O O . LEU A 1 465 ? -11.740 -9.040 -1.195 1.00 93.00 465 LEU A O 1
ATOM 3553 N N . ILE A 1 466 ? -11.185 -9.550 0.907 1.00 94.88 466 ILE A N 1
ATOM 3554 C CA . ILE A 1 466 ? -9.741 -9.594 0.614 1.00 94.88 466 ILE A CA 1
ATOM 3555 C C . ILE A 1 466 ? -9.408 -10.770 -0.312 1.00 94.88 466 ILE A C 1
ATOM 3557 O O . ILE A 1 466 ? -8.564 -10.621 -1.201 1.00 94.88 466 ILE A O 1
ATOM 3561 N N . SER A 1 467 ? -10.070 -11.918 -0.136 1.00 94.38 467 SER A N 1
ATOM 3562 C CA . SER A 1 467 ? -9.913 -13.052 -1.054 1.00 94.38 467 SER A CA 1
ATOM 3563 C C . SER A 1 467 ? -10.423 -12.709 -2.452 1.00 94.38 467 SER A C 1
ATOM 3565 O O . SER A 1 467 ? -9.743 -13.009 -3.436 1.00 94.38 467 SER A O 1
ATOM 3567 N N . ASP A 1 468 ? -11.570 -12.035 -2.540 1.00 94.50 468 ASP A N 1
ATOM 3568 C CA . ASP A 1 468 ? -12.180 -11.642 -3.808 1.00 94.50 468 ASP A CA 1
ATOM 3569 C C . ASP A 1 468 ? -11.281 -10.655 -4.556 1.00 94.50 468 ASP A C 1
ATOM 3571 O O . ASP A 1 468 ? -10.967 -10.880 -5.724 1.00 94.50 468 ASP A O 1
ATOM 3575 N N . ILE A 1 469 ? -10.746 -9.641 -3.865 1.00 95.69 469 ILE A N 1
ATOM 3576 C CA . ILE A 1 469 ? -9.772 -8.690 -4.425 1.00 95.69 469 ILE A CA 1
ATOM 3577 C C . ILE A 1 469 ? -8.563 -9.425 -5.008 1.00 95.69 469 ILE A C 1
ATOM 3579 O O . ILE A 1 469 ? -8.170 -9.171 -6.148 1.00 95.69 469 ILE A O 1
ATOM 3583 N N . LYS A 1 470 ? -7.971 -10.350 -4.241 1.00 96.31 470 LYS A N 1
ATOM 3584 C CA . LYS A 1 470 ? -6.806 -11.118 -4.696 1.00 96.31 470 LYS A CA 1
ATOM 3585 C C . LYS A 1 470 ? -7.136 -11.946 -5.938 1.00 96.31 470 LYS A C 1
ATOM 3587 O O . LYS A 1 470 ? -6.317 -12.018 -6.852 1.00 96.31 470 LYS A O 1
ATOM 3592 N N . SER A 1 471 ? -8.321 -12.555 -5.980 1.00 96.06 471 SER A N 1
ATOM 3593 C CA . SER A 1 471 ? -8.771 -13.344 -7.128 1.00 96.06 471 SER A CA 1
ATOM 3594 C C . SER A 1 471 ? -9.020 -12.484 -8.374 1.00 96.06 471 SER A C 1
ATOM 3596 O O . SER A 1 471 ? -8.546 -12.847 -9.447 1.00 96.06 471 SER A O 1
ATOM 3598 N N . SER A 1 472 ? -9.652 -11.313 -8.224 1.00 95.50 472 SER A N 1
ATOM 3599 C CA . SER A 1 472 ? -9.934 -10.371 -9.315 1.00 95.50 472 SER A CA 1
ATOM 3600 C C . SER A 1 472 ? -8.645 -9.858 -9.948 1.00 95.50 472 SER A C 1
ATOM 3602 O O . SER A 1 472 ? -8.457 -9.960 -11.156 1.00 95.50 472 SER A O 1
ATOM 3604 N N . LEU A 1 473 ? -7.700 -9.393 -9.126 1.00 94.50 473 LEU A N 1
ATOM 3605 C CA . LEU A 1 473 ? -6.415 -8.882 -9.610 1.00 94.50 473 LEU A CA 1
ATOM 3606 C C . LEU A 1 473 ? -5.565 -9.961 -10.284 1.00 94.50 473 LEU A C 1
ATOM 3608 O O . LEU A 1 473 ? -4.835 -9.673 -11.232 1.00 94.50 473 LEU A O 1
ATOM 3612 N N . LYS A 1 474 ? -5.641 -11.203 -9.794 1.00 95.25 474 LYS A N 1
ATOM 3613 C CA . LYS A 1 474 ? -4.969 -12.334 -10.433 1.00 95.25 474 LYS A CA 1
ATOM 3614 C C . LYS A 1 474 ? -5.596 -12.642 -11.797 1.00 95.25 474 LYS A C 1
ATOM 3616 O O . LYS A 1 474 ? -4.859 -12.798 -12.765 1.00 95.25 474 LYS A O 1
ATOM 3621 N N . ALA A 1 475 ? -6.926 -12.675 -11.883 1.00 93.88 475 ALA A N 1
ATOM 3622 C CA . ALA A 1 475 ? -7.641 -12.911 -13.136 1.00 93.88 475 ALA A CA 1
ATOM 3623 C C . ALA A 1 475 ? -7.356 -11.816 -14.180 1.00 93.88 475 ALA A C 1
ATOM 3625 O O . ALA A 1 475 ? -7.113 -12.126 -15.342 1.00 93.88 475 ALA A O 1
ATOM 3626 N N . GLU A 1 476 ? -7.314 -10.546 -13.771 1.00 91.81 476 GLU A N 1
ATOM 3627 C CA . GLU A 1 476 ? -6.938 -9.430 -14.649 1.00 91.81 476 GLU A CA 1
ATOM 3628 C C . GLU A 1 476 ? -5.496 -9.547 -15.158 1.00 91.81 476 GLU A C 1
ATOM 3630 O O . GLU A 1 476 ? -5.235 -9.313 -16.338 1.00 91.81 476 GLU A O 1
ATOM 3635 N N . ALA A 1 477 ? -4.556 -9.939 -14.293 1.00 90.69 477 ALA A N 1
ATOM 3636 C CA . ALA A 1 477 ? -3.164 -10.133 -14.687 1.00 90.69 477 ALA A CA 1
ATOM 3637 C C . ALA A 1 477 ? -2.997 -11.304 -15.667 1.00 90.69 477 ALA A C 1
ATOM 3639 O O . ALA A 1 477 ? -2.274 -11.173 -16.654 1.00 90.69 477 ALA A O 1
ATOM 3640 N N . GLU A 1 478 ? -3.689 -12.421 -15.431 1.00 93.25 478 GLU A N 1
ATOM 3641 C CA . GLU A 1 478 ? -3.716 -13.569 -16.345 1.00 93.25 478 GLU A CA 1
ATOM 3642 C C . GLU A 1 478 ? -4.353 -13.193 -17.693 1.00 93.25 478 GLU A C 1
ATOM 3644 O O . GLU A 1 478 ? -3.809 -13.537 -18.742 1.00 93.25 478 GLU A O 1
ATOM 3649 N N . ALA A 1 479 ? -5.444 -12.421 -17.687 1.00 92.62 479 ALA A N 1
ATOM 3650 C CA . ALA A 1 479 ? -6.083 -11.931 -18.907 1.00 92.62 479 ALA A CA 1
ATOM 3651 C C . ALA A 1 479 ? -5.165 -10.990 -19.706 1.00 92.62 479 ALA A C 1
ATOM 3653 O O . ALA A 1 479 ? -5.060 -11.117 -20.926 1.00 92.62 479 ALA A O 1
ATOM 3654 N N . LEU A 1 480 ? -4.459 -10.075 -19.034 1.00 90.00 480 LEU A N 1
ATOM 3655 C CA . LEU A 1 480 ? -3.493 -9.191 -19.686 1.00 90.00 480 LEU A CA 1
ATOM 3656 C C . LEU A 1 480 ? -2.313 -9.979 -20.266 1.00 90.00 480 LEU A C 1
ATOM 3658 O O . LEU A 1 480 ? -1.879 -9.693 -21.381 1.00 90.00 480 LEU A O 1
ATOM 3662 N N . GLN A 1 481 ? -1.808 -10.979 -19.539 1.00 89.69 481 GLN A N 1
ATOM 3663 C CA . GLN A 1 481 ? -0.742 -11.847 -20.034 1.00 89.69 481 GLN A CA 1
ATOM 3664 C C . GLN A 1 481 ? -1.189 -12.608 -21.289 1.00 89.69 481 GLN A C 1
ATOM 3666 O O . GLN A 1 481 ? -0.469 -12.604 -22.282 1.00 89.69 481 GLN A O 1
ATOM 3671 N N . GLN A 1 482 ? -2.394 -13.182 -21.289 1.00 92.38 482 GLN A N 1
ATOM 3672 C CA . GLN A 1 482 ? -2.954 -13.862 -22.462 1.00 92.38 482 GLN A CA 1
ATOM 3673 C C . GLN A 1 482 ? -3.121 -12.914 -23.657 1.00 92.38 482 GLN A C 1
ATOM 3675 O O . GLN A 1 482 ? -2.809 -13.288 -24.783 1.00 92.38 482 GLN A O 1
ATOM 3680 N N . GLN A 1 483 ? -3.561 -11.671 -23.429 1.00 91.31 483 GLN A N 1
ATOM 3681 C CA . GLN A 1 483 ? -3.651 -10.657 -24.487 1.00 91.31 483 GLN A CA 1
ATOM 3682 C C . GLN A 1 483 ? -2.275 -10.291 -25.057 1.00 91.31 483 GLN A C 1
ATOM 3684 O O . GLN A 1 483 ? -2.132 -10.150 -26.270 1.00 91.31 483 GLN A O 1
ATOM 3689 N N . GLN A 1 484 ? -1.257 -10.152 -24.205 1.00 90.56 484 GLN A N 1
ATOM 3690 C CA . GLN A 1 484 ? 0.112 -9.870 -24.643 1.00 90.56 484 GLN A CA 1
ATOM 3691 C C . GLN A 1 484 ? 0.728 -11.047 -25.404 1.00 90.56 484 GLN A C 1
ATOM 3693 O O . GLN A 1 484 ? 1.399 -10.829 -26.410 1.00 90.56 484 GLN A O 1
ATOM 3698 N N . GLU A 1 485 ? 0.494 -12.280 -24.956 1.00 90.94 485 GLU A N 1
ATOM 3699 C CA . GLU A 1 485 ? 0.943 -13.492 -25.646 1.00 90.94 485 GLU A CA 1
ATOM 3700 C C . GLU A 1 485 ? 0.257 -13.637 -27.010 1.00 90.94 485 GLU A C 1
ATOM 3702 O O . GLU A 1 485 ? 0.947 -13.856 -28.003 1.00 90.94 485 GLU A O 1
ATOM 3707 N N . ALA A 1 486 ? -1.057 -13.403 -27.090 1.00 92.19 486 ALA A N 1
ATOM 3708 C CA . ALA A 1 486 ? -1.800 -13.410 -28.349 1.00 92.19 486 ALA A CA 1
ATOM 3709 C C . ALA A 1 486 ? -1.314 -12.318 -29.319 1.00 92.19 486 ALA A C 1
ATOM 3711 O O . ALA A 1 486 ? -1.084 -12.599 -30.492 1.00 92.19 486 ALA A O 1
ATOM 3712 N N . ALA A 1 487 ? -1.082 -11.093 -28.833 1.00 91.50 487 ALA A N 1
ATOM 3713 C CA . ALA A 1 487 ? -0.539 -10.006 -29.649 1.00 91.50 487 ALA A CA 1
ATOM 3714 C C . ALA A 1 487 ? 0.900 -10.291 -30.115 1.00 91.50 487 ALA A C 1
ATOM 3716 O O . ALA A 1 487 ? 1.268 -9.969 -31.244 1.00 91.50 487 ALA A O 1
ATOM 3717 N N . ALA A 1 488 ? 1.725 -10.915 -29.268 1.00 90.56 488 ALA A N 1
ATOM 3718 C CA . ALA A 1 488 ? 3.077 -11.326 -29.633 1.00 90.56 488 ALA A CA 1
ATOM 3719 C C . ALA A 1 488 ? 3.078 -12.481 -30.647 1.00 90.56 488 ALA A C 1
ATOM 3721 O O . ALA A 1 488 ? 3.948 -12.522 -31.515 1.00 90.56 488 ALA A O 1
ATOM 3722 N N . GLU A 1 489 ? 2.131 -13.416 -30.554 1.00 90.19 489 GLU A N 1
ATOM 3723 C CA . GLU A 1 489 ? 1.949 -14.480 -31.543 1.00 90.19 489 GLU A CA 1
ATOM 3724 C C . GLU A 1 489 ? 1.448 -13.916 -32.877 1.00 90.19 489 GLU A C 1
ATOM 3726 O O . GLU A 1 489 ? 1.999 -14.251 -33.921 1.00 90.19 489 GLU A O 1
ATOM 3731 N N . GLU A 1 490 ? 0.478 -13.002 -32.864 1.00 90.00 490 GLU A N 1
ATOM 3732 C CA . GLU A 1 490 ? 0.004 -12.316 -34.068 1.00 90.00 490 GLU A CA 1
ATOM 3733 C C . GLU A 1 490 ? 1.127 -11.517 -34.744 1.00 90.00 490 GLU A C 1
ATOM 3735 O O . GLU A 1 490 ? 1.312 -11.628 -35.956 1.00 90.00 490 GLU A O 1
ATOM 3740 N N . ALA A 1 491 ? 1.943 -10.797 -33.966 1.00 90.44 491 ALA A N 1
ATOM 3741 C CA . ALA A 1 491 ? 3.123 -10.106 -34.482 1.00 90.44 491 ALA A CA 1
ATOM 3742 C C . ALA A 1 491 ? 4.111 -11.080 -35.148 1.00 90.44 491 ALA A C 1
ATOM 3744 O O . ALA A 1 491 ? 4.563 -10.821 -36.261 1.00 90.44 491 ALA A O 1
ATOM 3745 N N . ARG A 1 492 ? 4.382 -12.240 -34.529 1.00 86.19 492 ARG A N 1
ATOM 3746 C CA . ARG A 1 492 ? 5.225 -13.280 -35.146 1.00 86.19 492 ARG A CA 1
ATOM 3747 C C . ARG A 1 492 ? 4.616 -13.832 -36.434 1.00 86.19 492 ARG A C 1
ATOM 3749 O O . ARG A 1 492 ? 5.337 -13.981 -37.413 1.00 86.19 492 ARG A O 1
ATOM 3756 N N . ARG A 1 493 ? 3.305 -14.096 -36.471 1.00 86.88 493 ARG A N 1
ATOM 3757 C CA . ARG A 1 493 ? 2.619 -14.591 -37.681 1.00 86.88 493 ARG A CA 1
ATOM 3758 C C . ARG A 1 493 ? 2.666 -13.570 -38.819 1.00 86.88 493 ARG A C 1
ATOM 3760 O O . ARG A 1 493 ? 2.835 -13.955 -39.973 1.00 86.88 493 ARG A O 1
ATOM 3767 N N . MET A 1 494 ? 2.546 -12.280 -38.506 1.00 78.31 494 MET A N 1
ATOM 3768 C CA . MET A 1 494 ? 2.689 -11.197 -39.483 1.00 78.31 494 MET A CA 1
ATOM 3769 C C . MET A 1 494 ? 4.125 -11.088 -40.008 1.00 78.31 494 MET A C 1
ATOM 3771 O O . MET A 1 494 ? 4.316 -10.926 -41.213 1.00 78.31 494 MET A O 1
ATOM 3775 N N . ASP A 1 495 ? 5.129 -11.226 -39.141 1.00 82.62 495 ASP A N 1
ATOM 3776 C CA . ASP A 1 495 ? 6.539 -11.231 -39.545 1.00 82.62 495 ASP A CA 1
ATOM 3777 C C . ASP A 1 495 ? 6.873 -12.440 -40.437 1.00 82.62 495 ASP A C 1
ATOM 3779 O O . ASP A 1 495 ? 7.490 -12.274 -41.490 1.00 82.62 495 ASP A O 1
ATOM 3783 N N . GLU A 1 496 ? 6.388 -13.638 -40.096 1.00 81.00 496 GLU A N 1
ATOM 3784 C CA . GLU A 1 496 ? 6.551 -14.847 -40.917 1.00 81.00 496 GLU A CA 1
ATOM 3785 C C . GLU A 1 496 ? 5.874 -14.708 -42.294 1.00 81.00 496 GLU A C 1
ATOM 3787 O O . GLU A 1 496 ? 6.476 -15.030 -43.322 1.00 81.00 496 GLU A O 1
ATOM 3792 N N . ALA A 1 497 ? 4.656 -14.155 -42.352 1.00 77.50 497 ALA A N 1
ATOM 3793 C CA . ALA A 1 497 ? 3.956 -13.892 -43.613 1.00 77.50 497 ALA A CA 1
ATOM 3794 C C . ALA A 1 497 ? 4.672 -12.834 -44.479 1.00 77.50 497 ALA A C 1
ATOM 3796 O O . ALA A 1 497 ? 4.729 -12.948 -45.713 1.00 77.50 497 ALA A O 1
ATOM 3797 N N . ASN A 1 498 ? 5.257 -11.813 -43.847 1.00 77.25 498 ASN A N 1
ATOM 3798 C CA . ASN A 1 498 ? 6.074 -10.810 -44.527 1.00 77.25 498 ASN A CA 1
ATOM 3799 C C . ASN A 1 498 ? 7.365 -11.422 -45.089 1.00 77.25 498 ASN A C 1
ATOM 3801 O O . ASN A 1 498 ? 7.756 -11.093 -46.213 1.00 77.25 498 ASN A O 1
ATOM 3805 N N . ASP A 1 499 ? 7.991 -12.354 -44.370 1.00 75.12 499 ASP A N 1
ATOM 3806 C CA . ASP A 1 499 ? 9.177 -13.074 -44.836 1.00 75.12 499 ASP A CA 1
ATOM 3807 C C . ASP A 1 499 ? 8.875 -14.018 -46.007 1.00 75.12 499 ASP A C 1
ATOM 3809 O O . ASP A 1 499 ? 9.647 -14.072 -46.971 1.00 75.12 499 ASP A O 1
ATOM 3813 N N . GLU A 1 500 ? 7.736 -14.712 -46.002 1.00 70.44 500 GLU A N 1
ATOM 3814 C CA . GLU A 1 500 ? 7.293 -15.498 -47.161 1.00 70.44 500 GLU A CA 1
ATOM 3815 C C . GLU A 1 500 ? 7.031 -14.618 -48.388 1.00 70.44 500 GLU A C 1
ATOM 3817 O O . GLU A 1 500 ? 7.417 -14.960 -49.510 1.00 70.44 500 GLU A O 1
ATOM 3822 N N . THR A 1 501 ? 6.424 -13.449 -48.183 1.00 72.31 501 THR A N 1
ATOM 3823 C CA . THR A 1 501 ? 6.179 -12.476 -49.254 1.00 72.31 501 THR A CA 1
ATOM 3824 C C . THR A 1 501 ? 7.496 -11.912 -49.795 1.00 72.31 501 THR A C 1
ATOM 3826 O O . THR A 1 501 ? 7.681 -11.800 -51.009 1.00 72.31 501 THR A O 1
ATOM 3829 N N . ARG A 1 502 ? 8.464 -11.628 -48.915 1.00 68.81 502 ARG A N 1
ATOM 3830 C CA . ARG A 1 502 ? 9.814 -11.198 -49.296 1.00 68.81 502 ARG A CA 1
ATOM 3831 C C . ARG A 1 502 ? 10.545 -12.270 -50.105 1.00 68.81 502 ARG A C 1
ATOM 3833 O O . ARG A 1 502 ? 11.174 -11.926 -51.104 1.00 68.81 502 ARG A O 1
ATOM 3840 N N . LYS A 1 503 ? 10.440 -13.549 -49.724 1.00 78.00 503 LYS A N 1
ATOM 3841 C CA . LYS A 1 503 ? 11.018 -14.674 -50.481 1.00 78.00 503 LYS A CA 1
ATOM 3842 C C . LYS A 1 503 ? 10.407 -14.796 -51.878 1.00 78.00 503 LYS A C 1
ATOM 3844 O O . LYS A 1 503 ? 11.157 -14.806 -52.850 1.00 78.00 503 LYS A O 1
ATOM 3849 N N . LYS A 1 504 ? 9.074 -14.767 -51.999 1.00 79.25 504 LYS A N 1
ATOM 3850 C CA . LYS A 1 504 ? 8.379 -14.803 -53.304 1.00 79.25 504 LYS A CA 1
ATOM 3851 C C . LYS A 1 504 ? 8.796 -13.644 -54.214 1.00 79.25 504 LYS A C 1
ATOM 3853 O O . LYS A 1 504 ? 9.084 -13.849 -55.391 1.00 79.25 504 LYS A O 1
ATOM 3858 N N . ASN A 1 505 ? 8.906 -12.437 -53.657 1.00 73.50 505 ASN A N 1
ATOM 3859 C CA . ASN A 1 505 ? 9.351 -11.262 -54.407 1.00 73.50 505 ASN A CA 1
ATOM 3860 C C . ASN A 1 505 ? 10.810 -11.381 -54.880 1.00 73.50 505 ASN A C 1
ATOM 3862 O O . ASN A 1 505 ? 11.128 -10.922 -55.977 1.00 73.50 505 ASN A O 1
ATOM 3866 N N . LEU A 1 506 ? 11.698 -11.992 -54.084 1.00 72.88 506 LEU A N 1
ATOM 3867 C CA . LEU A 1 506 ? 13.091 -12.240 -54.473 1.00 72.88 506 LEU A CA 1
ATOM 3868 C C . LEU A 1 506 ? 13.196 -13.285 -55.592 1.00 72.88 506 LEU A C 1
ATOM 3870 O O . LEU A 1 506 ? 13.903 -13.040 -56.570 1.00 72.88 506 LEU A O 1
ATOM 3874 N N . GLU A 1 507 ? 12.451 -14.387 -55.499 1.00 79.75 507 GLU A N 1
ATOM 3875 C CA . GLU A 1 507 ? 12.402 -15.420 -56.544 1.00 79.75 507 GLU A CA 1
ATOM 3876 C C . GLU A 1 507 ? 11.885 -14.860 -57.880 1.00 79.75 507 GLU A C 1
ATOM 3878 O O . GLU A 1 507 ? 12.457 -15.126 -58.941 1.00 79.75 507 GLU A O 1
ATOM 3883 N N . GLU A 1 508 ? 10.851 -14.011 -57.856 1.00 79.38 508 GLU A N 1
ATOM 3884 C CA . GLU A 1 508 ? 10.344 -13.358 -59.069 1.00 79.38 508 GLU A CA 1
ATOM 3885 C C . GLU A 1 508 ? 11.385 -12.405 -59.690 1.00 79.38 508 GLU A C 1
ATOM 3887 O O . GLU A 1 508 ? 11.524 -12.322 -60.916 1.00 79.38 508 GLU A O 1
ATOM 3892 N N . LEU A 1 509 ? 12.157 -11.702 -58.855 1.00 71.19 509 LEU A N 1
ATOM 3893 C CA . LEU A 1 509 ? 13.225 -10.798 -59.291 1.00 71.19 509 LEU A CA 1
ATOM 3894 C C . LEU A 1 509 ? 14.393 -11.560 -59.929 1.00 71.19 509 LEU A C 1
ATOM 3896 O O . LEU A 1 509 ? 14.938 -11.116 -60.944 1.00 71.19 509 LEU A O 1
ATOM 3900 N N . GLU A 1 510 ? 14.764 -12.712 -59.373 1.00 76.88 510 GLU A N 1
ATOM 3901 C CA . GLU A 1 510 ? 15.771 -13.596 -59.960 1.00 76.88 510 GLU A CA 1
ATOM 3902 C C . GLU A 1 510 ? 15.305 -14.186 -61.289 1.00 76.88 510 GLU A C 1
ATOM 3904 O O . GLU A 1 510 ? 16.072 -14.161 -62.257 1.00 76.88 510 GLU A O 1
ATOM 3909 N N . ARG A 1 511 ? 14.033 -14.596 -61.390 1.00 82.31 511 ARG A N 1
ATOM 3910 C CA . ARG A 1 511 ? 13.449 -15.058 -62.655 1.00 82.31 511 ARG A CA 1
ATOM 3911 C C . ARG A 1 511 ? 13.504 -13.970 -63.727 1.00 82.31 511 ARG A C 1
ATOM 3913 O O . ARG A 1 511 ? 14.026 -14.208 -64.812 1.00 82.31 511 ARG A O 1
ATOM 3920 N N . LYS A 1 512 ? 13.097 -12.737 -63.396 1.00 79.56 512 LYS A N 1
ATOM 3921 C CA . LYS A 1 512 ? 13.184 -11.582 -64.313 1.00 79.56 512 LYS A CA 1
ATOM 3922 C C . LYS A 1 512 ? 14.621 -11.282 -64.749 1.00 79.56 512 LYS A C 1
ATOM 3924 O O . LYS A 1 512 ? 14.855 -10.946 -65.909 1.00 79.56 512 LYS A O 1
ATOM 3929 N N . ARG A 1 513 ? 15.603 -11.408 -63.849 1.00 77.50 513 ARG A N 1
ATOM 3930 C CA . ARG A 1 513 ? 17.030 -11.225 -64.179 1.00 77.50 513 ARG A CA 1
ATOM 3931 C C . ARG A 1 513 ? 17.575 -12.347 -65.062 1.00 77.50 513 ARG A C 1
ATOM 3933 O O . ARG A 1 513 ? 18.427 -12.073 -65.904 1.00 77.50 513 ARG A O 1
ATOM 3940 N N . ALA A 1 514 ? 17.126 -13.585 -64.870 1.00 79.38 514 ALA A N 1
ATOM 3941 C CA . ALA A 1 514 ? 17.508 -14.717 -65.709 1.00 79.38 514 ALA A CA 1
ATOM 3942 C C . ALA A 1 514 ? 16.900 -14.602 -67.116 1.00 79.38 514 ALA A C 1
ATOM 3944 O O . ALA A 1 514 ? 17.612 -14.773 -68.103 1.00 79.38 514 ALA A O 1
ATOM 3945 N N . ASP A 1 515 ? 15.624 -14.226 -67.213 1.00 79.69 515 ASP A N 1
ATOM 3946 C CA . ASP A 1 515 ? 14.937 -14.018 -68.492 1.00 79.69 515 ASP A CA 1
ATOM 3947 C C . ASP A 1 515 ? 15.566 -12.862 -69.283 1.00 79.69 515 ASP A C 1
ATOM 3949 O O . ASP A 1 515 ? 15.792 -12.978 -70.488 1.00 79.69 515 ASP A O 1
ATOM 3953 N N . LYS A 1 516 ? 15.942 -11.772 -68.598 1.00 79.50 516 LYS A N 1
ATOM 3954 C CA . LYS A 1 516 ? 16.662 -10.653 -69.218 1.00 79.50 516 LYS A CA 1
ATOM 3955 C C . LYS A 1 516 ? 18.035 -11.072 -69.757 1.00 79.50 516 LYS A C 1
ATOM 3957 O O . LYS A 1 516 ? 18.351 -10.730 -70.891 1.00 79.50 516 LYS A O 1
ATOM 3962 N N . ARG A 1 517 ? 18.813 -11.851 -68.993 1.00 75.56 517 ARG A N 1
ATOM 3963 C CA . ARG A 1 517 ? 20.114 -12.376 -69.449 1.00 75.56 517 ARG A CA 1
ATOM 3964 C C . ARG A 1 517 ? 19.974 -13.257 -70.690 1.00 75.56 517 ARG A C 1
ATOM 3966 O O . ARG A 1 517 ? 20.672 -13.035 -71.671 1.00 75.56 517 ARG A O 1
ATOM 3973 N N . LYS A 1 518 ? 19.001 -14.174 -70.702 1.00 78.31 518 LYS A N 1
ATOM 3974 C CA . LYS A 1 518 ? 18.714 -15.015 -71.877 1.00 78.31 518 LYS A CA 1
ATOM 3975 C C . LYS A 1 518 ? 18.312 -14.193 -73.104 1.00 78.31 518 LYS A C 1
ATOM 3977 O O . LYS A 1 518 ? 18.695 -14.523 -74.223 1.00 78.31 518 LYS A O 1
ATOM 3982 N N . ALA A 1 519 ? 17.539 -13.123 -72.913 1.00 78.44 519 ALA A N 1
ATOM 3983 C CA . ALA A 1 519 ? 17.154 -12.229 -74.002 1.00 78.44 519 ALA A CA 1
ATOM 3984 C C . ALA A 1 519 ? 18.353 -11.441 -74.565 1.00 78.44 519 ALA A C 1
ATOM 3986 O O . ALA A 1 519 ? 18.445 -11.257 -75.779 1.00 78.44 519 ALA A O 1
ATOM 3987 N N . GLU A 1 520 ? 19.274 -11.005 -73.702 1.00 73.69 520 GLU A N 1
ATOM 3988 C CA . GLU A 1 520 ? 20.512 -10.321 -74.094 1.00 73.69 520 GLU A CA 1
ATOM 3989 C C . GLU A 1 520 ? 21.459 -11.261 -74.859 1.00 73.69 520 GLU A C 1
ATOM 3991 O O . GLU A 1 520 ? 21.914 -10.899 -75.944 1.00 73.69 520 GLU A O 1
ATOM 3996 N N . GLU A 1 521 ? 21.652 -12.494 -74.383 1.00 74.25 521 GLU A N 1
ATOM 3997 C CA . GLU A 1 521 ? 22.448 -13.530 -75.064 1.00 74.25 521 GLU A CA 1
ATOM 3998 C C . GLU A 1 521 ? 21.880 -13.873 -76.455 1.00 74.25 521 GLU A C 1
ATOM 4000 O O . GLU A 1 521 ? 22.612 -13.932 -77.445 1.00 74.25 521 GLU A O 1
ATOM 4005 N N . LEU A 1 522 ? 20.553 -14.022 -76.573 1.00 75.62 522 LEU A N 1
ATOM 4006 C CA . LEU A 1 522 ? 19.885 -14.246 -77.861 1.00 75.62 522 LEU A CA 1
ATOM 4007 C C . LEU A 1 522 ? 20.035 -13.056 -78.819 1.00 75.62 522 LEU A C 1
ATOM 4009 O O . LEU A 1 522 ? 20.152 -13.244 -80.033 1.00 75.62 522 LEU A O 1
ATOM 4013 N N . ALA A 1 523 ? 20.013 -11.826 -78.304 1.00 75.00 523 ALA A N 1
ATOM 4014 C CA . ALA A 1 523 ? 20.208 -10.630 -79.115 1.00 75.00 523 ALA A CA 1
ATOM 4015 C C . ALA A 1 523 ? 21.660 -10.500 -79.601 1.00 75.00 523 ALA A C 1
ATOM 4017 O O . ALA A 1 523 ? 21.890 -10.101 -80.746 1.00 75.00 523 ALA A O 1
ATOM 4018 N N . GLU A 1 524 ? 22.635 -10.858 -78.767 1.00 71.69 524 GLU A N 1
ATOM 4019 C CA . GLU A 1 524 ? 24.053 -10.851 -79.125 1.00 71.69 524 GLU A CA 1
ATOM 4020 C C . GLU A 1 524 ? 24.386 -11.930 -80.164 1.00 71.69 524 GLU A C 1
ATOM 4022 O O . GLU A 1 524 ? 25.012 -11.624 -81.184 1.00 71.69 524 GLU A O 1
ATOM 4027 N N . ALA A 1 525 ? 23.860 -13.148 -79.999 1.00 73.12 525 ALA A N 1
ATOM 4028 C CA . ALA A 1 525 ? 23.997 -14.221 -80.983 1.00 73.12 525 ALA A CA 1
ATOM 4029 C C . ALA A 1 525 ? 23.441 -13.813 -82.362 1.00 73.12 525 ALA A C 1
ATOM 4031 O O . ALA A 1 525 ? 24.111 -13.982 -83.384 1.00 73.12 525 ALA A O 1
ATOM 4032 N N . LYS A 1 526 ? 22.261 -13.174 -82.400 1.00 77.38 526 LYS A N 1
ATOM 4033 C CA . LYS A 1 526 ? 21.672 -12.650 -83.648 1.00 77.38 526 LYS A CA 1
ATOM 4034 C C . LYS A 1 526 ? 22.524 -11.556 -84.295 1.00 77.38 526 LYS A C 1
ATOM 4036 O O . LYS A 1 526 ? 22.612 -11.490 -85.521 1.00 77.38 526 LYS A O 1
ATOM 4041 N N . ARG A 1 527 ? 23.171 -10.695 -83.499 1.00 69.44 527 ARG A N 1
ATOM 4042 C CA . ARG A 1 527 ? 24.089 -9.664 -84.016 1.00 69.44 527 ARG A CA 1
ATOM 4043 C C . ARG A 1 527 ? 25.339 -10.282 -84.639 1.00 69.44 527 ARG A C 1
ATOM 4045 O O . ARG A 1 527 ? 25.746 -9.848 -85.716 1.00 69.44 527 ARG A O 1
ATOM 4052 N N . LEU A 1 528 ? 25.922 -11.290 -83.992 1.00 69.75 528 LEU A N 1
ATOM 4053 C CA . LEU A 1 528 ? 27.086 -12.022 -84.499 1.00 69.75 528 LEU A CA 1
ATOM 4054 C C . LEU A 1 528 ? 26.772 -12.766 -85.803 1.00 69.75 528 LEU A C 1
ATOM 4056 O O . LEU A 1 528 ? 27.555 -12.694 -86.750 1.00 69.75 528 LEU A O 1
ATOM 4060 N N . GLU A 1 529 ? 25.607 -13.410 -85.896 1.00 71.56 529 GLU A N 1
ATOM 4061 C CA . GLU A 1 529 ? 25.184 -14.108 -87.115 1.00 71.56 529 GLU A CA 1
ATOM 4062 C C . GLU A 1 529 ? 24.950 -13.137 -88.285 1.00 71.56 529 GLU A C 1
ATOM 4064 O O . GLU A 1 529 ? 25.420 -13.370 -89.400 1.00 71.56 529 GLU A O 1
ATOM 4069 N N . HIS A 1 530 ? 24.293 -12.000 -88.033 1.00 71.19 530 HIS A N 1
ATOM 4070 C CA . HIS A 1 530 ? 24.091 -10.962 -89.046 1.00 71.19 530 HIS A CA 1
ATOM 4071 C C . HIS A 1 530 ? 25.419 -10.350 -89.519 1.00 71.19 530 HIS A C 1
ATOM 4073 O O . HIS A 1 530 ? 25.604 -10.109 -90.711 1.00 71.19 530 HIS A O 1
ATOM 4079 N N . LYS A 1 531 ? 26.375 -10.141 -88.603 1.00 73.56 531 LYS A N 1
ATOM 4080 C CA . LYS A 1 531 ? 27.715 -9.649 -88.946 1.00 73.56 531 LYS A CA 1
ATOM 4081 C C . LYS A 1 531 ? 28.467 -10.642 -89.839 1.00 73.56 531 LYS A C 1
ATOM 4083 O O . LYS A 1 531 ? 29.007 -10.228 -90.860 1.00 73.56 531 LYS A O 1
ATOM 4088 N N . ARG A 1 532 ? 28.416 -11.943 -89.522 1.00 70.81 532 ARG A N 1
ATOM 4089 C CA . ARG A 1 532 ? 28.997 -13.004 -90.365 1.00 70.81 532 ARG A CA 1
ATOM 4090 C C . ARG A 1 532 ? 28.365 -13.062 -91.757 1.00 70.81 532 ARG A C 1
ATOM 4092 O O . ARG A 1 532 ? 29.089 -13.204 -92.738 1.00 70.81 532 ARG A O 1
ATOM 4099 N N . LYS A 1 533 ? 27.039 -12.908 -91.868 1.00 70.06 533 LYS A N 1
ATOM 4100 C CA . LYS A 1 533 ? 26.351 -12.842 -93.173 1.00 70.06 533 LYS A CA 1
ATOM 4101 C C . LYS A 1 533 ? 26.803 -11.639 -94.002 1.00 70.06 533 LYS A C 1
ATOM 4103 O O . LYS A 1 533 ? 27.138 -11.807 -95.170 1.00 70.06 533 LYS A O 1
ATOM 4108 N N . LEU A 1 534 ? 26.899 -10.456 -93.395 1.00 68.06 534 LEU A N 1
ATOM 4109 C CA . LEU A 1 534 ? 27.377 -9.252 -94.083 1.00 68.06 534 LEU A CA 1
ATOM 4110 C C . LEU A 1 534 ? 28.845 -9.352 -94.520 1.00 68.06 534 LEU A C 1
ATOM 4112 O O . LEU A 1 534 ? 29.195 -8.853 -95.587 1.00 68.06 534 LEU A O 1
ATOM 4116 N N . GLU A 1 535 ? 29.709 -9.988 -93.727 1.00 66.12 535 GLU A N 1
ATOM 4117 C CA . GLU A 1 535 ? 31.113 -10.219 -94.094 1.00 66.12 535 GLU A CA 1
ATOM 4118 C C . GLU A 1 535 ? 31.238 -11.205 -95.267 1.00 66.12 535 GLU A C 1
ATOM 4120 O O . GLU A 1 535 ? 31.995 -10.938 -96.200 1.00 66.12 535 GLU A O 1
ATOM 4125 N N . MET A 1 536 ? 30.430 -12.273 -95.293 1.00 64.25 536 MET A N 1
ATOM 4126 C CA . MET A 1 536 ? 30.368 -13.204 -96.429 1.00 64.25 536 MET A CA 1
ATOM 4127 C C . MET A 1 536 ? 29.816 -12.549 -97.707 1.00 64.25 536 MET A C 1
ATOM 4129 O O . MET A 1 536 ? 30.377 -12.730 -98.788 1.00 64.25 536 MET A O 1
ATOM 4133 N N . GLU A 1 537 ? 28.764 -11.731 -97.610 1.00 64.38 537 GLU A N 1
ATOM 4134 C CA . GLU A 1 537 ? 28.244 -10.974 -98.759 1.00 64.38 537 GLU A CA 1
ATOM 4135 C C . GLU A 1 537 ? 29.255 -9.942 -99.281 1.00 64.38 537 GLU A C 1
ATOM 4137 O O . GLU A 1 537 ? 29.389 -9.751 -100.493 1.00 64.38 537 GLU A O 1
ATOM 4142 N N . ARG A 1 538 ? 30.011 -9.299 -98.385 1.00 61.34 538 ARG A N 1
ATOM 4143 C CA . ARG A 1 538 ? 31.049 -8.324 -98.747 1.00 61.34 538 ARG A CA 1
ATOM 4144 C C . ARG A 1 538 ? 32.261 -8.990 -99.403 1.00 61.34 538 ARG A C 1
ATOM 4146 O O . ARG A 1 538 ? 32.779 -8.447 -100.377 1.00 61.34 538 ARG A O 1
ATOM 4153 N N . ALA A 1 539 ? 32.651 -10.178 -98.935 1.00 62.03 539 ALA A N 1
ATOM 4154 C CA . ALA A 1 539 ? 33.699 -10.999 -99.543 1.00 62.03 539 ALA A CA 1
ATOM 4155 C C . ALA A 1 539 ? 33.335 -11.458 -100.969 1.00 62.03 539 ALA A C 1
ATOM 4157 O O . ALA A 1 539 ? 34.195 -11.456 -101.848 1.00 62.03 539 ALA A O 1
ATOM 4158 N N . ASN A 1 540 ? 32.062 -11.783 -101.218 1.00 65.50 540 ASN A N 1
ATOM 4159 C CA . ASN A 1 540 ? 31.584 -12.190 -102.543 1.00 65.50 540 ASN A CA 1
ATOM 4160 C C . ASN A 1 540 ? 31.406 -11.011 -103.515 1.00 65.50 540 ASN A C 1
ATOM 4162 O O . ASN A 1 540 ? 31.620 -11.163 -104.717 1.00 65.50 540 ASN A O 1
ATOM 4166 N N . ARG A 1 541 ? 31.008 -9.832 -103.020 1.00 65.75 541 ARG A N 1
ATOM 4167 C CA . ARG A 1 541 ? 30.716 -8.663 -103.866 1.00 65.75 541 ARG A CA 1
ATOM 4168 C C . ARG A 1 541 ? 31.971 -7.927 -104.342 1.00 65.75 541 ARG A C 1
ATOM 4170 O O . ARG A 1 541 ? 31.986 -7.446 -105.473 1.00 65.75 541 ARG A O 1
ATOM 4177 N N . ASP A 1 542 ? 33.012 -7.858 -103.511 1.00 67.56 542 ASP A N 1
ATOM 4178 C CA . ASP A 1 542 ? 34.246 -7.118 -103.804 1.00 67.56 542 ASP A CA 1
ATOM 4179 C C . ASP A 1 542 ? 35.506 -7.950 -103.447 1.00 67.56 542 ASP A C 1
ATOM 4181 O O . ASP A 1 542 ? 36.184 -7.662 -102.458 1.00 67.56 542 ASP A O 1
ATOM 4185 N N . PRO A 1 543 ? 35.893 -8.958 -104.257 1.00 65.44 543 PRO A N 1
ATOM 4186 C CA . PRO A 1 543 ? 36.959 -9.914 -103.910 1.00 65.44 543 PRO A CA 1
ATOM 4187 C C . PRO A 1 543 ? 38.342 -9.284 -103.676 1.00 65.44 543 PRO A C 1
ATOM 4189 O O . PRO A 1 543 ? 39.169 -9.821 -102.942 1.00 65.44 543 PRO A O 1
ATOM 4192 N N . TRP A 1 544 ? 38.602 -8.111 -104.265 1.00 66.31 544 TRP A N 1
ATOM 4193 C CA . TRP A 1 544 ? 39.851 -7.364 -104.073 1.00 66.31 544 TRP A CA 1
ATOM 4194 C C . TRP A 1 544 ? 39.998 -6.760 -102.668 1.00 66.31 544 TRP A C 1
ATOM 4196 O O . TRP A 1 544 ? 41.069 -6.247 -102.349 1.00 66.31 544 TRP A O 1
ATOM 4206 N N . LEU A 1 545 ? 38.948 -6.780 -101.839 1.00 66.38 545 LEU A N 1
ATOM 4207 C CA . LEU A 1 545 ? 39.027 -6.374 -100.433 1.00 66.38 545 LEU A CA 1
ATOM 4208 C C . LEU A 1 545 ? 39.660 -7.453 -99.538 1.00 66.38 545 LEU A C 1
ATOM 4210 O O . LEU A 1 545 ? 40.177 -7.117 -98.482 1.00 66.38 545 LEU A O 1
ATOM 4214 N N . ASN A 1 546 ? 39.715 -8.711 -99.991 1.00 70.25 546 ASN A N 1
ATOM 4215 C CA . ASN A 1 546 ? 40.356 -9.821 -99.271 1.00 70.25 546 ASN A CA 1
ATOM 4216 C C . ASN A 1 546 ? 41.857 -9.963 -99.578 1.00 70.25 546 ASN A C 1
ATOM 4218 O O . ASN A 1 546 ? 42.487 -10.935 -99.164 1.00 70.25 546 ASN A O 1
ATOM 4222 N N . ALA A 1 547 ? 42.451 -9.026 -100.325 1.00 73.12 547 ALA A N 1
ATOM 4223 C CA . ALA A 1 547 ? 43.895 -9.020 -100.523 1.00 73.12 547 ALA A CA 1
ATOM 4224 C C . ALA A 1 547 ? 44.595 -8.881 -99.152 1.00 73.12 547 ALA A C 1
ATOM 4226 O O . ALA A 1 547 ? 44.183 -8.019 -98.370 1.00 73.12 547 ALA A O 1
ATOM 4227 N N . PRO A 1 548 ? 45.659 -9.655 -98.853 1.00 74.56 548 PRO A N 1
ATOM 4228 C CA . PRO A 1 548 ? 46.327 -9.631 -97.543 1.00 74.56 548 PRO A CA 1
ATOM 4229 C C . PRO A 1 548 ? 46.748 -8.222 -97.110 1.00 74.56 548 PRO A C 1
ATOM 4231 O O . PRO A 1 548 ? 46.662 -7.856 -95.943 1.00 74.56 548 PRO A O 1
ATOM 4234 N N . GLU A 1 549 ? 47.138 -7.399 -98.081 1.00 75.38 549 GLU A N 1
ATOM 4235 C CA . GLU A 1 549 ? 47.543 -6.006 -97.896 1.00 75.38 549 GLU A CA 1
ATOM 4236 C C . GLU A 1 549 ? 46.364 -5.093 -97.517 1.00 75.38 549 GLU A C 1
ATOM 4238 O O . GLU A 1 549 ? 46.532 -4.164 -96.727 1.00 75.38 549 GLU A O 1
ATOM 4243 N N . VAL A 1 550 ? 45.164 -5.354 -98.055 1.00 77.94 550 VAL A N 1
ATOM 4244 C CA . VAL A 1 550 ? 43.936 -4.621 -97.703 1.00 77.94 550 VAL A CA 1
ATOM 4245 C C . VAL A 1 550 ? 43.467 -5.029 -96.312 1.00 77.94 550 VAL A C 1
ATOM 4247 O O . VAL A 1 550 ? 43.182 -4.146 -95.510 1.00 77.94 550 VAL A O 1
ATOM 4250 N N . LEU A 1 551 ? 43.467 -6.328 -95.999 1.00 79.00 551 LEU A N 1
ATOM 4251 C CA . LEU A 1 551 ? 43.106 -6.837 -94.673 1.00 79.00 551 LEU A CA 1
ATOM 4252 C C . LEU A 1 551 ? 44.055 -6.315 -93.589 1.00 79.00 551 LEU A C 1
ATOM 4254 O O . LEU A 1 551 ? 43.593 -5.841 -92.559 1.00 79.00 551 LEU A O 1
ATOM 4258 N N . ALA A 1 552 ? 45.369 -6.305 -93.836 1.00 76.75 552 ALA A N 1
ATOM 4259 C CA . ALA A 1 552 ? 46.343 -5.741 -92.901 1.00 76.75 552 ALA A CA 1
ATOM 4260 C C . ALA A 1 552 ? 46.146 -4.227 -92.693 1.00 76.75 552 ALA A C 1
ATOM 4262 O O . ALA A 1 552 ? 46.272 -3.724 -91.575 1.00 76.75 552 ALA A O 1
ATOM 4263 N N . ALA A 1 553 ? 45.803 -3.485 -93.753 1.00 79.56 553 ALA A N 1
ATOM 4264 C CA . ALA A 1 553 ? 45.522 -2.055 -93.652 1.00 79.56 553 ALA A CA 1
ATOM 4265 C C . ALA A 1 553 ? 44.185 -1.763 -92.941 1.00 79.56 553 ALA A C 1
ATOM 4267 O O . ALA A 1 553 ? 44.103 -0.800 -92.175 1.00 79.56 553 ALA A O 1
ATOM 4268 N N . GLU A 1 554 ? 43.144 -2.571 -93.174 1.00 81.88 554 GLU A N 1
ATOM 4269 C CA . GLU A 1 554 ? 41.855 -2.471 -92.477 1.00 81.88 554 GLU A CA 1
ATOM 4270 C C . GLU A 1 554 ? 41.970 -2.881 -91.004 1.00 81.88 554 GLU A C 1
ATOM 4272 O O . GLU A 1 554 ? 41.394 -2.198 -90.158 1.00 81.88 554 GLU A O 1
ATOM 4277 N N . GLN A 1 555 ? 42.761 -3.911 -90.688 1.00 84.38 555 GLN A N 1
ATOM 4278 C CA . GLN A 1 555 ? 43.050 -4.324 -89.315 1.00 84.38 555 GLN A CA 1
ATOM 4279 C C . GLN A 1 555 ? 43.760 -3.204 -88.551 1.00 84.38 555 GLN A C 1
ATOM 4281 O O . GLN A 1 555 ? 43.280 -2.789 -87.506 1.00 84.38 555 GLN A O 1
ATOM 4286 N N . ASN A 1 556 ? 44.813 -2.610 -89.122 1.00 84.25 556 ASN A N 1
ATOM 4287 C CA . ASN A 1 556 ? 45.501 -1.478 -88.495 1.00 84.25 556 ASN A CA 1
ATOM 4288 C C . ASN A 1 556 ? 44.557 -0.275 -88.265 1.00 84.25 556 ASN A C 1
ATOM 4290 O O . ASN A 1 556 ? 44.613 0.401 -87.241 1.00 84.25 556 ASN A O 1
ATOM 4294 N N . LEU A 1 557 ? 43.630 -0.012 -89.196 1.00 87.00 557 LEU A N 1
ATOM 4295 C CA . LEU A 1 557 ? 42.605 1.017 -89.005 1.00 87.00 557 LEU A CA 1
ATOM 4296 C C . LEU A 1 557 ? 41.608 0.656 -87.887 1.00 87.00 557 LEU A C 1
ATOM 4298 O O . LEU A 1 557 ? 41.144 1.553 -87.178 1.00 87.00 557 LEU A O 1
ATOM 4302 N N . ALA A 1 558 ? 41.246 -0.621 -87.751 1.00 84.75 558 ALA A N 1
ATOM 4303 C CA . ALA A 1 558 ? 40.370 -1.113 -86.694 1.00 84.75 558 ALA A CA 1
ATOM 4304 C C . ALA A 1 558 ? 41.048 -1.015 -85.319 1.00 84.75 558 ALA A C 1
ATOM 4306 O O . ALA A 1 558 ? 40.451 -0.437 -84.411 1.00 84.75 558 ALA A O 1
ATOM 4307 N N . ASP A 1 559 ? 42.306 -1.444 -85.212 1.00 86.00 559 ASP A N 1
ATOM 4308 C CA . ASP A 1 559 ? 43.112 -1.382 -83.989 1.00 86.00 559 ASP A CA 1
ATOM 4309 C C . ASP A 1 559 ? 43.282 0.074 -83.518 1.00 86.00 559 ASP A C 1
ATOM 4311 O O . ASP A 1 559 ? 43.064 0.389 -82.349 1.00 86.00 559 ASP A O 1
ATOM 4315 N N . LEU A 1 560 ? 43.556 1.014 -84.435 1.00 86.44 560 LEU A N 1
ATOM 4316 C CA . LEU A 1 560 ? 43.624 2.448 -84.112 1.00 86.44 560 LEU A CA 1
ATOM 4317 C C . LEU A 1 560 ? 42.272 3.019 -83.645 1.00 86.44 560 LEU A C 1
ATOM 4319 O O . LEU A 1 560 ? 42.226 3.913 -82.794 1.00 86.44 560 LEU A O 1
ATOM 4323 N N . LYS A 1 561 ? 41.152 2.520 -84.184 1.00 87.75 561 LYS A N 1
ATOM 4324 C CA . LYS A 1 561 ? 39.799 2.923 -83.760 1.00 87.75 561 LYS A CA 1
ATOM 4325 C C . LYS A 1 561 ? 39.432 2.349 -82.394 1.00 87.75 561 LYS A C 1
ATOM 4327 O O . LYS A 1 561 ? 38.759 3.042 -81.631 1.00 87.75 561 LYS A O 1
ATOM 4332 N N . GLU A 1 562 ? 39.856 1.129 -82.086 1.00 87.75 562 GLU A N 1
ATOM 4333 C CA . GLU A 1 562 ? 39.678 0.497 -80.778 1.00 87.75 562 GLU A CA 1
ATOM 4334 C C . GLU A 1 562 ? 40.539 1.181 -79.714 1.00 87.75 562 GLU A C 1
ATOM 4336 O O . GLU A 1 562 ? 39.993 1.660 -78.722 1.00 87.75 562 GLU A O 1
ATOM 4341 N N . ALA A 1 563 ? 41.826 1.410 -79.994 1.00 83.00 563 ALA A N 1
ATOM 4342 C CA . ALA A 1 563 ? 42.716 2.184 -79.130 1.00 83.00 563 ALA A CA 1
ATOM 4343 C C . ALA A 1 563 ? 42.157 3.585 -78.826 1.00 83.00 563 ALA A C 1
ATOM 4345 O O . ALA A 1 563 ? 42.289 4.082 -77.709 1.00 83.00 563 ALA A O 1
ATOM 4346 N N . ARG A 1 564 ? 41.465 4.223 -79.785 1.00 88.75 564 ARG A N 1
ATOM 4347 C CA . ARG A 1 564 ? 40.787 5.507 -79.548 1.00 88.75 564 ARG A CA 1
ATOM 4348 C C . ARG A 1 564 ? 39.560 5.373 -78.643 1.00 88.75 564 ARG A C 1
ATOM 4350 O O . ARG A 1 564 ? 39.299 6.281 -77.855 1.00 88.75 564 ARG A O 1
ATOM 4357 N N . ARG A 1 565 ? 38.778 4.293 -78.760 1.00 86.50 565 ARG A N 1
ATOM 4358 C CA . ARG A 1 565 ? 37.638 4.035 -77.858 1.00 86.50 565 ARG A CA 1
ATOM 4359 C C . ARG A 1 565 ? 38.127 3.798 -76.436 1.00 86.50 565 ARG A C 1
ATOM 4361 O O . ARG A 1 565 ? 37.552 4.382 -75.524 1.00 86.50 565 ARG A O 1
ATOM 4368 N N . ASP A 1 566 ? 39.215 3.054 -76.279 1.00 84.88 566 ASP A N 1
ATOM 4369 C CA . ASP A 1 566 ? 39.849 2.809 -74.986 1.00 84.88 566 ASP A CA 1
ATOM 4370 C C . ASP A 1 566 ? 40.454 4.082 -74.395 1.00 84.88 566 ASP A C 1
ATOM 4372 O O . ASP A 1 566 ? 40.205 4.387 -73.230 1.00 84.88 566 ASP A O 1
ATOM 4376 N N . ALA A 1 567 ? 41.171 4.878 -75.195 1.00 84.06 567 ALA A N 1
ATOM 4377 C CA . ALA A 1 567 ? 41.686 6.180 -74.771 1.00 84.06 567 ALA A CA 1
ATOM 4378 C C . ALA A 1 567 ? 40.547 7.127 -74.347 1.00 84.06 567 ALA A C 1
ATOM 4380 O O . ALA A 1 567 ? 40.655 7.811 -73.334 1.00 84.06 567 ALA A O 1
ATOM 4381 N N . ASN A 1 568 ? 39.415 7.126 -75.063 1.00 82.00 568 ASN A N 1
ATOM 4382 C CA . ASN A 1 568 ? 38.227 7.894 -74.672 1.00 82.00 568 ASN A CA 1
ATOM 4383 C C . ASN A 1 568 ? 37.566 7.358 -73.393 1.00 82.00 568 ASN A C 1
ATOM 4385 O O . ASN A 1 568 ? 37.161 8.156 -72.552 1.00 82.00 568 ASN A O 1
ATOM 4389 N N . ALA A 1 569 ? 37.456 6.036 -73.227 1.00 81.81 569 ALA A N 1
ATOM 4390 C CA . ALA A 1 569 ? 36.911 5.416 -72.017 1.00 81.81 569 ALA A CA 1
ATOM 4391 C C . ALA A 1 569 ? 37.794 5.687 -70.785 1.00 81.81 569 ALA A C 1
ATOM 4393 O O . ALA A 1 569 ? 37.278 5.809 -69.676 1.00 81.81 569 ALA A O 1
ATOM 4394 N N . LYS A 1 570 ? 39.109 5.838 -70.992 1.00 84.62 570 LYS A N 1
ATOM 4395 C CA . LYS A 1 570 ? 40.104 6.211 -69.975 1.00 84.62 570 LYS A CA 1
ATOM 4396 C C . LYS A 1 570 ? 40.296 7.725 -69.807 1.00 84.62 570 LYS A C 1
ATOM 4398 O O . LYS A 1 570 ? 41.072 8.132 -68.951 1.00 84.62 570 LYS A O 1
ATOM 4403 N N . LEU A 1 571 ? 39.572 8.552 -70.572 1.00 80.12 571 LEU A N 1
ATOM 4404 C CA . LEU A 1 571 ? 39.643 10.023 -70.550 1.00 80.12 571 LEU A CA 1
ATOM 4405 C C . LEU A 1 571 ? 41.029 10.605 -70.925 1.00 80.12 571 LEU A C 1
ATOM 4407 O O . LEU A 1 571 ? 41.398 11.693 -70.487 1.00 80.12 571 LEU A O 1
ATOM 4411 N N . GLU A 1 572 ? 41.789 9.919 -71.780 1.00 75.69 572 GLU A N 1
ATOM 4412 C CA . GLU A 1 572 ? 43.103 10.351 -72.284 1.00 75.69 572 GLU A CA 1
ATOM 4413 C C . GLU A 1 572 ? 42.952 11.191 -73.571 1.00 75.69 572 GLU A C 1
ATOM 4415 O O . GLU A 1 572 ? 43.155 10.728 -74.699 1.00 75.69 572 GLU A O 1
ATOM 4420 N N . PHE A 1 573 ? 42.543 12.455 -73.413 1.00 81.56 573 PHE A N 1
ATOM 4421 C CA . PHE A 1 573 ? 42.140 13.330 -74.527 1.00 81.56 573 PHE A CA 1
ATOM 4422 C C . PHE A 1 573 ? 43.260 13.664 -75.530 1.00 81.56 573 PHE A C 1
ATOM 4424 O O . PHE A 1 573 ? 42.997 13.746 -76.736 1.00 81.56 573 PHE A O 1
ATOM 4431 N N . ASP A 1 574 ? 44.506 13.806 -75.070 1.00 83.25 574 ASP A N 1
ATOM 4432 C CA . ASP A 1 574 ? 45.656 14.069 -75.948 1.00 83.25 574 ASP A CA 1
ATOM 4433 C C . ASP A 1 574 ? 45.950 12.867 -76.854 1.00 83.25 574 ASP A C 1
ATOM 4435 O O . ASP A 1 574 ? 46.129 13.018 -78.068 1.00 83.25 574 ASP A O 1
ATOM 4439 N N . LEU A 1 575 ? 45.887 11.655 -76.287 1.00 82.31 575 LEU A N 1
ATOM 4440 C CA . LEU A 1 575 ? 46.052 10.406 -77.027 1.00 82.31 575 LEU A CA 1
ATOM 4441 C C . LEU A 1 575 ? 44.905 10.203 -78.025 1.00 82.31 575 LEU A C 1
ATOM 4443 O O . LEU A 1 575 ? 45.150 9.862 -79.178 1.00 82.31 575 LEU A O 1
ATOM 4447 N N . SER A 1 576 ? 43.659 10.495 -77.640 1.00 83.69 576 SER A N 1
ATOM 4448 C CA . SER A 1 576 ? 42.502 10.438 -78.549 1.00 83.69 576 SER A CA 1
ATOM 4449 C C . SER A 1 576 ? 42.622 11.420 -79.723 1.00 83.69 576 SER A C 1
ATOM 4451 O O . SER A 1 576 ? 42.269 11.091 -80.864 1.00 83.69 576 SER A O 1
ATOM 4453 N N . THR A 1 577 ? 43.169 12.616 -79.482 1.00 87.06 577 THR A N 1
ATOM 4454 C CA . THR A 1 577 ? 43.404 13.627 -80.527 1.00 87.06 577 THR A CA 1
ATOM 4455 C C . THR A 1 577 ? 44.493 13.176 -81.500 1.00 87.06 577 THR A C 1
ATOM 4457 O O . THR A 1 577 ? 44.321 13.304 -82.717 1.00 87.06 577 THR A O 1
ATOM 4460 N N . GLN A 1 578 ? 45.580 12.595 -80.985 1.00 88.75 578 GLN A N 1
ATOM 4461 C CA . GLN A 1 578 ? 46.646 12.021 -81.804 1.00 88.75 578 GLN A CA 1
ATOM 4462 C C . GLN A 1 578 ? 46.138 10.824 -82.624 1.00 88.75 578 GLN A C 1
ATOM 4464 O O . GLN A 1 578 ? 46.242 10.837 -83.852 1.00 88.75 578 GLN A O 1
ATOM 4469 N N . LEU A 1 579 ? 45.444 9.877 -81.986 1.00 87.94 579 LEU A N 1
ATOM 4470 C CA . LEU A 1 579 ? 44.833 8.723 -82.649 1.00 87.94 579 LEU A CA 1
ATOM 4471 C C . LEU A 1 579 ? 43.809 9.135 -83.711 1.00 87.94 579 LEU A C 1
ATOM 4473 O O . LEU A 1 579 ? 43.662 8.458 -84.719 1.00 87.94 579 LEU A O 1
ATOM 4477 N N . THR A 1 580 ? 43.121 10.270 -83.562 1.00 86.31 580 THR A N 1
ATOM 4478 C CA . THR A 1 580 ? 42.211 10.784 -84.603 1.00 86.31 580 THR A CA 1
ATOM 4479 C C . THR A 1 580 ? 42.962 11.193 -85.879 1.00 86.31 580 THR A C 1
ATOM 4481 O O . THR A 1 580 ? 42.473 10.954 -86.992 1.00 86.31 580 THR A O 1
ATOM 4484 N N . LYS A 1 581 ? 44.161 11.778 -85.747 1.00 90.19 581 LYS A N 1
ATOM 4485 C CA . LYS A 1 581 ? 45.032 12.090 -86.892 1.00 90.19 581 LYS A CA 1
ATOM 4486 C C . LYS A 1 581 ? 45.563 10.808 -87.531 1.00 90.19 581 LYS A C 1
ATOM 4488 O O . LYS A 1 581 ? 45.510 10.684 -88.756 1.00 90.19 581 LYS A O 1
ATOM 4493 N N . ASP A 1 582 ? 45.978 9.847 -86.711 1.00 86.62 582 ASP A N 1
ATOM 4494 C CA . ASP A 1 582 ? 46.523 8.566 -87.170 1.00 86.62 582 ASP A CA 1
ATOM 4495 C C . ASP A 1 582 ? 45.451 7.711 -87.863 1.00 86.62 582 ASP A C 1
ATOM 4497 O O . ASP A 1 582 ? 45.696 7.176 -88.943 1.00 86.62 582 ASP A O 1
ATOM 4501 N N . ILE A 1 583 ? 44.214 7.699 -87.347 1.00 88.69 583 ILE A N 1
ATOM 4502 C CA . ILE A 1 583 ? 43.036 7.121 -88.015 1.00 88.69 583 ILE A CA 1
ATOM 4503 C C . ILE A 1 583 ? 42.825 7.782 -89.377 1.00 88.69 583 ILE A C 1
ATOM 4505 O O . ILE A 1 583 ? 42.654 7.091 -90.376 1.00 88.69 583 ILE A O 1
ATOM 4509 N N . SER A 1 584 ? 42.876 9.114 -89.456 1.00 86.44 584 SER A N 1
ATOM 4510 C CA . SER A 1 584 ? 42.679 9.831 -90.725 1.00 86.44 584 SER A CA 1
ATOM 4511 C C . SER A 1 584 ? 43.771 9.500 -91.755 1.00 86.44 584 SER A C 1
ATOM 4513 O O . SER A 1 584 ? 43.496 9.427 -92.958 1.00 86.44 584 SER A O 1
ATOM 4515 N N . ALA A 1 585 ? 45.011 9.285 -91.308 1.00 86.19 585 ALA A N 1
ATOM 4516 C CA . ALA A 1 585 ? 46.117 8.840 -92.152 1.00 86.19 585 ALA A CA 1
ATOM 4517 C C . ALA A 1 585 ? 45.937 7.378 -92.600 1.00 86.19 585 ALA A C 1
ATOM 4519 O O . ALA A 1 585 ? 46.060 7.086 -93.795 1.00 86.19 585 ALA A O 1
ATOM 4520 N N . ALA A 1 586 ? 45.563 6.487 -91.680 1.00 83.50 586 ALA A N 1
ATOM 4521 C CA . ALA A 1 586 ? 45.263 5.087 -91.959 1.00 83.50 586 ALA A CA 1
ATOM 4522 C C . ALA A 1 586 ? 44.077 4.936 -92.930 1.00 83.50 586 ALA A C 1
ATOM 4524 O O . ALA A 1 586 ? 44.162 4.159 -93.877 1.00 83.50 586 ALA A O 1
ATOM 4525 N N . GLU A 1 587 ? 43.021 5.749 -92.819 1.00 84.81 587 GLU A N 1
ATOM 4526 C CA . GLU A 1 587 ? 41.895 5.757 -93.769 1.00 84.81 587 GLU A CA 1
ATOM 4527 C C . GLU A 1 587 ? 42.327 6.143 -95.190 1.00 84.81 587 GLU A C 1
ATOM 4529 O O . GLU A 1 587 ? 41.856 5.569 -96.180 1.00 84.81 587 GLU A O 1
ATOM 4534 N N . ARG A 1 588 ? 43.253 7.103 -95.323 1.00 84.06 588 ARG A N 1
ATOM 4535 C CA . ARG A 1 588 ? 43.843 7.454 -96.626 1.00 84.06 588 ARG A CA 1
ATOM 4536 C C . ARG A 1 588 ? 44.691 6.309 -97.175 1.00 84.06 588 ARG A C 1
ATOM 4538 O O . ARG A 1 588 ? 44.674 6.087 -98.387 1.00 84.06 588 ARG A O 1
ATOM 4545 N N . GLN A 1 589 ? 45.406 5.593 -96.310 1.00 81.06 589 GLN A N 1
ATOM 4546 C CA . GLN A 1 589 ? 46.230 4.452 -96.694 1.00 81.06 589 GLN A CA 1
ATOM 4547 C C . GLN A 1 589 ? 45.374 3.263 -97.146 1.00 81.06 589 GLN A C 1
ATOM 4549 O O . GLN A 1 589 ? 45.593 2.760 -98.245 1.00 81.06 589 GLN A O 1
ATOM 4554 N N . VAL A 1 590 ? 44.328 2.903 -96.397 1.00 83.00 590 VAL A N 1
ATOM 4555 C CA . VAL A 1 590 ? 43.347 1.872 -96.777 1.00 83.00 590 VAL A CA 1
ATOM 4556 C C . VAL A 1 590 ? 42.754 2.170 -98.156 1.00 83.00 590 VAL A C 1
ATOM 4558 O O . VAL A 1 590 ? 42.766 1.313 -99.035 1.00 83.00 590 VAL A O 1
ATOM 4561 N N . LYS A 1 591 ? 42.337 3.416 -98.429 1.00 83.00 591 LYS A N 1
ATOM 4562 C CA . LYS A 1 591 ? 41.831 3.802 -99.763 1.00 83.00 591 LYS A CA 1
ATOM 4563 C C . LYS A 1 591 ? 42.861 3.613 -100.883 1.00 83.00 591 LYS A C 1
ATOM 4565 O O . LYS A 1 591 ? 42.484 3.242 -101.997 1.00 83.00 591 LYS A O 1
ATOM 4570 N N . LYS A 1 592 ? 44.146 3.882 -100.625 1.00 83.31 592 LYS A N 1
ATOM 4571 C CA . LYS A 1 592 ? 45.224 3.675 -101.608 1.00 83.31 592 LYS A CA 1
ATOM 4572 C C . LYS A 1 592 ? 45.454 2.189 -101.874 1.00 83.31 592 LYS A C 1
ATOM 4574 O O . LYS A 1 592 ? 45.488 1.806 -103.043 1.00 83.31 592 LYS A O 1
ATOM 4579 N N . VAL A 1 593 ? 45.541 1.380 -100.818 1.00 81.31 593 VAL A N 1
ATOM 4580 C CA . VAL A 1 593 ? 45.777 -0.068 -100.913 1.00 81.31 593 VAL A CA 1
ATOM 4581 C C . VAL A 1 593 ? 44.587 -0.766 -101.575 1.00 81.31 593 VAL A C 1
ATOM 4583 O O . VAL A 1 593 ? 44.784 -1.516 -102.522 1.00 81.31 593 VAL A O 1
ATOM 4586 N N . ILE A 1 594 ? 43.341 -0.405 -101.237 1.00 80.12 594 ILE A N 1
ATOM 4587 C CA . ILE A 1 594 ? 42.137 -0.893 -101.939 1.00 80.12 594 ILE A CA 1
ATOM 4588 C C . ILE A 1 594 ? 42.182 -0.544 -103.433 1.00 80.12 594 ILE A C 1
ATOM 4590 O O . ILE A 1 594 ? 41.841 -1.366 -104.282 1.00 80.12 594 ILE A O 1
ATOM 4594 N N . LYS A 1 595 ? 42.609 0.672 -103.797 1.00 80.88 595 LYS A N 1
ATOM 4595 C CA . LYS A 1 595 ? 42.717 1.083 -105.208 1.00 80.88 595 LYS A CA 1
ATOM 4596 C C . LYS A 1 595 ? 43.808 0.304 -105.954 1.00 80.88 595 LYS A C 1
ATOM 4598 O O . LYS A 1 595 ? 43.647 0.053 -107.150 1.00 80.88 595 LYS A O 1
ATOM 4603 N N . GLN A 1 596 ? 44.895 -0.062 -105.273 1.00 79.00 596 GLN A N 1
ATOM 4604 C CA . GLN A 1 596 ? 45.955 -0.920 -105.805 1.00 79.00 596 GLN A CA 1
ATOM 4605 C C . GLN A 1 596 ? 45.467 -2.363 -105.959 1.00 79.00 596 GLN A C 1
ATOM 4607 O O . GLN A 1 596 ? 45.522 -2.869 -107.075 1.00 79.00 596 GLN A O 1
ATOM 4612 N N . ALA A 1 597 ? 44.868 -2.947 -104.918 1.00 76.44 597 ALA A N 1
ATOM 4613 C CA . ALA A 1 597 ? 44.266 -4.280 -104.926 1.00 76.44 597 ALA A CA 1
ATOM 4614 C C . ALA A 1 597 ? 43.186 -4.427 -106.011 1.00 76.44 597 ALA A C 1
ATOM 4616 O O . ALA A 1 597 ? 43.147 -5.405 -106.751 1.00 76.44 597 ALA A O 1
ATOM 4617 N N . LYS A 1 598 ? 42.349 -3.400 -106.207 1.00 76.69 598 LYS A N 1
ATOM 4618 C CA . LYS A 1 598 ? 41.351 -3.365 -107.287 1.00 76.69 598 LYS A CA 1
ATOM 4619 C C . LYS A 1 598 ? 41.988 -3.306 -108.681 1.00 76.69 598 LYS A C 1
ATOM 4621 O O . LYS A 1 598 ? 41.408 -3.815 -109.639 1.00 76.69 598 LYS A O 1
ATOM 4626 N N . LYS A 1 599 ? 43.166 -2.684 -108.824 1.00 71.50 599 LYS A N 1
ATOM 4627 C CA . LYS A 1 599 ? 43.938 -2.653 -110.081 1.00 71.50 599 LYS A CA 1
ATOM 4628 C C . LYS A 1 599 ? 44.643 -3.983 -110.357 1.00 71.50 599 LYS A C 1
ATOM 4630 O O . LYS A 1 599 ? 44.633 -4.409 -111.508 1.00 71.50 599 LYS A O 1
ATOM 4635 N N . THR A 1 600 ? 45.238 -4.620 -109.349 1.00 69.00 600 THR A N 1
ATOM 4636 C CA . THR A 1 600 ? 45.858 -5.950 -109.471 1.00 69.00 600 THR A CA 1
ATOM 4637 C C . THR A 1 600 ? 44.808 -7.020 -109.733 1.00 69.00 600 THR A C 1
ATOM 4639 O O . THR A 1 600 ? 44.978 -7.792 -110.668 1.00 69.00 600 THR A O 1
ATOM 4642 N N . TYR A 1 601 ? 43.665 -6.984 -109.045 1.00 67.75 601 TYR A N 1
ATOM 4643 C CA . TYR A 1 601 ? 42.540 -7.882 -109.317 1.00 67.75 601 TYR A CA 1
ATOM 4644 C C . TYR A 1 601 ? 41.957 -7.680 -110.724 1.00 67.75 601 TYR A C 1
ATOM 4646 O O . TYR A 1 601 ? 41.754 -8.648 -111.443 1.00 67.75 601 TYR A O 1
ATOM 4654 N N . LYS A 1 602 ? 41.773 -6.435 -111.197 1.00 63.84 602 LYS A N 1
ATOM 4655 C CA . LYS A 1 602 ? 41.366 -6.173 -112.597 1.00 63.84 602 LYS A CA 1
ATOM 4656 C C . LYS A 1 602 ? 42.395 -6.622 -113.646 1.00 63.84 602 LYS A C 1
ATOM 4658 O O . LYS A 1 602 ? 42.005 -6.820 -114.793 1.00 63.84 602 LYS A O 1
ATOM 4663 N N . LYS A 1 603 ? 43.682 -6.726 -113.291 1.00 59.75 603 LYS A N 1
ATOM 4664 C CA . LYS A 1 603 ? 44.728 -7.292 -114.160 1.00 59.75 603 LYS A CA 1
ATOM 4665 C C . LYS A 1 603 ? 44.693 -8.823 -114.146 1.00 59.75 603 LYS A C 1
ATOM 4667 O O . LYS A 1 603 ? 44.706 -9.409 -115.217 1.00 59.75 603 LYS A O 1
ATOM 4672 N N . ALA A 1 604 ? 44.556 -9.439 -112.972 1.00 55.22 604 ALA A N 1
ATOM 4673 C CA . ALA A 1 604 ? 44.442 -10.890 -112.813 1.00 55.22 604 ALA A CA 1
ATOM 4674 C C . ALA A 1 604 ? 43.137 -11.456 -113.412 1.00 55.22 604 ALA A C 1
ATOM 4676 O O . ALA A 1 604 ? 43.150 -12.498 -114.052 1.00 55.22 604 ALA A O 1
ATOM 4677 N N . ALA A 1 605 ? 42.022 -10.722 -113.325 1.00 50.12 605 ALA A N 1
ATOM 4678 C CA . ALA A 1 605 ? 40.731 -11.106 -113.908 1.00 50.12 605 ALA A CA 1
ATOM 4679 C C . ALA A 1 605 ? 40.692 -11.066 -115.454 1.00 50.12 605 ALA A C 1
ATOM 4681 O O . ALA A 1 605 ? 39.669 -11.399 -116.046 1.00 50.12 605 ALA A O 1
ATOM 4682 N N . LYS A 1 606 ? 41.779 -10.643 -116.122 1.00 42.22 606 LYS A N 1
ATOM 4683 C CA . LYS A 1 606 ? 41.941 -10.712 -117.586 1.00 42.22 606 LYS A CA 1
ATOM 4684 C C . LYS A 1 606 ? 42.773 -11.915 -118.055 1.00 42.22 606 LYS A C 1
ATOM 4686 O O . LYS A 1 606 ? 42.876 -12.121 -119.258 1.00 42.22 606 LYS A O 1
ATOM 4691 N N . GLU A 1 607 ? 43.309 -12.710 -117.131 1.00 35.53 607 GLU A N 1
ATOM 4692 C CA . GLU A 1 607 ? 44.144 -13.887 -117.391 1.00 35.53 607 GLU A CA 1
ATOM 4693 C C . GLU A 1 607 ? 43.794 -14.995 -116.384 1.00 35.53 607 GLU A C 1
ATOM 4695 O O . GLU A 1 607 ? 44.538 -15.242 -115.442 1.00 35.53 607 GLU A O 1
ATOM 4700 N N . SER A 1 608 ? 42.620 -15.624 -116.518 1.00 34.53 608 SER A N 1
ATOM 4701 C CA . SER A 1 608 ? 42.379 -17.016 -116.072 1.00 34.53 608 SER A CA 1
ATOM 4702 C C . SER A 1 608 ? 40.944 -17.470 -116.371 1.00 34.53 608 SER A C 1
ATOM 4704 O O . SER A 1 608 ? 39.983 -17.059 -115.725 1.00 34.53 608 SER A O 1
ATOM 4706 N N . GLN A 1 609 ? 40.832 -18.346 -117.372 1.00 27.33 609 GLN A N 1
ATOM 4707 C CA . GLN A 1 609 ? 39.696 -19.207 -117.707 1.00 27.33 609 GLN A CA 1
ATOM 4708 C C . GLN A 1 609 ? 40.182 -20.666 -117.517 1.00 27.33 609 GLN A C 1
ATOM 4710 O O . GLN A 1 609 ? 41.247 -20.987 -118.039 1.00 27.33 609 GLN A O 1
ATOM 4715 N N . GLY A 1 610 ? 39.407 -21.513 -116.818 1.00 26.70 610 GLY A N 1
ATOM 4716 C CA . GLY A 1 610 ? 39.533 -22.993 -116.729 1.00 26.70 610 GLY A CA 1
ATOM 4717 C C . GLY A 1 610 ? 40.345 -23.524 -115.530 1.00 26.70 610 GLY A C 1
ATOM 4718 O O . GLY A 1 610 ? 41.530 -23.230 -115.439 1.00 26.70 610 GLY A O 1
ATOM 4719 N N . ASP A 1 611 ? 39.713 -24.103 -114.490 1.00 27.83 611 ASP A N 1
ATOM 4720 C CA . ASP A 1 611 ? 39.280 -25.524 -114.290 1.00 27.83 611 ASP A CA 1
ATOM 4721 C C . ASP A 1 611 ? 40.459 -26.504 -114.089 1.00 27.83 611 ASP A C 1
ATOM 4723 O O . ASP A 1 611 ? 41.416 -26.464 -114.847 1.00 27.83 611 ASP A O 1
ATOM 4727 N N . GLY A 1 612 ? 40.509 -27.447 -113.140 1.00 28.80 612 GLY A N 1
ATOM 4728 C CA . GLY A 1 612 ? 39.607 -27.942 -112.091 1.00 28.80 612 GLY A CA 1
ATOM 4729 C C . GLY A 1 612 ? 40.332 -29.075 -111.308 1.00 28.80 612 GLY A C 1
ATOM 4730 O O . GLY A 1 612 ? 41.421 -29.485 -111.695 1.00 28.80 612 GLY A O 1
ATOM 4731 N N . VAL A 1 613 ? 39.846 -29.497 -110.132 1.00 30.08 613 VAL A N 1
ATOM 4732 C CA . VAL A 1 613 ? 39.199 -30.808 -109.825 1.00 30.08 613 VAL A CA 1
ATOM 4733 C C . VAL A 1 613 ? 40.026 -31.601 -108.786 1.00 30.08 613 VAL A C 1
ATOM 4735 O O . VAL A 1 613 ? 41.198 -31.850 -109.031 1.00 30.08 613 VAL A O 1
ATOM 4738 N N . GLN A 1 614 ? 39.413 -32.022 -107.661 1.00 31.08 614 GLN A N 1
ATOM 4739 C CA . GLN A 1 614 ? 39.359 -33.415 -107.134 1.00 31.08 614 GLN A CA 1
ATOM 4740 C C . GLN A 1 614 ? 38.783 -33.487 -105.691 1.00 31.08 614 GLN A C 1
ATOM 4742 O O . GLN A 1 614 ? 39.371 -32.986 -104.739 1.00 31.08 614 GLN A O 1
ATOM 4747 N N . GLN A 1 615 ? 37.599 -34.113 -105.575 1.00 33.88 615 GLN A N 1
ATOM 4748 C CA . GLN A 1 615 ? 36.955 -34.724 -104.383 1.00 33.88 615 GLN A CA 1
ATOM 4749 C C . GLN A 1 615 ? 37.623 -36.092 -104.055 1.00 33.88 615 GLN A C 1
ATOM 4751 O O . GLN A 1 615 ? 38.568 -36.429 -104.773 1.00 33.88 615 GLN A O 1
ATOM 4756 N N . PRO A 1 616 ? 37.089 -37.007 -103.199 1.00 46.03 616 PRO A N 1
ATOM 4757 C CA . PRO A 1 616 ? 36.155 -36.987 -102.038 1.00 46.03 616 PRO A CA 1
ATOM 4758 C C . PRO A 1 616 ? 36.836 -37.623 -100.779 1.00 46.03 616 PRO A C 1
ATOM 4760 O O . PRO A 1 616 ? 38.034 -37.864 -100.810 1.00 46.03 616 PRO A O 1
ATOM 4763 N N . VAL A 1 617 ? 36.223 -37.812 -99.600 1.00 36.75 617 VAL A N 1
ATOM 4764 C CA . VAL A 1 617 ? 35.569 -39.053 -99.081 1.00 36.75 617 VAL A CA 1
ATOM 4765 C C . VAL A 1 617 ? 35.386 -38.785 -97.564 1.00 36.75 617 VAL A C 1
ATOM 4767 O O . VAL A 1 617 ? 36.368 -38.494 -96.896 1.00 36.75 617 VAL A O 1
ATOM 4770 N N . ASN A 1 618 ? 34.195 -38.533 -97.010 1.00 48.06 618 ASN A N 1
ATOM 4771 C CA . ASN A 1 618 ? 33.124 -39.459 -96.602 1.00 48.06 618 ASN A CA 1
ATOM 4772 C C . ASN A 1 618 ? 33.557 -40.584 -95.631 1.00 48.06 618 ASN A C 1
ATOM 4774 O O . ASN A 1 618 ? 33.733 -41.715 -96.056 1.00 48.06 618 ASN A O 1
ATOM 4778 N N . ASP A 1 619 ? 33.672 -40.240 -94.340 1.00 50.00 619 ASP A N 1
ATOM 4779 C CA . ASP A 1 619 ? 33.584 -41.181 -93.195 1.00 50.00 619 ASP A CA 1
ATOM 4780 C C . ASP A 1 619 ? 32.960 -40.535 -91.926 1.00 50.00 619 ASP A C 1
ATOM 4782 O O . ASP A 1 619 ? 32.464 -41.222 -91.038 1.00 50.00 619 ASP A O 1
ATOM 4786 N N . HIS A 1 620 ? 32.864 -39.199 -91.849 1.00 54.28 620 HIS A N 1
ATOM 4787 C CA . HIS A 1 620 ? 32.298 -38.512 -90.675 1.00 54.28 620 HIS A CA 1
ATOM 4788 C C . HIS A 1 620 ? 30.773 -38.601 -90.533 1.00 54.28 620 HIS A C 1
ATOM 4790 O O . HIS A 1 620 ? 30.259 -38.374 -89.444 1.00 54.28 620 HIS A O 1
ATOM 4796 N N . ALA A 1 621 ? 30.020 -38.929 -91.587 1.00 62.06 621 ALA A N 1
ATOM 4797 C CA . ALA A 1 621 ? 28.557 -38.972 -91.506 1.00 62.06 621 ALA A CA 1
ATOM 4798 C C . ALA A 1 621 ? 28.045 -40.140 -90.642 1.00 62.06 621 ALA A C 1
ATOM 4800 O O . ALA A 1 621 ? 27.057 -39.985 -89.923 1.00 62.06 621 ALA A O 1
ATOM 4801 N N . GLU A 1 622 ? 28.728 -41.288 -90.679 1.00 65.12 622 GLU A N 1
ATOM 4802 C CA . GLU A 1 622 ? 28.361 -42.474 -89.897 1.00 65.12 622 GLU A CA 1
ATOM 4803 C C . GLU A 1 622 ? 28.797 -42.326 -88.429 1.00 65.12 622 GLU A C 1
ATOM 4805 O O . GLU A 1 622 ? 28.034 -42.639 -87.515 1.00 65.12 622 GLU A O 1
ATOM 4810 N N . GLU A 1 623 ? 29.968 -41.727 -88.190 1.00 70.50 623 GLU A N 1
ATOM 4811 C CA . GLU A 1 623 ? 30.462 -41.391 -86.849 1.00 70.50 623 GLU A CA 1
ATOM 4812 C C . GLU A 1 623 ? 29.601 -40.310 -86.172 1.00 70.50 623 GLU A C 1
ATOM 4814 O O . GLU A 1 623 ? 29.250 -40.428 -85.000 1.00 70.50 623 GLU A O 1
ATOM 4819 N N . LEU A 1 624 ? 29.161 -39.301 -86.924 1.00 78.19 624 LEU A N 1
ATOM 4820 C CA . LEU A 1 624 ? 28.299 -38.224 -86.434 1.00 78.19 624 LEU A CA 1
ATOM 4821 C C . LEU A 1 624 ? 26.859 -38.705 -86.201 1.00 78.19 624 LEU A C 1
ATOM 4823 O O . LEU A 1 624 ? 26.226 -38.287 -85.230 1.00 78.19 624 LEU A O 1
ATOM 4827 N N . ALA A 1 625 ? 26.352 -39.636 -87.018 1.00 81.56 625 ALA A N 1
ATOM 4828 C CA . ALA A 1 625 ? 25.085 -40.319 -86.753 1.00 81.56 625 ALA A CA 1
ATOM 4829 C C . ALA A 1 625 ? 25.164 -41.202 -85.495 1.00 81.56 625 ALA A C 1
ATOM 4831 O O . ALA A 1 625 ? 24.247 -41.176 -84.671 1.00 81.56 625 ALA A O 1
ATOM 4832 N N . LYS A 1 626 ? 26.276 -41.925 -85.300 1.00 84.38 626 LYS A N 1
ATOM 4833 C CA . LYS A 1 626 ? 26.515 -42.755 -84.113 1.00 84.38 626 LYS A CA 1
ATOM 4834 C C . LYS A 1 626 ? 26.623 -41.913 -82.840 1.00 84.38 626 LYS A C 1
ATOM 4836 O O . LYS A 1 626 ? 25.930 -42.206 -81.872 1.00 84.38 626 LYS A O 1
ATOM 4841 N N . LEU A 1 627 ? 27.393 -40.824 -82.866 1.00 86.19 627 LEU A N 1
ATOM 4842 C CA . LEU A 1 627 ? 27.534 -39.905 -81.732 1.00 86.19 627 LEU A CA 1
ATOM 4843 C C . LEU A 1 627 ? 26.219 -39.184 -81.400 1.00 86.19 627 LEU A C 1
ATOM 4845 O O . LEU A 1 627 ? 25.921 -38.977 -80.226 1.00 86.19 627 LEU A O 1
ATOM 4849 N N . LYS A 1 628 ? 25.393 -38.840 -82.400 1.00 87.38 628 LYS A N 1
ATOM 4850 C CA . LYS A 1 628 ? 24.051 -38.273 -82.166 1.00 87.38 628 LYS A CA 1
ATOM 4851 C C . LYS A 1 628 ? 23.091 -39.285 -81.536 1.00 87.38 628 LYS A C 1
ATOM 4853 O O . LYS A 1 628 ? 22.346 -38.911 -80.633 1.00 87.38 628 LYS A O 1
ATOM 4858 N N . ALA A 1 629 ? 23.133 -40.549 -81.960 1.00 90.31 629 ALA A N 1
ATOM 4859 C CA . ALA A 1 629 ? 22.336 -41.614 -81.348 1.00 90.31 629 ALA A CA 1
ATOM 4860 C C . ALA A 1 629 ? 22.773 -41.900 -79.898 1.00 90.31 629 ALA A C 1
ATOM 4862 O O . ALA A 1 629 ? 21.932 -42.032 -79.009 1.00 90.31 629 ALA A O 1
ATOM 4863 N N . GLU A 1 630 ? 24.083 -41.927 -79.643 1.00 89.00 630 GLU A N 1
ATOM 4864 C CA . GLU A 1 630 ? 24.663 -42.141 -78.312 1.00 89.00 630 GLU A CA 1
ATOM 4865 C C . GLU A 1 630 ? 24.359 -40.960 -77.369 1.00 89.00 630 GLU A C 1
ATOM 4867 O O . GLU A 1 630 ? 23.999 -41.163 -76.210 1.00 89.00 630 GLU A O 1
ATOM 4872 N N . LEU A 1 631 ? 24.370 -39.723 -77.883 1.00 90.75 631 LEU A N 1
ATOM 4873 C CA . LEU A 1 631 ? 23.934 -38.532 -77.147 1.00 90.75 631 LEU A CA 1
ATOM 4874 C C . LEU A 1 631 ? 22.456 -38.619 -76.740 1.00 90.75 631 LEU A C 1
ATOM 4876 O O . LEU A 1 631 ? 22.108 -38.273 -75.609 1.00 90.75 631 LEU A O 1
ATOM 4880 N N . GLU A 1 632 ? 21.581 -39.085 -77.635 1.00 91.50 632 GLU A N 1
ATOM 4881 C CA . GLU A 1 632 ? 20.156 -39.237 -77.331 1.00 91.50 632 GLU A CA 1
ATOM 4882 C C . GLU A 1 632 ? 19.919 -40.313 -76.256 1.00 91.50 632 GLU A C 1
ATOM 4884 O O . GLU A 1 632 ? 19.095 -40.124 -75.355 1.00 91.50 632 GLU A O 1
ATOM 4889 N N . GLU A 1 633 ? 20.674 -41.415 -76.292 1.00 91.44 633 GLU A N 1
ATOM 4890 C CA . GLU A 1 633 ? 20.593 -42.475 -75.283 1.00 91.44 633 GLU A CA 1
ATOM 4891 C C . GLU A 1 633 ? 21.114 -42.007 -73.911 1.00 91.44 633 GLU A C 1
ATOM 4893 O O . GLU A 1 633 ? 20.451 -42.219 -72.890 1.00 91.44 633 GLU A O 1
ATOM 4898 N N . VAL A 1 634 ? 22.258 -41.312 -73.875 1.00 91.56 634 VAL A N 1
ATOM 4899 C CA . VAL A 1 634 ? 22.832 -40.735 -72.646 1.00 91.56 634 VAL A CA 1
ATOM 4900 C C . VAL A 1 634 ? 21.902 -39.672 -72.057 1.00 91.56 634 VAL A C 1
ATOM 4902 O O . VAL A 1 634 ? 21.711 -39.635 -70.840 1.00 91.56 634 VAL A O 1
ATOM 4905 N N . SER A 1 635 ? 21.252 -38.855 -72.892 1.00 90.25 635 SER A N 1
ATOM 4906 C CA . SER A 1 635 ? 20.287 -37.855 -72.425 1.00 90.25 635 SER A CA 1
ATOM 4907 C C . SER A 1 635 ? 19.035 -38.508 -71.821 1.00 90.25 635 SER A C 1
ATOM 4909 O O . SER A 1 635 ? 18.607 -38.118 -70.731 1.00 90.25 635 SER A O 1
ATOM 4911 N N . LYS A 1 636 ? 18.503 -39.577 -72.439 1.00 92.50 636 LYS A N 1
ATOM 4912 C CA . LYS A 1 636 ? 17.386 -40.366 -71.878 1.00 92.50 636 LYS A CA 1
ATOM 4913 C C . LYS A 1 636 ? 17.759 -41.033 -70.552 1.00 92.50 636 LYS A C 1
ATOM 4915 O O . LYS A 1 636 ? 16.993 -40.935 -69.595 1.00 92.50 636 LYS A O 1
ATOM 4920 N N . LYS A 1 637 ? 18.947 -41.647 -70.454 1.00 90.44 637 LYS A N 1
ATOM 4921 C CA . LYS A 1 637 ? 19.456 -42.235 -69.199 1.00 90.44 637 LYS A CA 1
ATOM 4922 C C . LYS A 1 637 ? 19.659 -41.178 -68.116 1.00 90.44 637 LYS A C 1
ATOM 4924 O O . LYS A 1 637 ? 19.356 -41.439 -66.958 1.00 90.44 637 LYS A O 1
ATOM 4929 N N . LYS A 1 638 ? 20.118 -39.973 -68.474 1.00 93.44 638 LYS A N 1
ATOM 4930 C CA . LYS A 1 638 ? 20.278 -38.857 -67.530 1.00 93.44 638 LYS A CA 1
ATOM 4931 C C . LYS A 1 638 ? 18.935 -38.402 -66.963 1.00 93.44 638 LYS A C 1
ATOM 4933 O O . LYS A 1 638 ? 18.853 -38.158 -65.765 1.00 93.44 638 LYS A O 1
ATOM 4938 N N . VAL A 1 639 ? 17.907 -38.278 -67.807 1.00 88.25 639 VAL A N 1
ATOM 4939 C CA . VAL A 1 639 ? 16.548 -37.924 -67.364 1.00 88.25 639 VAL A CA 1
ATOM 4940 C C . VAL A 1 639 ? 15.993 -39.019 -66.457 1.00 88.25 639 VAL A C 1
ATOM 4942 O O . VAL A 1 639 ? 15.616 -38.714 -65.335 1.00 88.25 639 VAL A O 1
ATOM 4945 N N . ALA A 1 640 ? 16.087 -40.292 -66.854 1.00 88.56 640 ALA A N 1
ATOM 4946 C CA . ALA A 1 640 ? 15.644 -41.411 -66.021 1.00 88.56 640 ALA A CA 1
ATOM 4947 C C . ALA A 1 640 ? 16.385 -41.493 -64.670 1.00 88.56 640 ALA A C 1
ATOM 4949 O O . ALA A 1 640 ? 15.753 -41.710 -63.642 1.00 88.56 640 ALA A O 1
ATOM 4950 N N . ALA A 1 641 ? 17.704 -41.267 -64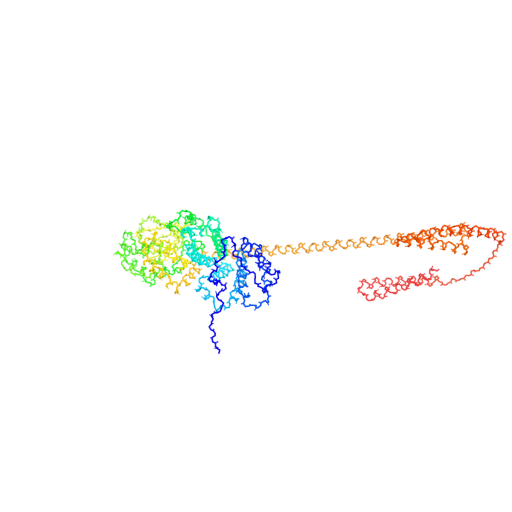.645 1.00 85.44 641 ALA A N 1
ATOM 4951 C CA . ALA A 1 641 ? 18.491 -41.225 -63.409 1.00 85.44 641 ALA A CA 1
ATOM 4952 C C . ALA A 1 641 ? 18.154 -40.003 -62.536 1.00 85.44 641 ALA A C 1
ATOM 4954 O O . ALA A 1 641 ? 18.223 -40.080 -61.313 1.00 85.44 641 ALA A O 1
ATOM 4955 N N . SER A 1 642 ? 17.783 -38.872 -63.145 1.00 83.44 642 SER A N 1
ATOM 4956 C CA . SER A 1 642 ? 17.303 -37.693 -62.417 1.00 83.44 642 SER A CA 1
ATOM 4957 C C . SER A 1 642 ? 15.912 -37.924 -61.826 1.00 83.44 642 SER A C 1
ATOM 4959 O O . SER A 1 642 ? 15.676 -37.529 -60.688 1.00 83.44 642 SER A O 1
ATOM 4961 N N . ASP A 1 643 ? 15.020 -38.576 -62.572 1.00 86.12 643 ASP A N 1
ATOM 4962 C CA . ASP A 1 643 ? 13.657 -38.906 -62.141 1.00 86.12 643 ASP A CA 1
ATOM 4963 C C . ASP A 1 643 ? 13.649 -40.008 -61.067 1.00 86.12 643 ASP A C 1
ATOM 4965 O O . ASP A 1 643 ? 12.767 -40.037 -60.214 1.00 86.12 643 ASP A O 1
ATOM 4969 N N . ALA A 1 644 ? 14.661 -40.884 -61.068 1.00 83.75 644 ALA A N 1
ATOM 4970 C CA . ALA A 1 644 ? 14.908 -41.889 -60.032 1.00 83.75 644 ALA A CA 1
ATOM 4971 C C . ALA A 1 644 ? 15.732 -41.365 -58.833 1.00 83.75 644 ALA A C 1
ATOM 4973 O O . ALA A 1 644 ? 16.128 -42.152 -57.977 1.00 83.75 644 ALA A O 1
ATOM 4974 N N . GLU A 1 645 ? 16.014 -40.056 -58.767 1.00 81.19 645 GLU A N 1
ATOM 4975 C CA . GLU A 1 645 ? 16.808 -39.402 -57.710 1.00 81.19 645 GLU A CA 1
ATOM 4976 C C . GLU A 1 645 ? 18.255 -39.935 -57.541 1.00 81.19 645 GLU A C 1
ATOM 4978 O O . GLU A 1 645 ? 18.917 -39.719 -56.521 1.00 81.19 645 GLU A O 1
ATOM 4983 N N . GLU A 1 646 ? 18.826 -40.568 -58.568 1.00 78.69 646 GLU A N 1
ATOM 4984 C CA . GLU A 1 646 ? 20.209 -41.058 -58.583 1.00 78.69 646 GLU A CA 1
ATOM 4985 C C . GLU A 1 646 ? 21.195 -39.946 -58.995 1.00 78.69 646 GLU A C 1
ATOM 4987 O O . GLU A 1 646 ? 21.871 -39.983 -60.027 1.00 78.69 646 GLU A O 1
ATOM 4992 N N . TYR A 1 647 ? 21.317 -38.912 -58.157 1.00 79.31 647 TYR A N 1
ATOM 4993 C CA . TYR A 1 647 ? 22.039 -37.670 -58.483 1.00 79.31 647 TYR A CA 1
ATOM 4994 C C . TYR A 1 647 ? 23.521 -37.846 -58.863 1.00 79.31 647 TYR A C 1
ATOM 4996 O O . TYR A 1 647 ? 24.063 -37.054 -59.641 1.00 79.31 647 TYR A O 1
ATOM 5004 N N . LYS A 1 648 ? 24.209 -38.865 -58.326 1.00 85.81 648 LYS A N 1
ATOM 5005 C CA . LYS A 1 648 ? 25.602 -39.171 -58.710 1.00 85.81 648 LYS A CA 1
ATOM 5006 C C . LYS A 1 648 ? 25.684 -39.721 -60.138 1.00 85.81 648 LYS A C 1
ATOM 5008 O O . LYS A 1 648 ? 26.567 -39.301 -60.887 1.00 85.81 648 LYS A O 1
ATOM 5013 N N . GLU A 1 649 ? 24.751 -40.594 -60.508 1.00 82.88 649 GLU A N 1
ATOM 5014 C CA . GLU A 1 649 ? 24.615 -41.176 -61.846 1.00 82.88 649 GLU A CA 1
ATOM 5015 C C . GLU A 1 649 ? 24.265 -40.073 -62.860 1.00 82.88 649 GLU A C 1
ATOM 5017 O O . GLU A 1 649 ? 24.974 -39.881 -63.849 1.00 82.88 649 GLU A O 1
ATOM 5022 N N . ALA A 1 650 ? 23.269 -39.235 -62.542 1.00 83.88 650 ALA A N 1
ATOM 5023 C CA . ALA A 1 650 ? 22.853 -38.106 -63.377 1.00 83.88 650 ALA A CA 1
ATOM 5024 C C . ALA A 1 650 ? 23.984 -37.082 -63.602 1.00 83.88 650 ALA A C 1
ATOM 5026 O O . ALA A 1 650 ? 24.147 -36.549 -64.703 1.00 83.88 650 ALA A O 1
ATOM 5027 N N . LYS A 1 651 ? 24.817 -36.821 -62.583 1.00 88.00 651 LYS A N 1
ATOM 5028 C CA . LYS A 1 651 ? 25.982 -35.931 -62.714 1.00 88.00 651 LYS A CA 1
ATOM 5029 C C . LYS A 1 651 ? 27.067 -36.524 -63.618 1.00 88.00 651 LYS A C 1
ATOM 5031 O O . LYS A 1 651 ? 27.668 -35.770 -64.383 1.00 88.00 651 LYS A O 1
ATOM 5036 N N . ARG A 1 652 ? 27.307 -37.839 -63.552 1.00 90.81 652 ARG A N 1
ATOM 5037 C CA . ARG A 1 652 ? 28.243 -38.540 -64.447 1.00 90.81 652 ARG A CA 1
ATOM 5038 C C . ARG A 1 652 ? 27.753 -38.481 -65.896 1.00 90.81 652 ARG A C 1
ATOM 5040 O O . ARG A 1 652 ? 28.499 -38.035 -66.763 1.00 90.81 652 ARG A O 1
ATOM 5047 N N . LEU A 1 653 ? 26.482 -38.809 -66.126 1.00 91.50 653 LEU A N 1
ATOM 5048 C CA . LEU A 1 653 ? 25.859 -38.784 -67.454 1.00 91.50 653 LEU A CA 1
ATOM 5049 C C . LEU A 1 653 ? 25.814 -37.370 -68.053 1.00 91.50 653 LEU A C 1
ATOM 5051 O O . LEU A 1 653 ? 26.007 -37.207 -69.250 1.00 91.50 653 LEU A O 1
ATOM 5055 N N . LYS A 1 654 ? 25.661 -36.320 -67.233 1.00 90.88 654 LYS A N 1
ATOM 5056 C CA . LYS A 1 654 ? 25.767 -34.921 -67.692 1.00 90.88 654 LYS A CA 1
ATOM 5057 C C . LYS A 1 654 ? 27.167 -34.562 -68.208 1.00 90.88 654 LYS A C 1
ATOM 5059 O O . LYS A 1 654 ? 27.298 -33.780 -69.146 1.00 90.88 654 LYS A O 1
ATOM 5064 N N . GLN A 1 655 ? 28.222 -35.087 -67.583 1.00 89.94 655 GLN A N 1
ATOM 5065 C CA . GLN A 1 655 ? 29.593 -34.868 -68.060 1.00 89.94 655 GLN A CA 1
ATOM 5066 C C . GLN A 1 655 ? 29.856 -35.623 -69.366 1.00 89.94 655 GLN A C 1
ATOM 5068 O O . GLN A 1 655 ? 30.561 -35.113 -70.232 1.00 89.94 655 GLN A O 1
ATOM 5073 N N . GLU A 1 656 ? 29.278 -36.814 -69.511 1.00 90.75 656 GLU A N 1
ATOM 5074 C CA . GLU A 1 656 ? 29.356 -37.628 -70.725 1.00 90.75 656 GLU A CA 1
ATOM 5075 C C . GLU A 1 656 ? 28.586 -36.984 -71.891 1.00 90.75 656 GLU A C 1
ATOM 5077 O O . GLU A 1 656 ? 29.144 -36.819 -72.972 1.00 90.75 656 GLU A O 1
ATOM 5082 N N . GLU A 1 657 ? 27.380 -36.467 -71.633 1.00 90.69 657 GLU A N 1
ATOM 5083 C CA . GLU A 1 657 ? 26.579 -35.677 -72.582 1.00 90.69 657 GLU A CA 1
ATOM 5084 C C . GLU A 1 657 ? 27.346 -34.448 -73.106 1.00 90.69 657 GLU A C 1
ATOM 5086 O O . GLU A 1 657 ? 27.380 -34.202 -74.310 1.00 90.69 657 GLU A O 1
ATOM 5091 N N . SER A 1 658 ? 28.031 -33.708 -72.226 1.00 88.31 658 SER A N 1
ATOM 5092 C CA . SER A 1 658 ? 28.835 -32.545 -72.630 1.00 88.31 658 SER A CA 1
ATOM 5093 C C . SER A 1 658 ? 30.053 -32.929 -73.478 1.00 88.31 658 SER A C 1
ATOM 5095 O O . SER A 1 658 ? 30.420 -32.172 -74.374 1.00 88.31 658 SER A O 1
ATOM 5097 N N . LYS A 1 659 ? 30.684 -34.084 -73.220 1.00 89.19 659 LYS A N 1
ATOM 5098 C CA . LYS A 1 659 ? 31.804 -34.586 -74.038 1.00 89.19 659 LYS A CA 1
ATOM 5099 C C . LYS A 1 659 ? 31.344 -35.016 -75.430 1.00 89.19 659 LYS A C 1
ATOM 5101 O O . LYS A 1 659 ? 32.003 -34.668 -76.405 1.00 89.19 659 LYS A O 1
ATOM 5106 N N . LEU A 1 660 ? 30.207 -35.710 -75.527 1.00 90.56 660 LEU A N 1
ATOM 5107 C CA . LEU A 1 660 ? 29.607 -36.100 -76.807 1.00 90.56 660 LEU A CA 1
ATOM 5108 C C . LEU A 1 660 ? 29.192 -34.869 -77.630 1.00 90.56 660 LEU A C 1
ATOM 5110 O O . LEU A 1 660 ? 29.469 -34.815 -78.824 1.00 90.56 660 LEU A O 1
ATOM 5114 N N . GLN A 1 661 ? 28.623 -33.833 -77.001 1.00 88.06 661 GLN A N 1
ATOM 5115 C CA . GLN A 1 661 ? 28.328 -32.557 -77.675 1.00 88.06 661 GLN A CA 1
ATOM 5116 C C . GLN A 1 661 ? 29.597 -31.858 -78.187 1.00 88.06 661 GLN A C 1
ATOM 5118 O O . GLN A 1 661 ? 29.612 -31.326 -79.299 1.00 88.06 661 GLN A O 1
ATOM 5123 N N . GLU A 1 662 ? 30.684 -31.888 -77.414 1.00 88.31 662 GLU A N 1
ATOM 5124 C CA . GLU A 1 662 ? 31.964 -31.318 -77.841 1.00 88.31 662 GLU A CA 1
ATOM 5125 C C . GLU A 1 662 ? 32.574 -32.102 -79.019 1.00 88.31 662 GLU A C 1
ATOM 5127 O O . GLU A 1 662 ? 33.137 -31.509 -79.935 1.00 88.31 662 GLU A O 1
ATOM 5132 N N . GLN A 1 663 ? 32.426 -33.429 -79.043 1.00 84.38 663 GLN A N 1
ATOM 5133 C CA . GLN A 1 663 ? 32.866 -34.267 -80.165 1.00 84.38 663 GLN A CA 1
ATOM 5134 C C . GLN A 1 663 ? 32.017 -34.048 -81.423 1.00 84.38 663 GLN A C 1
ATOM 5136 O O . GLN A 1 663 ? 32.580 -33.892 -82.502 1.00 84.38 663 GLN A O 1
ATOM 5141 N N . ILE A 1 664 ? 30.690 -33.947 -81.292 1.00 87.00 664 ILE A N 1
ATOM 5142 C CA . ILE A 1 664 ? 29.791 -33.649 -82.420 1.00 87.00 664 ILE A CA 1
ATOM 5143 C C . ILE A 1 664 ? 30.117 -32.279 -83.019 1.00 87.00 664 ILE A C 1
ATOM 5145 O O . ILE A 1 664 ? 30.273 -32.164 -84.229 1.00 87.00 664 ILE A O 1
ATOM 5149 N N . SER A 1 665 ? 30.297 -31.249 -82.188 1.00 81.81 665 SER A N 1
ATOM 5150 C CA . SER A 1 665 ? 30.625 -29.901 -82.680 1.00 81.81 665 SER A CA 1
ATOM 5151 C C . SER A 1 665 ? 31.990 -29.810 -83.372 1.00 81.81 665 SER A C 1
ATOM 5153 O O . SER A 1 665 ? 32.147 -28.997 -84.276 1.00 81.81 665 SER A O 1
ATOM 5155 N N . LYS A 1 666 ? 32.961 -30.660 -83.004 1.00 80.88 666 LYS A N 1
ATOM 5156 C CA . LYS A 1 666 ? 34.251 -30.782 -83.711 1.00 80.88 666 LYS A CA 1
ATOM 5157 C C . LYS A 1 666 ? 34.143 -31.495 -85.060 1.00 80.88 666 LYS A C 1
ATOM 5159 O O . LYS A 1 666 ? 35.015 -31.289 -85.890 1.00 80.88 666 LYS A O 1
ATOM 5164 N N . LEU A 1 667 ? 33.119 -32.326 -85.253 1.00 75.94 667 LEU A N 1
ATOM 5165 C CA . LEU A 1 667 ? 32.862 -33.050 -86.503 1.00 75.94 667 LEU A CA 1
ATOM 5166 C C . LEU A 1 667 ? 31.884 -32.306 -87.438 1.00 75.94 667 LEU A C 1
ATOM 5168 O O . LEU A 1 667 ? 31.773 -32.669 -88.605 1.00 75.94 667 LEU A O 1
ATOM 5172 N N . GLU A 1 668 ? 31.170 -31.287 -86.937 1.00 74.50 668 GLU A N 1
ATOM 5173 C CA . GLU A 1 668 ? 30.293 -30.389 -87.717 1.00 74.50 668 GLU A CA 1
ATOM 5174 C C . GLU A 1 668 ? 31.009 -29.124 -88.254 1.00 74.50 668 GLU A C 1
ATOM 5176 O O . GLU A 1 668 ? 30.441 -28.433 -89.104 1.00 74.50 668 GLU A O 1
ATOM 5181 N N . LEU A 1 669 ? 32.220 -28.820 -87.762 1.00 54.84 669 LEU A N 1
ATOM 5182 C CA . LEU A 1 669 ? 33.122 -27.744 -88.221 1.00 54.84 669 LEU A CA 1
ATOM 5183 C C . LEU A 1 669 ? 34.069 -28.246 -89.312 1.00 54.84 669 LEU A C 1
ATOM 5185 O O . LEU A 1 669 ? 34.326 -27.453 -90.249 1.00 54.84 669 LEU A O 1
#

Radius of gyration: 49.76 Å; chains: 1; bounding box: 88×79×154 Å

InterPro domains:
  IPR027443 Isopenicillin N synthase-like superfamily [G3DSA:2.60.120.330] (274-421)